Protein 5ZT8 (pdb70)

B-factor: mean 38.0, std 11.56, range [17.27, 94.25]

Nearest PDB structures (foldseek):
  5zta-assembly2_B  TM=1.003E+00  e=5.999E-51  Bacillus subtilis subsp. subtilis str. 168
  6jv6-assembly1_A  TM=9.669E-01  e=2.886E-38  Bacillus spizizenii
  6m2e-assembly1_B  TM=9.090E-01  e=2.185E-06  Methanocaldococcus jannaschii DSM 2661
  6m27-assembly1_B  TM=8.954E-01  e=5.167E-06  Methanocaldococcus jannaschii DSM 2661
  2x7x-assembly1_B  TM=4.462E-01  e=4.914E-02  Bacteroides thetaiotaomicron VPI-5482

Foldseek 3Di:
DAEEEEEEEQDDQPPVVNVQVVVLLVVLPVVDPHDHYFYAYLDNDDPHSLNNVVSCVVVPAQEYQYAYAAQFDDCVLFPSVLVVVCVNCVVPVRRFYFYFDYLFQDLLLLVLQVVLVVVQVDDAAQAEEEEEEADALPVRRVVRQVNSQVSNVVPGRYNGYHYAHCDNDDDHVVVVLVVQLAAPVGAYEYEYADQDDDDSNVVVVVSQVVSCVRYVRYYYGDYSHCDPSSSVSSSVRRVCSRPCVPVPRGSDDDGD/DDAAEEEEEEEQDDQDPVVQVQVVVLLVVLPVVDPHDHYFYAYLDNHPPHSLVRVVSCVVVPHQEYQYAYAAQFDDCVQPPSVLVVVCVNCVVPVRHWYFYFDYLFQDLLLLVLQVVLQCVLPDDQAQAEEEEEEADDLPVRRVVRQVNSQVSNVVVDRGNGYHYAHCDNDDDHVVVVLVVQLAAPPHAYEYEYADQDDDDVNVVVVVSQVVSCVRYVRYYYGDYSHCPVSSSVSSSVRRVCSRPCVVVPRGRDD

Radius of gyration: 28.83 Å; Cα contacts (8 Å, |Δi|>4): 989; chains: 2; bounding box: 93×50×59 Å

Secondary structure (DSSP, 8-state):
--EEEEEEE---SSHHHHHHHHHHHHHHGGGS--SEEEEEESSSSSSBHHHHHHHHHHTT-SEEEEEEE-SS-SHIIIIIHHHHHHHHHTT-TTSEEEE---S-S-HHHHHHHHHHHHTT-S--TT-EEEEEE---SSHHHHHHHHHHHHHHHHHS--SEEEEEESSSSSSBHHHHHHHT-S--S--EEEEE--SS-SHHHHHHHHHHHHHHHH-SSEEEPPP--S-HHHHHHHHHHHHHHHH-TTSTTB---S--/----EEEEEEE---SSHHHHHHHHHHHHHHGGGS--SEEEEEESSSSSSBHHHHHHHHHHTT-SEEEEEEE-SS-SHIIIIIHHHHHHHHHTT-TTSEEEE---S-S-HHHHHHHHHHHHTT-S--TT-EEEEEE---SSHHHHHHHHHHHHHHHHHS--SEEEEEESSSSSSBHHHHHHHT-S--S--EEEEE--SS-SHHHHHHHHHHHHHHHH-S-EEEPPP-TT-HHHHHHHHHHHHHHHH-TTSTTEE--

Solvent-accessible surface area: 22605 Å² total; per-residue (Å²): 173,80,26,0,0,0,0,0,3,53,9,14,190,95,121,42,11,47,42,48,6,26,55,20,0,85,33,0,56,102,91,16,123,23,100,4,19,40,15,0,2,32,100,98,23,138,46,53,2,52,71,1,0,32,23,0,28,162,77,40,6,56,48,0,0,0,0,0,4,15,16,29,25,24,51,68,6,53,74,60,0,9,106,55,0,68,117,0,12,84,102,56,128,105,19,175,26,11,19,4,105,10,1,7,77,21,98,31,0,0,73,0,0,44,63,2,0,109,26,13,56,37,110,54,139,87,2,16,0,0,0,0,0,125,4,20,104,24,104,32,7,82,129,5,0,45,14,0,1,80,37,0,71,141,77,10,92,15,91,51,12,45,24,0,1,16,48,67,29,34,52,41,1,93,95,15,9,64,136,8,76,90,64,77,60,36,27,0,0,0,0,0,3,24,17,38,77,32,149,43,6,64,39,0,70,142,27,3,124,123,6,67,91,105,0,69,39,0,65,48,5,28,17,0,1,43,11,64,36,0,48,64,0,0,7,58,24,0,113,51,0,27,70,31,83,141,28,103,14,71,33,93,64,69,112,92,168,105,133,84,36,0,0,0,0,0,3,50,10,19,174,92,143,140,12,20,121,57,7,26,66,22,0,83,35,0,50,104,92,15,122,20,96,2,22,41,13,0,1,37,82,84,21,150,42,64,2,67,72,1,0,45,24,0,35,172,77,41,7,49,46,1,0,0,0,0,5,10,17,35,26,27,51,58,8,77,99,48,0,20,95,40,0,61,136,0,5,72,123,54,124,104,16,173,12,11,32,3,101,12,0,7,80,19,106,31,0,0,81,0,0,32,24,48,1,58,88,44,35,35,26,19,30,86,3,26,0,0,0,0,1,114,4,18,107,30,102,34,7,84,130,5,0,44,16,0,1,84,38,0,64,138,85,7,91,9,96,64,22,40,27,0,0,13,54,65,24,37,50,46,0,97,94,10,10,61,112,13,79,130,43,73,5,32,14,0,0,0,0,0,3,16,17,39,66,32,159,50,9,61,42,0,72,144,30,5,123,128,7,74,88,107,2,67,9,0,78,49,4,67,51,0,2,47,18,93,34,0,47,60,0,0,6,59,24,0,114,52,0,25,76,28,105,147,26,113,19,104,35,137,47

Sequence (511 aa):
MKQAILYVGHGSRVKKAQQEAAAFLEGCKAHISVPVQEISFLELQEPTIETGFEACVKQGATHIAVVPLLLLTAAHAKHDIPEEIVRVASRYPSVRISYGKPIGIDEEVVKAVYHRMKDIGVPYENARVVLIGRGSSDPDVKRDVTGIANLLQEMVPVKEVIPCFLTACGPNYKEVFSELEKDDGITTFIVPYLLFTGMLMNEIEREVQKLKAHNPNVYLSSYIGFHPHVKNAFLNRVRETAANSEGQFDFDGGSYSSMKQAILYVGHGSRVKKAQQEAAAFLEGCKAHISVPVQEISFLELQEPTIETGFEACVKQGATHIAVVPLLLLTAAHAKHDIPEEIVRVASRYPSVRISYGKPIGIDEEVVKAVYHRMKDIGVPYENARVVLIGRGSSDPDVKRDVTGIANLLQEMVPVKEVIPCFLTACGPNYKEVFSELEKDDGITTFIVPYLLFTGMLMNEIEREVQKLKAHNPNVYLSSYIGFHPHVKNAFLNRVRETAANSEGQFDFDG

Organism: Bacillus subtilis (strain 168) (NCBI:txid224308)

Structure (mmCIF, N/CA/C/O backbone):
data_5ZT8
#
_entry.id   5ZT8
#
_cell.length_a   69.690
_cell.length_b   53.370
_cell.length_c   80.430
_cell.angle_alpha   90.000
_cell.angle_beta   105.420
_cell.angle_gamma   90.000
#
_symmetry.space_group_name_H-M   'P 1 21 1'
#
loop_
_entity.id
_entity.type
_entity.pdbx_description
1 polymer 'Sirohydrochlorin ferrochelatase'
2 water water
#
loop_
_atom_site.group_PDB
_atom_site.id
_atom_site.type_symbol
_atom_site.label_atom_id
_atom_site.label_alt_id
_atom_site.label_comp_id
_atom_site.label_asym_id
_atom_site.label_entity_id
_atom_site.label_seq_id
_atom_site.pdbx_PDB_ins_code
_atom_site.Cartn_x
_atom_site.Cartn_y
_atom_site.Cartn_z
_atom_site.occupancy
_atom_site.B_iso_or_equiv
_atom_site.auth_seq_id
_atom_site.auth_comp_id
_atom_site.auth_asym_id
_atom_site.auth_atom_id
_atom_site.pdbx_PDB_model_num
ATOM 1 N N . MET A 1 13 ? -28.366 -13.103 21.036 1.00 60.23 1 MET A N 1
ATOM 2 C CA . MET A 1 13 ? -27.277 -12.533 21.823 1.00 59.45 1 MET A CA 1
ATOM 3 C C . MET A 1 13 ? -26.537 -11.457 21.033 1.00 51.88 1 MET A C 1
ATOM 4 O O . MET A 1 13 ? -26.318 -11.600 19.830 1.00 53.42 1 MET A O 1
ATOM 9 N N . LYS A 1 14 ? -26.157 -10.379 21.713 1.00 39.77 2 LYS A N 1
ATOM 10 C CA . LYS A 1 14 ? -25.303 -9.350 21.130 1.00 35.58 2 LYS A CA 1
ATOM 11 C C . LYS A 1 14 ? -24.311 -8.876 22.179 1.00 35.08 2 LYS A C 1
ATOM 12 O O . LYS A 1 14 ? -24.708 -8.302 23.198 1.00 32.57 2 LYS A O 1
ATOM 18 N N . GLN A 1 15 ? -23.027 -9.117 21.929 1.00 28.18 3 GLN A N 1
ATOM 19 C CA . GLN A 1 15 ? -21.976 -8.828 22.895 1.00 33.40 3 GLN A CA 1
ATOM 20 C C . GLN A 1 15 ? -21.451 -7.409 22.709 1.00 34.23 3 GLN A C 1
ATOM 21 O O . GLN A 1 15 ? -21.338 -6.922 21.580 1.00 33.88 3 GLN A O 1
ATOM 27 N N . ALA A 1 16 ? -21.144 -6.744 23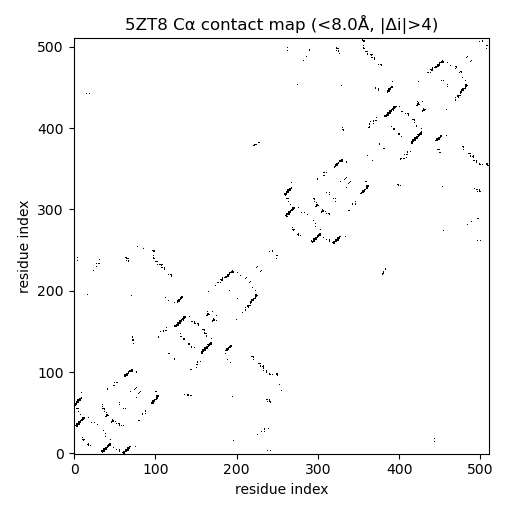.824 1.00 27.16 4 ALA A N 1
ATOM 28 C CA . ALA A 1 16 ? -20.485 -5.447 23.804 1.00 22.94 4 ALA A CA 1
ATOM 29 C C . ALA A 1 16 ? -19.252 -5.454 24.697 1.00 23.03 4 ALA A C 1
ATOM 30 O O . ALA A 1 16 ? -19.179 -6.184 25.690 1.00 23.81 4 ALA A O 1
ATOM 32 N N . ILE A 1 17 ? -18.285 -4.619 24.328 1.00 20.10 5 ILE A N 1
ATOM 33 C CA . ILE A 1 17 ? -17.159 -4.250 25.178 1.00 26.98 5 ILE A CA 1
ATOM 34 C C . ILE A 1 17 ? -17.361 -2.813 25.636 1.00 24.81 5 ILE A C 1
ATOM 35 O O . ILE A 1 17 ? -17.621 -1.925 24.815 1.00 26.20 5 ILE A O 1
ATOM 40 N N . LEU A 1 18 ? -17.268 -2.590 26.940 1.00 23.57 6 LEU A N 1
ATOM 41 C CA . LEU A 1 18 ? -17.179 -1.248 27.508 1.00 23.63 6 LEU A CA 1
ATOM 42 C C . LEU A 1 18 ? -15.800 -1.101 28.145 1.00 22.94 6 LEU A C 1
ATOM 43 O O . LEU A 1 18 ? -15.547 -1.640 29.226 1.00 21.78 6 LEU A O 1
ATOM 48 N N . TYR A 1 19 ? -14.910 -0.383 27.465 1.00 19.09 7 TYR A N 1
ATOM 49 C CA . TYR A 1 19 ? -13.616 -0.041 28.035 1.00 27.72 7 TYR A CA 1
ATOM 50 C C . TYR A 1 19 ? -13.787 1.098 29.028 1.00 23.82 7 TYR A C 1
ATOM 51 O O . TYR A 1 19 ? -14.526 2.050 28.772 1.00 23.42 7 TYR A O 1
ATOM 60 N N . VAL A 1 20 ? -13.115 0.996 30.170 1.00 25.08 8 VAL A N 1
ATOM 61 C CA . VAL A 1 20 ? -13.159 2.035 31.191 1.00 21.41 8 VAL A CA 1
ATOM 62 C C . VAL A 1 20 ? -11.730 2.384 31.584 1.00 20.99 8 VAL A C 1
ATOM 63 O O . VAL A 1 20 ? -11.035 1.573 32.209 1.00 26.29 8 VAL A O 1
ATOM 67 N N . GLY A 1 21 ? -11.293 3.584 31.225 1.00 26.11 9 GLY A N 1
ATOM 68 C CA . GLY A 1 21 ? -10.075 4.128 31.780 1.00 29.09 9 GLY A CA 1
ATOM 69 C C . GLY A 1 21 ? -10.376 4.945 33.020 1.00 26.48 9 GLY A C 1
ATOM 70 O O . GLY A 1 21 ? -11.524 5.297 33.275 1.00 23.81 9 GLY A O 1
ATOM 71 N N . HIS A 1 22 ? -9.344 5.245 33.813 1.00 27.75 10 HIS A N 1
ATOM 72 C CA . HIS A 1 22 ? -9.599 6.081 34.982 1.00 27.09 10 HIS A CA 1
ATOM 73 C C . HIS A 1 22 ? -9.821 7.536 34.583 1.00 25.38 10 HIS A C 1
ATOM 74 O O . HIS A 1 22 ? -10.496 8.280 35.305 1.00 28.86 10 HIS A O 1
ATOM 81 N N . GLY A 1 23 ? -9.284 7.952 33.443 1.00 24.65 11 GLY A N 1
ATOM 82 C CA . GLY A 1 23 ? -9.461 9.305 32.965 1.00 20.86 11 GLY A CA 1
ATOM 83 C C . GLY A 1 23 ? -8.369 10.246 33.441 1.00 29.70 11 GLY A C 1
ATOM 84 O O . GLY A 1 23 ? -7.716 10.034 34.459 1.00 29.80 11 GLY A O 1
ATOM 85 N N . SER A 1 24 ? -8.185 11.318 32.675 1.00 27.46 12 SER A N 1
ATOM 86 C CA . SER A 1 24 ? -7.222 12.353 33.011 1.00 30.99 12 SER A CA 1
ATOM 87 C C . SER A 1 24 ? -7.814 13.708 32.667 1.00 30.79 12 SER A C 1
ATOM 88 O O . SER A 1 24 ? -8.755 13.812 31.876 1.00 31.47 12 SER A O 1
ATOM 91 N N . ARG A 1 25 ? -7.266 14.751 33.286 1.00 28.33 13 ARG A N 1
ATOM 92 C CA . ARG A 1 25 ? -7.578 16.115 32.893 1.00 29.28 13 ARG A CA 1
ATOM 93 C C . ARG A 1 25 ? -6.498 16.735 32.019 1.00 33.73 13 ARG A C 1
ATOM 94 O O . ARG A 1 25 ? -6.739 17.787 31.419 1.00 33.95 13 ARG A O 1
ATOM 102 N N . VAL A 1 26 ? -5.325 16.116 31.931 1.00 31.15 14 VAL A N 1
ATOM 103 C CA . VAL A 1 26 ? -4.272 16.586 31.038 1.00 28.70 14 VAL A CA 1
ATOM 104 C C . VAL A 1 26 ? -4.660 16.195 29.618 1.00 25.86 14 VAL A C 1
ATOM 105 O O . VAL A 1 26 ? -4.924 15.020 29.342 1.00 24.51 14 VAL A O 1
ATOM 109 N N . LYS A 1 27 ? -4.712 17.184 28.720 1.00 28.18 15 LYS A N 1
ATOM 110 C CA . LYS A 1 27 ? -5.228 16.951 27.373 1.00 29.91 15 LYS A CA 1
ATOM 111 C C . LYS A 1 27 ? -4.461 15.839 26.664 1.00 29.28 15 LYS A C 1
ATOM 112 O O . LYS A 1 27 ? -5.062 14.951 26.046 1.00 29.06 15 LYS A O 1
ATOM 118 N N . LYS A 1 28 ? -3.128 15.886 26.727 1.00 27.78 16 LYS A N 1
ATOM 119 C CA . LYS A 1 28 ? -2.312 14.868 26.073 1.00 30.08 16 LYS A CA 1
ATOM 120 C C . LYS A 1 28 ? -2.619 13.477 26.612 1.00 31.85 16 LYS A C 1
ATOM 121 O O . LYS A 1 28 ? -2.672 12.507 25.847 1.00 32.69 16 LYS A O 1
ATOM 127 N N . ALA A 1 29 ? -2.817 13.358 27.926 1.00 31.99 17 ALA A N 1
ATOM 128 C CA . ALA A 1 29 ? -3.130 12.056 28.507 1.00 27.16 17 ALA A CA 1
ATOM 129 C C . ALA A 1 29 ? -4.504 11.568 28.064 1.00 27.94 17 ALA A C 1
ATOM 130 O O . ALA A 1 29 ? -4.679 10.376 27.769 1.00 27.87 17 ALA A O 1
ATOM 132 N N . GLN A 1 30 ? -5.490 12.470 28.024 1.00 27.12 18 GLN A N 1
ATOM 133 C CA . GLN A 1 30 ? -6.797 12.122 27.477 1.00 20.50 18 GLN A CA 1
ATOM 134 C C . GLN A 1 30 ? -6.655 11.569 26.067 1.00 25.80 18 GLN A C 1
ATOM 135 O O . GLN A 1 30 ? -7.223 10.522 25.734 1.00 25.80 18 GLN A O 1
ATOM 141 N N . GLN A 1 31 ? -5.892 12.270 25.225 1.00 28.28 19 GLN A N 1
ATOM 142 C CA . GLN A 1 31 ? -5.744 11.860 23.833 1.00 29.10 19 GLN A CA 1
ATOM 143 C C . GLN A 1 31 ? -5.060 10.503 23.729 1.00 28.59 19 GLN A C 1
ATOM 144 O O . GLN A 1 31 ? -5.480 9.642 22.951 1.00 28.09 19 GLN A O 1
ATOM 150 N N . GLU A 1 32 ? -3.995 10.296 24.505 1.00 25.28 20 GLU A N 1
ATOM 151 C CA . GLU A 1 32 ? -3.277 9.026 24.451 1.00 26.03 20 GLU A CA 1
ATOM 152 C C . GLU A 1 32 ? -4.159 7.865 24.897 1.00 29.17 20 GLU A C 1
ATOM 153 O O . GLU A 1 32 ? -4.195 6.815 24.240 1.00 24.34 20 GLU A O 1
ATOM 159 N N . ALA A 1 33 ? -4.892 8.037 25.999 1.00 26.62 21 ALA A N 1
ATOM 160 C CA . ALA A 1 33 ? -5.760 6.964 26.475 1.00 25.07 21 ALA A CA 1
ATOM 161 C C . ALA A 1 33 ? -6.866 6.668 25.471 1.00 23.83 21 ALA A C 1
ATOM 162 O O . ALA A 1 33 ? -7.157 5.497 25.174 1.00 22.56 21 ALA A O 1
ATOM 164 N N . ALA A 1 34 ? -7.500 7.719 24.944 1.00 23.91 22 ALA A N 1
ATOM 165 C CA . ALA A 1 34 ? -8.564 7.530 23.966 1.00 28.15 22 ALA A CA 1
ATOM 166 C C . ALA A 1 34 ? -8.047 6.821 22.722 1.00 29.77 22 ALA A C 1
ATOM 167 O O . ALA A 1 34 ? -8.694 5.901 22.216 1.00 28.18 22 ALA A O 1
ATOM 169 N N . ALA A 1 35 ? -6.882 7.235 22.217 1.00 31.56 23 ALA A N 1
ATOM 170 C CA . ALA A 1 35 ? -6.330 6.615 21.018 1.00 32.63 23 ALA A CA 1
ATOM 171 C C . ALA A 1 35 ? -5.980 5.154 21.262 1.00 30.92 23 ALA A C 1
ATOM 172 O O . ALA A 1 35 ? -6.210 4.301 20.395 1.00 30.44 23 ALA A O 1
ATOM 174 N N . PHE A 1 36 ? -5.409 4.847 22.430 1.00 28.67 24 PHE A N 1
ATOM 175 C CA . PHE A 1 36 ? -5.110 3.459 22.774 1.00 30.70 24 PHE A CA 1
ATOM 176 C C . PHE A 1 36 ? -6.375 2.606 22.761 1.00 27.67 24 PHE A C 1
ATOM 177 O O . PHE A 1 36 ? -6.424 1.536 22.126 1.00 31.35 24 PHE A O 1
ATOM 185 N N . LEU A 1 37 ? -7.421 3.076 23.452 1.00 27.52 25 LEU A N 1
ATOM 186 C CA . LEU A 1 37 ? -8.659 2.307 23.512 1.00 21.92 25 LEU A CA 1
ATOM 187 C C . LEU A 1 37 ? -9.292 2.165 22.130 1.00 25.78 25 LEU A C 1
ATOM 188 O O . LEU A 1 37 ? -9.812 1.096 21.789 1.00 31.05 25 LEU A O 1
ATOM 193 N N . GLU A 1 38 ? -9.261 3.228 21.320 1.00 27.96 26 GLU A N 1
ATOM 194 C CA . GLU A 1 38 ? -9.769 3.132 19.954 1.00 33.98 26 GLU A CA 1
ATOM 195 C C . GLU A 1 38 ? -9.002 2.088 19.153 1.00 35.81 26 GLU A C 1
ATOM 196 O O . GLU A 1 38 ? -9.605 1.267 18.448 1.00 34.12 26 GLU A O 1
ATOM 202 N N . GLY A 1 39 ? -7.672 2.097 19.253 1.00 32.01 27 GLY A N 1
ATOM 203 C CA . GLY A 1 39 ? -6.874 1.130 18.531 1.00 33.95 27 GLY A CA 1
ATOM 204 C C . GLY A 1 39 ? -7.041 -0.291 19.019 1.00 27.19 27 GLY A C 1
ATOM 205 O O . GLY A 1 39 ? -6.627 -1.222 18.319 1.00 28.67 27 GLY A O 1
ATOM 206 N N . CYS A 1 40 ? -7.619 -0.475 20.208 1.00 24.76 28 CYS A N 1
ATOM 207 C CA . CYS A 1 40 ? -7.914 -1.833 20.659 1.00 24.32 28 CYS A CA 1
ATOM 208 C C . CYS A 1 40 ? -9.067 -2.469 19.883 1.00 30.67 28 CYS A C 1
ATOM 209 O O . CYS A 1 40 ? -9.124 -3.699 19.770 1.00 27.21 28 CYS A O 1
ATOM 212 N N . LYS A 1 41 ? -9.983 -1.663 19.336 1.00 29.47 29 LYS A N 1
ATOM 213 C CA . LYS A 1 41 ? -11.263 -2.197 18.864 1.00 27.87 29 LYS A CA 1
ATOM 214 C C . LYS A 1 41 ? -11.085 -3.178 17.708 1.00 31.04 29 LYS A C 1
ATOM 215 O O . LYS A 1 41 ? -11.773 -4.205 17.647 1.00 28.26 29 LYS A O 1
ATOM 221 N N . ALA A 1 42 ? -10.178 -2.877 16.774 1.00 30.14 30 ALA A N 1
ATOM 222 C CA . ALA A 1 42 ? -9.980 -3.735 15.609 1.00 34.24 30 ALA A CA 1
ATOM 223 C C . ALA A 1 42 ? -9.446 -5.115 15.967 1.00 36.54 30 ALA A C 1
ATOM 224 O O . ALA A 1 42 ? -9.462 -6.008 15.112 1.00 39.29 30 ALA A O 1
ATOM 226 N N . HIS A 1 43 ? -8.969 -5.311 17.192 1.00 33.68 31 HIS A N 1
ATOM 227 C CA . HIS A 1 43 ? -8.439 -6.594 17.633 1.00 35.10 31 HIS A CA 1
ATOM 228 C C . HIS A 1 43 ? -9.483 -7.472 18.312 1.00 33.52 31 HIS A C 1
ATOM 229 O O . HIS A 1 43 ? -9.174 -8.617 18.660 1.00 30.52 31 HIS A O 1
ATOM 236 N N . ILE A 1 44 ? -10.701 -6.971 18.506 1.00 34.74 32 ILE A N 1
ATOM 237 C CA . ILE A 1 44 ? -11.738 -7.672 19.256 1.00 34.69 32 ILE A CA 1
ATOM 238 C C . ILE A 1 44 ? -12.917 -7.904 18.323 1.00 36.81 32 ILE A C 1
ATOM 239 O O . ILE A 1 44 ? -13.468 -6.951 17.756 1.00 31.55 32 ILE A O 1
ATOM 244 N N . SER A 1 45 ? -13.305 -9.168 18.164 1.00 36.23 33 SER A N 1
ATOM 245 C CA . SER A 1 45 ? -14.397 -9.547 17.263 1.00 36.18 33 SER A CA 1
ATOM 246 C C . SER A 1 45 ? -15.740 -9.399 17.983 1.00 38.31 33 SER A C 1
ATOM 247 O O . SER A 1 45 ? -16.462 -10.361 18.241 1.00 40.04 33 SER A O 1
ATOM 250 N N . VAL A 1 46 ? -16.066 -8.151 18.307 1.00 35.13 34 VAL A N 1
ATOM 251 C CA . VAL A 1 46 ? -17.293 -7.820 19.032 1.00 35.50 34 VAL A CA 1
ATOM 252 C C . VAL A 1 46 ? -17.946 -6.619 18.354 1.00 36.74 34 VAL A C 1
ATOM 253 O O . VAL A 1 46 ? -17.273 -5.607 18.115 1.00 33.76 34 VAL A O 1
ATOM 257 N N . PRO A 1 47 ? -19.242 -6.680 18.027 1.00 37.73 35 PRO A N 1
ATOM 258 C CA . PRO A 1 47 ? -19.821 -5.635 17.166 1.00 38.43 35 PRO A CA 1
ATOM 259 C C . PRO A 1 47 ? -20.060 -4.308 17.869 1.00 32.90 35 PRO A C 1
ATOM 260 O O . PRO A 1 47 ? -20.069 -3.267 17.201 1.00 35.08 35 PRO A O 1
ATOM 264 N N . VAL A 1 48 ? -20.245 -4.302 19.186 1.00 26.85 36 VAL A N 1
ATOM 265 C CA . VAL A 1 48 ? -20.519 -3.082 19.939 1.00 30.30 36 VAL A CA 1
ATOM 266 C C . VAL A 1 48 ? -19.353 -2.850 20.886 1.00 29.96 36 VAL A C 1
ATOM 267 O O . VAL A 1 48 ? -19.065 -3.696 21.740 1.00 30.73 36 VAL A O 1
ATOM 271 N N . GLN A 1 49 ? -18.670 -1.719 20.724 1.00 30.41 37 GLN A N 1
ATOM 272 C CA . GLN A 1 49 ? -17.519 -1.398 21.555 1.00 27.38 37 GLN A CA 1
ATOM 273 C C . GLN A 1 49 ? -17.512 0.093 21.841 1.00 28.38 37 GLN A C 1
ATOM 274 O O . GLN A 1 49 ? -17.558 0.906 20.914 1.00 25.16 37 GLN A O 1
ATOM 280 N N . GLU A 1 50 ? -17.456 0.446 23.122 1.00 25.13 38 GLU A N 1
ATOM 281 C CA . GLU A 1 50 ? -17.509 1.832 23.559 1.00 24.83 38 GLU A CA 1
ATOM 282 C C . GLU A 1 50 ? -16.420 2.081 24.590 1.00 25.37 38 GLU A C 1
ATOM 283 O O . GLU A 1 50 ? -16.140 1.218 25.425 1.00 21.85 38 GLU A O 1
ATOM 289 N N . ILE A 1 51 ? -15.829 3.272 24.543 1.00 27.48 39 ILE A N 1
ATOM 290 C CA . ILE A 1 51 ? -14.840 3.695 25.526 1.00 27.39 39 ILE A CA 1
ATOM 291 C C . ILE A 1 51 ? -15.512 4.638 26.512 1.00 24.60 39 ILE A C 1
ATOM 292 O O . ILE A 1 51 ? -16.490 5.323 26.192 1.00 30.69 39 ILE A O 1
ATOM 297 N N . SER A 1 52 ? -14.981 4.669 27.728 1.00 23.19 40 SER A N 1
ATOM 298 C CA . SER A 1 52 ? -15.532 5.504 28.783 1.00 25.70 40 SER A CA 1
ATOM 299 C C . SER A 1 52 ? -14.452 5.712 29.831 1.00 26.89 40 SER A C 1
ATOM 300 O O . SER A 1 52 ? -13.417 5.040 29.831 1.00 23.39 40 SER A O 1
ATOM 303 N N . PHE A 1 53 ? -14.700 6.666 30.722 1.00 25.69 41 PHE A N 1
ATOM 304 C CA . PHE A 1 53 ? -13.724 7.011 31.738 1.00 23.23 41 PHE A CA 1
ATOM 305 C C . PHE A 1 53 ? -14.437 7.295 33.049 1.00 28.73 41 PHE A C 1
ATOM 306 O O . PHE A 1 53 ? -15.534 7.862 33.065 1.00 23.27 41 PHE A O 1
ATOM 314 N N . LEU A 1 54 ? -13.805 6.880 34.147 1.00 26.12 42 LEU A N 1
ATOM 315 C CA . LEU A 1 54 ? -14.389 7.079 35.469 1.00 26.67 42 LEU A CA 1
ATOM 316 C C . LEU A 1 54 ? -14.573 8.558 35.779 1.00 25.41 42 LEU A C 1
ATOM 317 O O . LEU A 1 54 ? -15.621 8.969 36.290 1.00 31.48 42 LEU A O 1
ATOM 322 N N . GLU A 1 55 ? -13.573 9.376 35.450 1.00 29.57 43 GLU A N 1
ATOM 323 C CA . GLU A 1 55 ? -13.481 10.729 35.970 1.00 36.16 43 GLU A CA 1
ATOM 324 C C . GLU A 1 55 ? -12.766 11.620 34.970 1.00 33.29 43 GLU A C 1
ATOM 325 O O . GLU A 1 55 ? -12.017 11.149 34.110 1.00 32.38 43 GLU A O 1
ATOM 331 N N . LEU A 1 56 ? -13.035 12.922 35.072 1.00 30.83 44 LEU A N 1
ATOM 332 C CA . LEU A 1 56 ? -12.265 14.004 34.452 1.00 32.35 44 LEU A CA 1
ATOM 333 C C . LEU A 1 56 ? -12.360 14.027 32.935 1.00 31.68 44 LEU A C 1
ATOM 334 O O . LEU A 1 56 ? -11.812 14.948 32.306 1.00 35.10 44 LEU A O 1
ATOM 339 N N . GLN A 1 57 ? -12.989 13.038 32.316 1.00 37.81 45 GLN A N 1
ATOM 340 C CA . GLN A 1 57 ? -12.904 12.865 30.876 1.00 36.34 45 GLN A CA 1
ATOM 341 C C . GLN A 1 57 ? -14.110 12.038 30.486 1.00 31.37 45 GLN A C 1
ATOM 342 O O . GLN A 1 57 ? -14.361 10.960 31.019 1.00 31.41 45 GLN A O 1
ATOM 348 N N . GLU A 1 58 ? -14.846 12.531 29.541 1.00 39.50 46 GLU A N 1
ATOM 349 C CA . GLU A 1 58 ? -15.956 11.782 29.012 1.00 51.26 46 GLU A CA 1
ATOM 350 C C . GLU A 1 58 ? -15.642 11.289 27.612 1.00 51.23 46 GLU A C 1
ATOM 351 O O . GLU A 1 58 ? -14.672 11.751 27.011 1.00 53.67 46 GLU A O 1
ATOM 357 N N . PRO A 1 59 ? -16.328 10.213 27.116 1.00 38.27 47 PRO A N 1
ATOM 358 C CA . PRO A 1 59 ? -17.582 9.651 27.666 1.00 33.17 47 PRO A CA 1
ATOM 359 C C . PRO A 1 59 ? -17.438 9.117 29.074 1.00 33.27 47 PRO A C 1
ATOM 360 O O . PRO A 1 59 ? -16.480 8.448 29.410 1.00 29.69 47 PRO A O 1
ATOM 364 N N . THR A 1 60 ? -18.467 9.439 29.872 1.00 32.33 48 THR A N 1
ATOM 365 C CA . THR A 1 60 ? -18.570 8.860 31.196 1.00 28.92 48 THR A CA 1
ATOM 366 C C . THR A 1 60 ? -18.903 7.373 31.090 1.00 27.17 48 THR A C 1
ATOM 367 O O . THR A 1 60 ? -19.273 6.863 30.032 1.00 22.46 48 THR A O 1
ATOM 371 N N . ILE A 1 61 ? -18.757 6.670 32.213 1.00 27.17 49 ILE A N 1
ATOM 372 C CA . ILE A 1 61 ? -19.171 5.272 32.257 1.00 29.70 49 ILE A CA 1
ATOM 3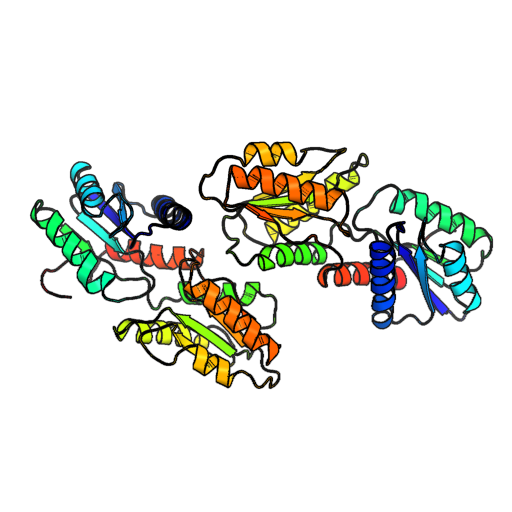73 C C . ILE A 1 61 ? -20.648 5.151 31.909 1.00 30.05 49 ILE A C 1
ATOM 374 O O . ILE A 1 61 ? -21.056 4.255 31.158 1.00 28.41 49 ILE A O 1
ATOM 379 N N . GLU A 1 62 ? -21.473 6.040 32.465 1.00 27.81 50 GLU A N 1
ATOM 380 C CA . GLU A 1 62 ? -22.902 6.029 32.171 1.00 27.89 50 GLU A CA 1
ATOM 381 C C . GLU A 1 62 ? -23.154 6.163 30.674 1.00 31.39 50 GLU A C 1
ATOM 382 O O . GLU A 1 62 ? -23.940 5.403 30.095 1.00 30.61 50 GLU A O 1
ATOM 388 N N . THR A 1 63 ? -22.493 7.130 30.033 1.00 24.42 51 THR A N 1
ATOM 389 C CA . THR A 1 63 ? -22.678 7.351 28.601 1.00 30.90 51 THR A CA 1
ATOM 390 C C . THR A 1 63 ? -22.307 6.112 27.790 1.00 27.66 51 THR A C 1
ATOM 391 O O . THR A 1 63 ? -23.064 5.684 26.912 1.00 29.83 51 THR A O 1
ATOM 395 N N . GLY A 1 64 ? -21.140 5.525 28.065 1.00 25.77 52 GLY A N 1
ATOM 396 C CA . GLY A 1 64 ? -20.707 4.368 27.295 1.00 23.72 52 GLY A CA 1
ATOM 397 C C . GLY A 1 64 ? -21.589 3.152 27.509 1.00 26.14 52 GLY A C 1
ATOM 398 O O . GLY A 1 64 ? -21.930 2.443 26.557 1.00 27.15 52 GLY A O 1
ATOM 399 N N . PHE A 1 65 ? -21.960 2.889 28.761 1.00 28.00 53 PHE A N 1
ATOM 400 C CA . PHE A 1 65 ? -22.868 1.786 29.061 1.00 23.66 53 PHE A CA 1
ATOM 401 C C . PHE A 1 65 ? -24.194 1.956 28.331 1.00 26.56 53 PHE A C 1
ATOM 402 O O . PHE A 1 65 ? -24.709 1.013 27.709 1.00 28.98 53 PHE A O 1
ATOM 410 N N . GLU A 1 66 ? -24.777 3.154 28.417 1.00 23.51 54 GLU A N 1
ATOM 411 C CA . GLU A 1 66 ? -26.046 3.397 27.745 1.00 26.21 54 GLU A CA 1
ATOM 412 C C . GLU A 1 66 ? -25.901 3.281 26.233 1.00 27.31 54 GLU A C 1
ATOM 413 O O . GLU A 1 66 ? -26.827 2.832 25.553 1.00 24.89 54 GLU A O 1
ATOM 419 N N . ALA A 1 67 ? -24.762 3.712 25.683 1.00 26.07 55 ALA A N 1
ATOM 420 C CA . ALA A 1 67 ? -24.518 3.521 24.259 1.00 28.36 55 ALA A CA 1
ATOM 421 C C . ALA A 1 67 ? -24.513 2.042 23.897 1.00 31.34 55 ALA A C 1
ATOM 422 O O . ALA A 1 67 ? -25.091 1.641 22.877 1.00 23.49 55 ALA A O 1
ATOM 424 N N . CYS A 1 68 ? -23.853 1.219 24.717 1.00 21.82 56 CYS A N 1
ATOM 425 C CA . CYS A 1 68 ? -23.871 -0.225 24.495 1.00 28.55 56 CYS A CA 1
ATOM 426 C C . CYS A 1 68 ? -25.300 -0.755 24.481 1.00 28.23 56 CYS A C 1
ATOM 427 O O . CYS A 1 68 ? -25.680 -1.533 23.596 1.00 25.16 56 CYS A O 1
ATOM 430 N N . VAL A 1 69 ? -26.111 -0.335 25.457 1.00 26.81 57 VAL A N 1
ATOM 431 C CA . VAL A 1 69 ? -27.486 -0.828 25.532 1.00 25.91 57 VAL A CA 1
ATOM 432 C C . VAL A 1 69 ? -28.300 -0.359 24.326 1.00 25.80 57 VAL A C 1
ATOM 433 O O . VAL A 1 69 ? -29.057 -1.137 23.729 1.00 28.59 57 VAL A O 1
ATOM 437 N N . LYS A 1 70 ? -28.155 0.915 23.948 1.00 25.95 58 LYS A N 1
ATOM 438 C CA . LYS A 1 70 ? -28.935 1.482 22.852 1.00 33.68 58 LYS A CA 1
ATOM 439 C C . LYS A 1 70 ? -28.616 0.814 21.522 1.00 31.88 58 LYS A C 1
ATOM 440 O O . LYS A 1 70 ? -29.465 0.788 20.621 1.00 31.34 58 LYS A O 1
ATOM 446 N N . GLN A 1 71 ? -27.404 0.289 21.368 1.00 28.21 59 GLN A N 1
ATOM 447 C CA . GLN A 1 71 ? -27.024 -0.455 20.177 1.00 30.86 59 GLN A CA 1
ATOM 448 C C . GLN A 1 71 ? -27.429 -1.925 20.256 1.00 33.52 59 GLN A C 1
ATOM 449 O O . GLN A 1 71 ? -27.021 -2.718 19.398 1.00 29.74 59 GLN A O 1
ATOM 455 N N . GLY A 1 72 ? -28.222 -2.301 21.259 1.00 30.44 60 GLY A N 1
ATOM 456 C CA . GLY A 1 72 ? -28.783 -3.636 21.333 1.00 35.17 60 GLY A CA 1
ATOM 457 C C . GLY A 1 72 ? -27.960 -4.676 22.059 1.00 33.61 60 GLY A C 1
ATOM 458 O O . GLY A 1 72 ? -28.202 -5.872 21.865 1.00 37.63 60 GLY A O 1
ATOM 459 N N . ALA A 1 73 ? -26.998 -4.271 22.883 1.00 28.76 61 ALA A N 1
ATOM 460 C CA . ALA A 1 73 ? -26.184 -5.246 23.594 1.00 33.36 61 ALA A CA 1
ATOM 461 C C . ALA A 1 73 ? -27.018 -5.982 24.634 1.00 32.27 61 ALA A C 1
ATOM 462 O O . ALA A 1 73 ? -27.736 -5.360 25.426 1.00 31.11 61 ALA A O 1
ATOM 464 N N . THR A 1 74 ? -26.915 -7.311 24.632 1.00 31.73 62 THR A N 1
ATOM 465 C CA . THR A 1 74 ? -27.495 -8.138 25.680 1.00 36.07 62 THR A CA 1
ATOM 466 C C . THR A 1 74 ? -26.485 -8.473 26.765 1.00 36.13 62 THR A C 1
ATOM 467 O O . THR A 1 74 ? -26.870 -8.718 27.913 1.00 30.44 62 THR A O 1
ATOM 471 N N . HIS A 1 75 ? -25.203 -8.481 26.410 1.00 25.62 63 HIS A N 1
ATOM 472 C CA . HIS A 1 75 ? -24.102 -8.770 27.316 1.00 28.92 63 HIS A CA 1
ATOM 473 C C . HIS A 1 75 ? -23.089 -7.646 27.172 1.00 25.81 63 HIS A C 1
ATOM 474 O O . HIS A 1 75 ? -22.766 -7.248 26.049 1.00 32.11 63 HIS A O 1
ATOM 481 N N . ILE A 1 76 ? -22.600 -7.127 28.295 1.00 24.50 64 ILE A N 1
ATOM 482 C CA . ILE A 1 76 ? -21.588 -6.076 28.295 1.00 26.22 64 ILE A CA 1
ATOM 483 C C . ILE A 1 76 ? -20.395 -6.564 29.101 1.00 29.33 64 ILE A C 1
ATOM 484 O O . ILE A 1 76 ? -20.529 -6.880 30.290 1.00 23.85 64 ILE A O 1
ATOM 489 N N . ALA A 1 77 ? -19.232 -6.621 28.457 1.00 24.54 65 ALA A N 1
ATOM 490 C CA . ALA A 1 77 ? -17.976 -6.938 29.125 1.00 24.02 65 ALA A CA 1
ATOM 491 C C . ALA A 1 77 ? -17.273 -5.628 29.462 1.00 26.35 65 ALA A C 1
ATOM 492 O O . ALA A 1 77 ? -16.754 -4.947 28.574 1.00 23.20 65 ALA A O 1
ATOM 494 N N . VAL A 1 78 ? -17.260 -5.281 30.743 1.00 25.42 66 VAL A N 1
ATOM 495 C CA . VAL A 1 78 ? -16.636 -4.052 31.217 1.00 24.60 66 VAL A CA 1
ATOM 496 C C . VAL A 1 78 ? -15.190 -4.370 31.573 1.00 24.01 66 VAL A C 1
ATOM 497 O O . VAL A 1 78 ? -14.926 -5.204 32.445 1.00 26.01 66 VAL A O 1
ATOM 501 N N . VAL A 1 79 ? -14.252 -3.715 30.898 1.00 21.28 67 VAL A N 1
ATOM 502 C CA . VAL A 1 79 ? -12.834 -4.010 31.049 1.00 23.11 67 VAL A CA 1
ATOM 503 C C . VAL A 1 79 ? -12.121 -2.741 31.499 1.00 27.15 67 VAL A C 1
ATOM 504 O O . VAL A 1 79 ? -12.071 -1.761 30.750 1.00 26.00 67 VAL A O 1
ATOM 508 N N . PRO A 1 80 ? -11.554 -2.709 32.705 1.00 32.10 68 PRO A N 1
ATOM 509 C CA . PRO A 1 80 ? -10.879 -1.493 33.176 1.00 28.09 68 PRO A CA 1
ATOM 510 C C . PRO A 1 80 ? -9.457 -1.432 32.636 1.00 28.92 68 PRO A C 1
ATOM 511 O O . PRO A 1 80 ? -8.722 -2.421 32.672 1.00 29.94 68 PRO A O 1
ATOM 515 N N . LEU A 1 81 ? -9.068 -0.262 32.134 1.00 25.08 69 LEU A N 1
ATOM 516 C CA . LEU A 1 81 ? -7.698 -0.043 31.672 1.00 30.85 69 LEU A CA 1
ATOM 517 C C . LEU A 1 81 ? -6.886 0.419 32.875 1.00 27.89 69 LEU A C 1
ATOM 518 O O . LEU A 1 81 ? -6.713 1.615 33.120 1.00 28.86 69 LEU A O 1
ATOM 523 N N . LEU A 1 82 ? -6.393 -0.548 33.642 1.00 31.07 70 LEU A N 1
ATOM 524 C CA . LEU A 1 82 ? -5.655 -0.275 34.866 1.00 32.49 70 LEU A CA 1
ATOM 525 C C . LEU A 1 82 ? -4.470 -1.222 34.953 1.00 34.31 70 LEU A C 1
ATOM 526 O O . LEU A 1 82 ? -4.614 -2.422 34.703 1.00 34.17 70 LEU A O 1
ATOM 531 N N . LEU A 1 83 ? -3.304 -0.678 35.304 1.00 33.05 71 LEU A N 1
ATOM 532 C CA . LEU A 1 83 ? -2.127 -1.518 35.490 1.00 37.31 71 LEU A CA 1
ATOM 533 C C . LEU A 1 83 ? -2.272 -2.409 36.716 1.00 38.69 71 LEU A C 1
ATOM 534 O O . LEU A 1 83 ? -1.932 -3.597 36.669 1.00 38.76 71 LEU A O 1
ATOM 539 N N . LEU A 1 84 ? -2.779 -1.859 37.818 1.00 37.29 72 LEU A N 1
ATOM 540 C CA . LEU A 1 84 ? -2.755 -2.526 39.111 1.00 40.09 72 LEU A CA 1
ATOM 541 C C . LEU A 1 84 ? -4.130 -2.453 39.763 1.00 39.02 72 LEU A C 1
ATOM 542 O O . LEU A 1 84 ? -5.017 -1.718 39.322 1.00 42.06 72 LEU A O 1
ATOM 547 N N . THR A 1 85 ? -4.292 -3.232 40.831 1.00 41.04 73 THR A N 1
ATOM 548 C CA . THR A 1 85 ? -5.581 -3.446 41.482 1.00 40.72 73 THR A CA 1
ATOM 549 C C . THR A 1 85 ? -5.629 -2.636 42.774 1.00 35.21 73 THR A C 1
ATOM 550 O O . THR A 1 85 ? -4.907 -2.937 43.732 1.00 39.02 73 THR A O 1
ATOM 554 N N . ALA A 1 86 ? -6.493 -1.622 42.804 1.00 40.14 74 ALA A N 1
ATOM 555 C CA . ALA A 1 86 ? -6.695 -0.820 44.003 1.00 45.17 74 ALA A CA 1
ATOM 556 C C . ALA A 1 86 ? -8.136 -0.329 44.077 1.00 45.91 74 ALA A C 1
ATOM 557 O O . ALA A 1 86 ? -9.048 -1.007 43.593 1.00 42.50 74 ALA A O 1
ATOM 559 N N . ALA A 1 87 ? -8.349 0.847 44.676 1.00 42.90 75 ALA A N 1
ATOM 560 C CA . ALA A 1 87 ? -9.707 1.306 44.958 1.00 40.92 75 ALA A CA 1
ATOM 561 C C . ALA A 1 87 ? -10.523 1.489 43.683 1.00 38.70 75 ALA A C 1
ATOM 562 O O . ALA A 1 87 ? -11.726 1.200 43.665 1.00 37.73 75 ALA A O 1
ATOM 564 N N . HIS A 1 88 ? -9.894 1.983 42.611 1.00 27.94 76 HIS A N 1
ATOM 565 C CA . HIS A 1 88 ? -10.617 2.207 41.362 1.00 29.73 76 HIS A CA 1
ATOM 566 C C . HIS A 1 88 ? -11.232 0.909 40.850 1.00 29.29 76 HIS A C 1
ATOM 567 O O . HIS A 1 88 ? -12.414 0.863 40.493 1.00 29.16 76 HIS A O 1
ATOM 574 N N . ALA A 1 89 ? -10.438 -0.164 40.812 1.00 29.01 77 ALA A N 1
ATOM 575 C CA . ALA A 1 89 ? -10.934 -1.438 40.302 1.00 30.39 77 ALA A CA 1
ATOM 576 C C . ALA A 1 89 ? -11.952 -2.055 41.251 1.00 32.11 77 ALA A C 1
ATOM 577 O O . ALA A 1 89 ? -12.916 -2.689 40.808 1.00 30.10 77 ALA A O 1
ATOM 579 N N . LYS A 1 90 ? -11.750 -1.889 42.557 1.00 29.60 78 LYS A N 1
ATOM 580 C CA . LYS A 1 90 ? -12.603 -2.524 43.550 1.00 29.15 78 LYS A CA 1
ATOM 581 C C . LYS A 1 90 ? -13.851 -1.719 43.890 1.00 32.07 78 LYS A C 1
ATOM 582 O O . LYS A 1 90 ? -14.866 -2.310 44.276 1.00 34.24 78 LYS A O 1
ATOM 588 N N . HIS A 1 91 ? -13.817 -0.392 43.769 1.00 30.02 79 HIS A N 1
ATOM 589 C CA . HIS A 1 91 ? -14.895 0.402 44.350 1.00 33.69 79 HIS A CA 1
ATOM 590 C C . HIS A 1 91 ? -15.502 1.434 43.405 1.00 30.40 79 HIS A C 1
ATOM 591 O O . HIS A 1 91 ? -16.691 1.339 43.080 1.00 28.13 79 HIS A O 1
ATOM 598 N N . ASP A 1 92 ? -14.715 2.417 42.961 1.00 33.51 80 ASP A N 1
ATOM 599 C CA . ASP A 1 92 ? -15.277 3.527 42.193 1.00 39.45 80 ASP A CA 1
ATOM 600 C C . ASP A 1 92 ? -15.931 3.036 40.902 1.00 28.64 80 ASP A C 1
ATOM 601 O O . ASP A 1 92 ? -17.110 3.323 40.633 1.00 34.90 80 ASP A O 1
ATOM 606 N N . ILE A 1 93 ? -15.185 2.274 40.101 1.00 26.52 81 ILE A N 1
ATOM 607 C CA . ILE A 1 93 ? -15.715 1.778 38.830 1.00 26.28 81 ILE A CA 1
ATOM 608 C C . ILE A 1 93 ? -16.915 0.848 39.046 1.00 30.58 81 ILE A C 1
ATOM 609 O O . ILE A 1 93 ? -17.943 1.044 38.385 1.00 34.10 81 ILE A O 1
ATOM 614 N N . PRO A 1 94 ? -16.832 -0.186 39.900 1.00 34.79 82 PRO A N 1
ATOM 615 C CA . PRO A 1 94 ? -18.038 -0.998 40.150 1.00 32.16 82 PRO A CA 1
ATOM 616 C C . PRO A 1 94 ? -19.226 -0.195 40.651 1.00 33.57 82 PRO A C 1
ATOM 617 O O . PRO A 1 94 ? -20.368 -0.533 40.324 1.00 31.51 82 PRO A O 1
ATOM 621 N N . GLU A 1 95 ? -19.001 0.831 41.478 1.00 33.50 83 GLU A N 1
ATOM 622 C CA . GLU A 1 95 ? -20.118 1.645 41.951 1.00 40.83 83 GLU A CA 1
ATOM 623 C C . GLU A 1 95 ? -20.804 2.368 40.797 1.00 39.70 83 GLU A C 1
ATOM 624 O O . GLU A 1 95 ? -22.041 2.392 40.712 1.00 39.37 83 GLU A O 1
ATOM 630 N N . GLU A 1 96 ? -20.024 2.961 39.890 1.00 32.27 84 GLU A N 1
ATOM 631 C CA . GLU A 1 96 ? -20.659 3.606 38.743 1.00 37.90 84 GLU A CA 1
ATOM 632 C C . GLU A 1 96 ? -21.376 2.578 37.872 1.00 33.78 84 GLU A C 1
ATOM 633 O O . GLU A 1 96 ? -22.476 2.840 37.352 1.00 36.31 84 GLU A O 1
ATOM 639 N N . ILE A 1 97 ? -20.785 1.385 37.737 1.00 29.43 85 ILE A N 1
ATOM 640 C CA . ILE A 1 97 ? -21.409 0.323 36.949 1.00 30.44 85 ILE A CA 1
ATOM 641 C C . ILE A 1 97 ? -22.758 -0.069 37.539 1.00 32.92 85 ILE A C 1
ATOM 642 O O . ILE A 1 97 ? -23.743 -0.206 36.811 1.00 34.85 85 ILE A O 1
ATOM 647 N N . VAL A 1 98 ? -22.818 -0.299 38.855 1.00 30.05 86 VAL A N 1
ATOM 648 C CA . VAL A 1 98 ? -24.093 -0.692 39.456 1.00 39.27 86 VAL A CA 1
ATOM 649 C C . VAL A 1 98 ? -25.114 0.426 39.300 1.00 36.76 86 VAL A C 1
ATOM 650 O O . VAL A 1 98 ? -26.284 0.173 38.978 1.00 37.31 86 VAL A O 1
ATOM 654 N N . ARG A 1 99 ? -24.689 1.681 39.501 1.00 35.38 87 ARG A N 1
ATOM 655 C CA . ARG A 1 99 ? -25.624 2.795 39.373 1.00 40.33 87 ARG A CA 1
ATOM 656 C C . ARG A 1 99 ? -26.274 2.814 37.996 1.00 40.37 87 ARG A C 1
ATOM 657 O O . ARG A 1 99 ? -27.498 2.947 37.881 1.00 41.49 87 ARG A O 1
ATOM 665 N N . VAL A 1 100 ? -25.478 2.669 36.936 1.00 36.86 88 VAL A N 1
ATOM 666 C CA . VAL A 1 100 ? -26.080 2.757 35.607 1.00 39.04 88 VAL A CA 1
ATOM 667 C C . VAL A 1 100 ? -26.816 1.465 35.249 1.00 39.39 88 VAL A C 1
ATOM 668 O O . VAL A 1 100 ? -27.893 1.502 34.643 1.00 40.93 88 VAL A O 1
ATOM 672 N N . ALA A 1 101 ? -26.267 0.308 35.627 1.00 37.82 89 ALA A N 1
ATOM 673 C CA . ALA A 1 101 ? -26.842 -0.979 35.263 1.00 37.49 89 ALA A CA 1
ATOM 674 C C . ALA A 1 101 ? -28.157 -1.277 35.965 1.00 39.46 89 ALA A C 1
ATOM 675 O O . ALA A 1 101 ? -28.932 -2.100 35.464 1.00 39.21 89 ALA A O 1
ATOM 677 N N . SER A 1 102 ? -28.418 -0.649 37.114 1.00 39.11 90 SER A N 1
ATOM 678 C CA . SER A 1 102 ? -29.692 -0.861 37.793 1.00 44.30 90 SER A CA 1
ATOM 679 C C . SER A 1 102 ? -30.874 -0.557 36.881 1.00 45.50 90 SER A C 1
ATOM 680 O O . SER A 1 102 ? -31.957 -1.128 37.054 1.00 44.23 90 SER A O 1
ATOM 683 N N . ARG A 1 103 ? -30.689 0.336 35.908 1.00 46.11 91 ARG A N 1
ATOM 684 C CA . ARG A 1 103 ? -31.761 0.755 35.016 1.00 49.67 91 ARG A CA 1
ATOM 685 C C . ARG A 1 103 ? -32.020 -0.231 33.882 1.00 47.16 91 ARG A C 1
ATOM 686 O O . ARG A 1 103 ? -32.995 -0.056 33.146 1.00 47.03 91 ARG A O 1
ATOM 694 N N . TYR A 1 104 ? -31.178 -1.250 33.721 1.00 41.21 92 TYR A N 1
ATOM 695 C CA . TYR A 1 104 ? -31.313 -2.244 32.655 1.00 38.44 92 TYR A CA 1
ATOM 696 C C . TYR A 1 104 ? -31.111 -3.632 33.253 1.00 41.53 92 TYR A C 1
ATOM 697 O O . TYR A 1 104 ? -30.078 -4.275 33.033 1.00 44.20 92 TYR A O 1
ATOM 706 N N . PRO A 1 105 ? -32.091 -4.127 34.017 1.00 42.07 93 PRO A N 1
ATOM 707 C CA . PRO A 1 105 ? -31.888 -5.390 34.746 1.00 48.23 93 PRO A CA 1
ATOM 708 C C . PRO A 1 105 ? -31.767 -6.615 33.855 1.00 51.35 93 PRO A C 1
ATOM 709 O O . PRO A 1 105 ? -31.324 -7.662 34.342 1.00 52.02 93 PRO A O 1
ATOM 713 N N . SER A 1 106 ? -32.158 -6.534 32.585 1.00 50.25 94 SER A N 1
ATOM 714 C CA . SER A 1 106 ? -32.070 -7.669 31.676 1.00 51.73 94 SER A CA 1
ATOM 715 C C . SER A 1 106 ? -30.714 -7.805 30.992 1.00 48.06 94 SER A C 1
ATOM 716 O O . SER A 1 106 ? -30.510 -8.771 30.248 1.00 51.31 94 SER A O 1
ATOM 719 N N . VAL A 1 107 ? -29.781 -6.885 31.222 1.00 36.27 95 VAL A N 1
ATOM 720 C CA . VAL A 1 107 ? -28.494 -6.893 30.535 1.00 34.74 95 VAL A CA 1
ATOM 721 C C . VAL A 1 107 ? -27.479 -7.584 31.434 1.00 32.35 95 VAL A C 1
ATOM 722 O O . VAL A 1 107 ? -27.274 -7.176 32.584 1.00 35.01 95 VAL A O 1
ATOM 726 N N . ARG A 1 108 ? -26.837 -8.625 30.910 1.00 29.91 96 ARG A N 1
ATOM 727 C CA . ARG A 1 108 ? -25.827 -9.343 31.669 1.00 28.71 96 ARG A CA 1
ATOM 728 C C . ARG A 1 108 ? -24.485 -8.637 31.546 1.00 27.04 96 ARG A C 1
ATOM 729 O O . ARG A 1 108 ? -24.104 -8.173 30.468 1.00 27.43 96 ARG A O 1
ATOM 737 N N . ILE A 1 109 ? -23.771 -8.554 32.663 1.00 24.47 97 ILE A N 1
ATOM 738 C CA . ILE A 1 109 ? -22.531 -7.795 32.751 1.00 26.65 97 ILE A CA 1
ATOM 739 C C . ILE A 1 109 ? -21.419 -8.713 33.229 1.00 26.91 97 ILE A C 1
ATOM 740 O O . ILE A 1 109 ? -21.597 -9.468 34.191 1.00 27.17 97 ILE A O 1
ATOM 745 N N . SER A 1 110 ? -20.272 -8.639 32.564 1.00 22.91 98 SER A N 1
ATOM 746 C CA . SER A 1 110 ? -19.035 -9.170 33.100 1.00 26.52 98 SER A CA 1
ATOM 747 C C . SER A 1 110 ? -18.068 -8.015 33.317 1.00 26.51 98 SER A C 1
ATOM 748 O O . SER A 1 110 ? -18.155 -6.977 32.655 1.00 25.17 98 SER A O 1
ATOM 751 N N . TYR A 1 111 ? -17.144 -8.205 34.255 1.00 25.86 99 TYR A N 1
ATOM 752 C CA . TYR A 1 111 ? -16.254 -7.139 34.693 1.00 24.16 99 TYR A CA 1
ATOM 753 C C . TYR A 1 111 ? -14.870 -7.734 34.878 1.00 23.52 99 TYR A C 1
ATOM 754 O O . TYR A 1 111 ? -14.698 -8.678 35.654 1.00 24.93 99 TYR A O 1
ATOM 763 N N . GLY A 1 112 ? -13.888 -7.185 34.167 1.00 22.32 100 GLY A N 1
ATOM 764 C CA . GLY A 1 112 ? -12.560 -7.752 34.137 1.00 25.19 100 GLY A CA 1
ATOM 765 C C . GLY A 1 112 ? -11.658 -7.243 35.244 1.00 24.70 100 GLY A C 1
ATOM 766 O O . GLY A 1 112 ? -12.029 -6.408 36.070 1.00 27.95 100 GLY A O 1
ATOM 767 N N . LYS A 1 113 ? -10.450 -7.767 35.243 1.00 27.55 101 LYS A N 1
ATOM 768 C CA . LYS A 1 113 ? -9.408 -7.450 36.203 1.00 30.58 101 LYS A CA 1
ATOM 769 C C . LYS A 1 113 ? -8.429 -6.459 35.598 1.00 30.61 101 LYS A C 1
ATOM 770 O O . LYS A 1 113 ? -8.304 -6.360 34.375 1.00 31.11 101 LYS A O 1
ATOM 776 N N . PRO A 1 114 ? -7.715 -5.699 36.424 1.00 29.28 102 PRO A N 1
ATOM 777 C CA . PRO A 1 114 ? -6.573 -4.937 35.908 1.00 30.95 102 PRO A CA 1
ATOM 778 C C . PRO A 1 114 ? -5.532 -5.879 35.324 1.00 24.36 102 PRO A C 1
ATOM 779 O O . PRO A 1 114 ? -5.546 -7.093 35.549 1.00 26.84 102 PRO A O 1
ATOM 783 N N . ILE A 1 115 ? -4.618 -5.299 34.543 1.00 27.74 103 ILE A N 1
ATOM 784 C CA . ILE A 1 115 ? -3.589 -6.096 33.876 1.00 33.26 103 ILE A CA 1
ATOM 785 C C . ILE A 1 115 ? -2.815 -6.938 34.884 1.00 30.25 103 ILE A C 1
ATOM 786 O O . ILE A 1 115 ? -2.679 -8.158 34.727 1.00 32.29 103 ILE A O 1
ATOM 791 N N . GLY A 1 116 ? -2.315 -6.303 35.942 1.00 33.62 104 GLY A N 1
ATOM 792 C CA . GLY A 1 116 ? -1.681 -7.047 37.016 1.00 36.82 104 GLY A CA 1
ATOM 793 C C . GLY A 1 116 ? -0.443 -7.802 36.570 1.00 36.55 104 GLY A C 1
ATOM 794 O O . GLY A 1 116 ? 0.343 -7.334 35.741 1.00 35.45 104 GLY A O 1
ATOM 795 N N . ILE A 1 117 ? -0.263 -8.992 37.139 1.00 35.59 105 ILE A N 1
ATOM 796 C CA . ILE A 1 117 ? 0.919 -9.820 36.898 1.00 35.82 105 ILE A CA 1
ATOM 797 C C . ILE A 1 117 ? 0.695 -10.602 35.605 1.00 37.66 105 ILE A C 1
ATOM 798 O O . ILE A 1 117 ? -0.029 -11.598 35.584 1.00 41.22 105 ILE A O 1
ATOM 803 N N . ASP A 1 118 ? 1.321 -10.148 34.519 1.00 39.30 106 ASP A N 1
ATOM 804 C CA . ASP A 1 118 ? 1.203 -10.768 33.205 1.00 34.72 106 ASP A CA 1
ATOM 805 C C . ASP A 1 118 ? 2.566 -10.781 32.520 1.00 37.20 106 ASP A C 1
ATOM 806 O O . ASP A 1 118 ? 3.330 -9.821 32.634 1.00 36.88 106 ASP A O 1
ATOM 811 N N . GLU A 1 119 ? 2.874 -11.884 31.826 1.00 32.63 107 GLU A N 1
ATOM 812 C CA . GLU A 1 119 ? 4.188 -12.029 31.201 1.00 35.34 107 GLU A CA 1
ATOM 813 C C . GLU A 1 119 ? 4.426 -10.950 30.142 1.00 36.14 107 GLU A C 1
ATOM 814 O O . GLU A 1 119 ? 5.558 -10.478 29.961 1.00 34.30 107 GLU A O 1
ATOM 820 N N . GLU A 1 120 ? 3.367 -10.536 29.441 1.00 35.52 108 GLU A N 1
ATOM 821 C CA . GLU A 1 120 ? 3.488 -9.492 28.428 1.00 37.09 108 GLU A CA 1
ATOM 822 C C . GLU A 1 120 ? 3.996 -8.189 29.031 1.00 36.02 108 GLU A C 1
ATOM 823 O O . GLU A 1 120 ? 4.844 -7.509 28.444 1.00 29.95 108 GLU A O 1
ATOM 829 N N . VAL A 1 121 ? 3.483 -7.818 30.202 1.00 36.28 109 VAL A N 1
ATOM 830 C CA . VAL A 1 121 ? 3.916 -6.570 30.820 1.00 34.42 109 VAL A CA 1
ATOM 831 C C . VAL A 1 121 ? 5.367 -6.669 31.280 1.00 33.07 109 VAL A C 1
ATOM 832 O O . VAL A 1 121 ? 6.126 -5.689 31.211 1.00 38.67 109 VAL A O 1
ATOM 836 N N . VAL A 1 122 ? 5.785 -7.851 31.732 1.00 30.94 110 VAL A N 1
ATOM 837 C CA . VAL A 1 122 ? 7.196 -8.076 32.020 1.00 32.85 110 VAL A CA 1
ATOM 838 C C . VAL A 1 122 ? 8.026 -7.851 30.765 1.00 33.69 110 VAL A C 1
ATOM 839 O O . VAL A 1 122 ? 9.128 -7.294 30.820 1.00 31.16 110 VAL A O 1
ATOM 843 N N . LYS A 1 123 ? 7.509 -8.284 29.613 1.00 28.97 111 LYS A N 1
ATOM 844 C CA . LYS A 1 123 ? 8.199 -8.023 28.353 1.00 35.27 111 LYS A CA 1
ATOM 845 C C . LYS A 1 123 ? 8.282 -6.528 28.068 1.00 29.03 111 LYS A C 1
ATOM 846 O O . LYS A 1 123 ? 9.279 -6.046 27.520 1.00 30.29 111 LYS A O 1
ATOM 852 N N . ALA A 1 124 ? 7.234 -5.782 28.415 1.00 30.79 112 ALA A N 1
ATOM 853 C CA . ALA A 1 124 ? 7.285 -4.332 28.236 1.00 27.08 112 ALA A CA 1
ATOM 854 C C . ALA A 1 124 ? 8.403 -3.724 29.078 1.00 26.39 112 ALA A C 1
ATOM 855 O O . ALA A 1 124 ? 9.167 -2.874 28.601 1.00 28.10 112 ALA A O 1
ATOM 857 N N . VAL A 1 125 ? 8.536 -4.183 30.325 1.00 26.27 113 VAL A N 1
ATOM 858 C CA . VAL A 1 125 ? 9.623 -3.714 31.185 1.00 26.14 113 VAL A CA 1
ATOM 859 C C . VAL A 1 125 ? 10.974 -4.086 30.580 1.00 27.66 113 VAL A C 1
ATOM 860 O O . VAL A 1 125 ? 11.911 -3.277 30.557 1.00 28.78 113 VAL A O 1
ATOM 864 N N . TYR A 1 126 ? 11.091 -5.316 30.079 1.00 26.54 114 TYR A N 1
ATOM 865 C CA . TYR A 1 126 ? 12.343 -5.779 29.485 1.00 30.05 114 TYR A CA 1
ATOM 866 C C . TYR A 1 126 ? 12.748 -4.916 28.299 1.00 30.98 114 TYR A C 1
ATOM 867 O O . TYR A 1 126 ? 13.928 -4.590 28.129 1.00 27.67 114 TYR A O 1
ATOM 876 N N . HIS A 1 127 ? 11.789 -4.570 27.443 1.00 28.58 115 HIS A N 1
ATOM 877 C CA . HIS A 1 127 ? 12.117 -3.779 26.265 1.00 31.08 115 HIS A CA 1
ATOM 878 C C . HIS A 1 127 ? 12.442 -2.339 26.640 1.00 30.46 115 HIS A C 1
ATOM 879 O O . HIS A 1 127 ? 13.277 -1.707 25.982 1.00 32.59 115 HIS A O 1
ATOM 886 N N . ARG A 1 128 ? 11.796 -1.800 27.679 1.00 29.18 116 ARG A N 1
ATOM 887 C CA . ARG A 1 128 ? 12.227 -0.505 28.201 1.00 32.02 116 ARG A CA 1
ATOM 888 C C . ARG A 1 128 ? 13.672 -0.568 28.684 1.00 35.42 116 ARG A C 1
ATOM 889 O O . ARG A 1 128 ? 14.443 0.378 28.484 1.00 32.84 116 ARG A O 1
ATOM 897 N N . MET A 1 129 ? 14.056 -1.680 29.319 1.00 33.38 117 MET A N 1
ATOM 898 C CA . MET A 1 129 ? 15.451 -1.866 29.718 1.00 36.66 117 MET A CA 1
ATOM 899 C C . MET A 1 129 ? 16.365 -1.885 28.500 1.00 33.88 117 MET A C 1
ATOM 900 O O . MET A 1 129 ? 17.403 -1.213 28.466 1.00 33.87 117 MET A O 1
ATOM 905 N N . LYS A 1 130 ? 15.991 -2.676 27.494 1.00 33.01 118 LYS A N 1
ATOM 906 C CA . LYS A 1 130 ? 16.810 -2.845 26.299 1.00 37.22 118 LYS A CA 1
ATOM 907 C C . LYS A 1 130 ? 16.980 -1.535 25.541 1.00 37.23 118 LYS A C 1
ATOM 908 O O . LYS A 1 130 ? 18.029 -1.306 24.926 1.00 39.57 118 LYS A O 1
ATOM 914 N N . ASP A 1 131 ? 15.964 -0.668 25.574 1.00 38.78 119 ASP A N 1
ATOM 915 C CA . ASP A 1 131 ? 16.016 0.598 24.851 1.00 41.64 119 ASP A CA 1
ATOM 916 C C . ASP A 1 131 ? 17.196 1.466 25.262 1.00 38.94 119 ASP A C 1
ATOM 917 O O . ASP A 1 131 ? 17.630 2.316 24.477 1.00 41.58 119 ASP A O 1
ATOM 922 N N . ILE A 1 132 ? 17.725 1.270 26.470 1.00 34.46 120 ILE A N 1
ATOM 923 C CA . ILE A 1 132 ? 18.844 2.079 26.940 1.00 35.23 120 ILE A CA 1
ATOM 924 C C . ILE A 1 132 ? 20.131 1.755 26.188 1.00 40.61 120 ILE A C 1
ATOM 925 O O . ILE A 1 132 ? 20.980 2.634 25.994 1.00 42.16 120 ILE A O 1
ATOM 930 N N . GLY A 1 133 ? 20.289 0.521 25.718 1.00 40.88 121 GLY A N 1
ATOM 931 C CA . GLY A 1 133 ? 21.475 0.183 24.961 1.00 37.78 121 GLY A CA 1
ATOM 932 C C . GLY A 1 133 ? 22.675 -0.145 25.814 1.00 40.29 121 GLY A C 1
ATOM 933 O O . GLY A 1 133 ? 23.809 -0.067 25.331 1.00 43.54 121 GLY A O 1
ATOM 934 N N . VAL A 1 134 ? 22.461 -0.501 27.075 1.00 36.14 122 VAL A N 1
ATOM 935 C CA . VAL A 1 134 ? 23.535 -0.865 27.995 1.00 43.12 122 VAL A CA 1
ATOM 936 C C . VAL A 1 134 ? 23.349 -2.330 28.374 1.00 42.45 122 VAL A C 1
ATOM 937 O O . VAL A 1 134 ? 22.205 -2.772 28.561 1.00 38.61 122 VAL A O 1
ATOM 941 N N . PRO A 1 135 ? 24.420 -3.118 28.466 1.00 42.79 123 PRO A N 1
ATOM 942 C CA . PRO A 1 135 ? 24.269 -4.531 28.835 1.00 41.97 123 PRO A CA 1
ATOM 943 C C . PRO A 1 135 ? 23.501 -4.700 30.138 1.00 41.70 123 PRO A C 1
ATOM 944 O O . PRO A 1 135 ? 23.781 -4.035 31.137 1.00 44.20 123 PRO A O 1
ATOM 948 N N . TYR A 1 136 ? 22.519 -5.601 30.121 1.00 42.02 124 TYR A N 1
ATOM 949 C CA . TYR A 1 136 ? 21.663 -5.831 31.276 1.00 38.52 124 TYR A CA 1
ATOM 950 C C . TYR A 1 136 ? 21.978 -7.119 32.022 1.00 40.23 124 TYR A C 1
ATOM 951 O O . TYR A 1 136 ? 21.408 -7.342 33.096 1.00 43.50 124 TYR A O 1
ATOM 960 N N . GLU A 1 137 ? 22.836 -7.978 31.478 1.00 44.32 125 GLU A N 1
ATOM 961 C CA . GLU A 1 137 ? 23.144 -9.238 32.139 1.00 40.79 125 GLU A CA 1
ATOM 962 C C . GLU A 1 137 ? 23.767 -8.977 33.507 1.00 38.87 125 GLU A C 1
ATOM 963 O O . GLU A 1 137 ? 24.727 -8.211 33.630 1.00 37.65 125 GLU A O 1
ATOM 969 N N . ASN A 1 138 ? 23.215 -9.631 34.532 1.00 39.36 126 ASN A N 1
ATOM 970 C CA . ASN A 1 138 ? 23.640 -9.447 35.923 1.00 41.80 126 ASN A CA 1
ATOM 971 C C . ASN A 1 138 ? 23.573 -7.977 36.342 1.00 42.68 126 ASN A C 1
ATOM 972 O O . ASN A 1 138 ? 24.409 -7.488 37.104 1.00 43.94 126 ASN A O 1
ATOM 977 N N . ALA A 1 139 ? 22.577 -7.261 35.842 1.00 42.07 127 ALA A N 1
ATOM 978 C CA . ALA A 1 139 ? 22.341 -5.896 36.282 1.00 39.35 127 ALA A CA 1
ATOM 979 C C . ALA A 1 139 ? 21.170 -5.842 37.254 1.00 34.91 127 ALA A C 1
ATOM 980 O O . ALA A 1 139 ? 20.287 -6.702 37.256 1.00 34.57 127 ALA A O 1
ATOM 982 N N . ARG A 1 140 ? 21.188 -4.821 38.104 1.00 35.39 128 ARG A N 1
ATOM 983 C CA . ARG A 1 140 ? 20.083 -4.575 39.015 1.00 35.84 128 ARG A CA 1
ATOM 984 C C . ARG A 1 140 ? 18.998 -3.801 38.284 1.00 36.23 128 ARG A C 1
ATOM 985 O O . ARG A 1 140 ? 19.287 -2.943 37.450 1.00 33.42 128 ARG A O 1
ATOM 993 N N . VAL A 1 141 ? 17.744 -4.131 38.570 1.00 31.98 129 VAL A N 1
ATOM 994 C CA . VAL A 1 141 ? 16.598 -3.384 38.066 1.00 30.91 129 VAL A CA 1
ATOM 995 C C . VAL A 1 141 ? 15.822 -2.859 39.262 1.00 30.83 129 VAL A C 1
ATOM 996 O O . VAL A 1 141 ? 15.606 -3.590 40.232 1.00 35.34 129 VAL A O 1
ATOM 1000 N N . VAL A 1 142 ? 15.460 -1.584 39.216 1.00 30.95 130 VAL A N 1
ATOM 1001 C CA . VAL A 1 142 ? 14.658 -0.933 40.238 1.00 32.05 130 VAL A CA 1
ATOM 1002 C C . VAL A 1 142 ? 13.334 -0.577 39.584 1.00 29.05 130 VAL A C 1
ATOM 1003 O O . VAL A 1 142 ? 13.277 0.296 38.710 1.00 32.06 130 VAL A O 1
ATOM 1007 N N . LEU A 1 143 ? 12.268 -1.245 40.009 1.00 26.24 131 LEU A N 1
ATOM 1008 C CA . LEU A 1 143 ? 10.949 -1.102 39.407 1.00 26.13 131 LEU A CA 1
ATOM 1009 C C . LEU A 1 143 ? 10.113 -0.191 40.295 1.00 30.41 131 LEU A C 1
ATOM 1010 O O . LEU A 1 143 ? 9.740 -0.574 41.409 1.00 24.24 131 LEU A O 1
ATOM 1015 N N . ILE A 1 144 ? 9.830 1.016 39.815 1.00 26.59 132 ILE A N 1
ATOM 1016 C CA . ILE A 1 144 ? 9.146 2.023 40.618 1.00 27.71 132 ILE A CA 1
ATOM 1017 C C . ILE A 1 144 ? 7.678 2.061 40.216 1.00 28.57 132 ILE A C 1
ATOM 1018 O O . ILE A 1 144 ? 7.344 2.398 39.073 1.00 28.78 132 ILE A O 1
ATOM 1023 N N . GLY A 1 145 ? 6.805 1.721 41.162 1.00 27.46 133 GLY A N 1
ATOM 1024 C CA . GLY A 1 145 ? 5.387 1.947 41.021 1.00 30.56 133 GLY A CA 1
ATOM 1025 C C . GLY A 1 145 ? 4.960 3.158 41.830 1.00 29.57 133 GLY A C 1
ATOM 1026 O O . GLY A 1 145 ? 5.697 3.645 42.683 1.00 32.57 133 GLY A O 1
ATOM 1027 N N . ARG A 1 146 ? 3.757 3.655 41.542 1.00 24.70 134 ARG A N 1
ATOM 1028 C CA . ARG A 1 146 ? 3.216 4.760 42.329 1.00 32.85 134 ARG A CA 1
ATOM 1029 C C . ARG A 1 146 ? 3.105 4.385 43.803 1.00 33.06 134 ARG A C 1
ATOM 1030 O O . ARG A 1 146 ? 3.501 5.153 44.687 1.00 32.30 134 ARG A O 1
ATOM 1038 N N . GLY A 1 147 ? 2.572 3.204 44.086 1.00 30.31 135 GLY A N 1
ATOM 1039 C CA . GLY A 1 147 ? 2.271 2.787 45.437 1.00 33.89 135 GLY A CA 1
ATOM 1040 C C . GLY A 1 147 ? 0.829 3.072 45.822 1.00 36.56 135 GLY A C 1
ATOM 1041 O O . GLY A 1 147 ? 0.111 3.830 45.168 1.00 34.85 135 GLY A O 1
ATOM 1042 N N . SER A 1 148 ? 0.408 2.446 46.916 1.00 34.02 136 SER A N 1
ATOM 1043 C CA . SER A 1 148 ? -0.960 2.540 47.403 1.00 35.17 136 SER A CA 1
ATOM 1044 C C . SER A 1 148 ? -1.015 1.968 48.809 1.00 33.36 136 SER A C 1
ATOM 1045 O O . SER A 1 148 ? -0.197 1.119 49.173 1.00 33.61 136 SER A O 1
ATOM 1048 N N . SER A 1 149 ? -1.977 2.450 49.598 1.00 34.01 137 SER A N 1
ATOM 1049 C CA . SER A 1 149 ? -2.263 1.815 50.877 1.00 47.96 137 SER A CA 1
ATOM 1050 C C . SER A 1 149 ? -2.937 0.460 50.702 1.00 48.71 137 SER A C 1
ATOM 1051 O O . SER A 1 149 ? -2.983 -0.321 51.659 1.00 56.29 137 SER A O 1
ATOM 1054 N N . ASP A 1 150 ? -3.437 0.162 49.504 1.00 43.38 138 ASP A N 1
ATOM 1055 C CA . ASP A 1 150 ? -4.046 -1.133 49.218 1.00 47.68 138 ASP A CA 1
ATOM 1056 C C . ASP A 1 150 ? -2.944 -2.158 48.977 1.00 46.14 138 ASP A C 1
ATOM 1057 O O . ASP A 1 150 ? -2.165 -2.003 48.029 1.00 48.36 138 ASP A O 1
ATOM 1062 N N . PRO A 1 151 ? -2.845 -3.207 49.797 1.00 52.63 139 PRO A N 1
ATOM 1063 C CA . PRO A 1 151 ? -1.702 -4.130 49.683 1.00 53.50 139 PRO A CA 1
ATOM 1064 C C . PRO A 1 151 ? -1.621 -4.857 48.349 1.00 52.52 139 PRO A C 1
ATOM 1065 O O . PRO A 1 151 ? -0.533 -5.327 47.982 1.00 54.25 139 PRO A O 1
ATOM 1069 N N . ASP A 1 152 ? -2.732 -4.963 47.613 1.00 48.62 140 ASP A N 1
ATOM 1070 C CA . ASP A 1 152 ? -2.695 -5.633 46.318 1.00 46.38 140 ASP A CA 1
ATOM 1071 C C . ASP A 1 152 ? -1.738 -4.944 45.355 1.00 42.25 140 ASP A C 1
ATOM 1072 O O . ASP A 1 152 ? -1.127 -5.607 44.511 1.00 45.48 140 ASP A O 1
ATOM 1077 N N . VAL A 1 153 ? -1.557 -3.630 45.498 1.00 39.19 141 VAL A N 1
ATOM 1078 C CA . VAL A 1 153 ? -0.700 -2.892 44.575 1.00 36.64 141 VAL A CA 1
ATOM 1079 C C . VAL A 1 153 ? 0.760 -3.291 44.765 1.00 39.07 141 VAL A C 1
ATOM 1080 O O . VAL A 1 153 ? 1.463 -3.627 43.800 1.00 39.98 141 VAL A O 1
ATOM 1084 N N . LYS A 1 154 ? 1.235 -3.261 46.013 1.00 40.18 142 LYS A N 1
ATOM 1085 C CA . LYS A 1 154 ? 2.591 -3.716 46.296 1.00 38.82 142 LYS A CA 1
ATOM 1086 C C . LYS A 1 154 ? 2.761 -5.183 45.935 1.00 44.08 142 LYS A C 1
ATOM 1087 O O . LYS A 1 154 ? 3.799 -5.578 45.389 1.00 43.52 142 LYS A O 1
ATOM 1093 N N . ARG A 1 155 ? 1.753 -6.006 46.234 1.00 42.60 143 ARG A N 1
ATOM 1094 C CA . ARG A 1 155 ? 1.850 -7.426 45.911 1.00 45.83 143 ARG A CA 1
ATOM 1095 C C . ARG A 1 155 ? 2.030 -7.641 44.414 1.00 44.32 143 ARG A C 1
ATOM 1096 O O . ARG A 1 155 ? 2.859 -8.453 43.989 1.00 47.32 143 ARG A O 1
ATOM 1104 N N . ASP A 1 156 ? 1.279 -6.903 43.594 1.00 39.38 144 ASP A N 1
ATOM 1105 C CA . ASP A 1 156 ? 1.350 -7.099 42.151 1.00 41.48 144 ASP A CA 1
ATOM 1106 C C . ASP A 1 156 ? 2.645 -6.541 41.574 1.00 40.08 144 ASP A C 1
ATOM 1107 O O . ASP A 1 156 ? 3.223 -7.131 40.651 1.00 39.42 144 ASP A O 1
ATOM 1112 N N . VAL A 1 157 ? 3.113 -5.399 42.084 1.00 37.63 145 VAL A N 1
ATOM 1113 C CA . VAL A 1 157 ? 4.396 -4.882 41.610 1.00 35.65 145 VAL A CA 1
ATOM 1114 C C . VAL A 1 157 ? 5.518 -5.850 41.972 1.00 34.77 145 VAL A C 1
ATOM 1115 O O . VAL A 1 157 ? 6.433 -6.094 41.173 1.00 32.85 145 VAL A O 1
ATOM 1119 N N . THR A 1 158 ? 5.453 -6.437 43.171 1.00 36.43 146 THR A N 1
ATOM 1120 C CA . THR A 1 158 ? 6.418 -7.466 43.552 1.00 38.98 146 THR A CA 1
ATOM 1121 C C . THR A 1 158 ? 6.317 -8.687 42.645 1.00 39.22 146 THR A C 1
ATOM 1122 O O . THR A 1 158 ? 7.337 -9.287 42.287 1.00 37.93 146 THR A O 1
ATOM 1126 N N . GLY A 1 159 ? 5.095 -9.083 42.283 1.00 36.93 147 GLY A N 1
ATOM 1127 C CA . GLY A 1 159 ? 4.932 -10.206 41.373 1.00 36.59 147 GLY A CA 1
ATOM 1128 C C . GLY A 1 159 ? 5.546 -9.942 40.013 1.00 35.37 147 GLY A C 1
ATOM 1129 O O . GLY A 1 15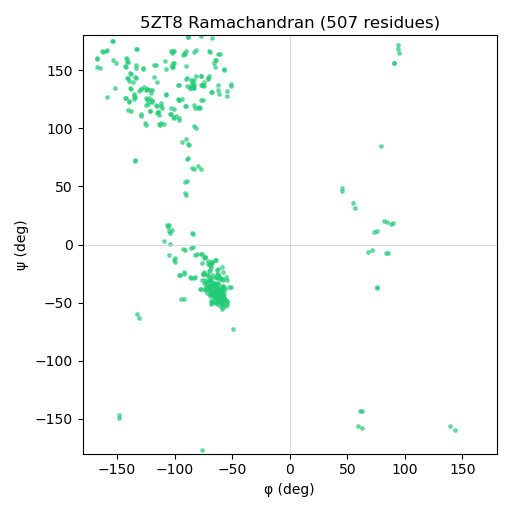9 ? 6.166 -10.826 39.416 1.00 36.79 147 GLY A O 1
ATOM 1130 N N . ILE A 1 160 ? 5.378 -8.721 39.503 1.00 33.80 148 ILE A N 1
ATOM 1131 C CA . ILE A 1 160 ? 5.989 -8.355 38.227 1.00 35.90 148 ILE A CA 1
ATOM 1132 C C . ILE A 1 160 ? 7.508 -8.376 38.346 1.00 37.19 148 ILE A C 1
ATOM 1133 O O . ILE A 1 160 ? 8.213 -8.829 37.435 1.00 33.37 148 ILE A O 1
ATOM 1138 N N . ALA A 1 161 ? 8.037 -7.872 39.464 1.00 34.34 149 ALA A N 1
ATOM 1139 C CA . ALA A 1 161 ? 9.478 -7.922 39.691 1.00 31.98 149 ALA A CA 1
ATOM 1140 C C . ALA A 1 161 ? 9.989 -9.359 39.712 1.00 35.34 149 ALA A C 1
ATOM 1141 O O . ALA A 1 161 ? 11.034 -9.663 39.127 1.00 34.21 149 ALA A O 1
ATOM 1143 N N . ASN A 1 162 ? 9.256 -10.260 40.369 1.00 34.05 150 ASN A N 1
ATOM 1144 C CA . ASN A 1 162 ? 9.659 -11.665 40.424 1.00 39.67 150 ASN A CA 1
ATOM 1145 C C . ASN A 1 162 ? 9.601 -12.314 39.045 1.00 42.80 150 ASN A C 1
ATOM 1146 O O . ASN A 1 162 ? 10.483 -13.103 38.684 1.00 44.01 150 ASN A O 1
ATOM 1151 N N . LEU A 1 163 ? 8.561 -12.002 38.268 1.00 40.12 151 LEU A N 1
ATOM 1152 C CA . LEU A 1 163 ? 8.457 -12.538 36.915 1.00 40.31 151 LEU A CA 1
ATOM 1153 C C . LEU A 1 163 ? 9.606 -12.052 36.038 1.00 42.28 151 LEU A C 1
ATOM 1154 O O . LEU A 1 163 ? 10.179 -12.826 35.262 1.00 44.49 151 LEU A O 1
ATOM 1159 N N . LEU A 1 164 ? 9.956 -10.769 36.147 1.00 36.46 152 LEU A N 1
ATOM 1160 C CA . LEU A 1 164 ? 11.118 -10.245 35.433 1.00 35.29 152 LEU A CA 1
ATOM 1161 C C . LEU A 1 164 ? 12.385 -10.964 35.869 1.00 38.26 152 LEU A C 1
ATOM 1162 O O . LEU A 1 164 ? 13.236 -11.303 35.039 1.00 38.18 152 LEU A O 1
ATOM 1167 N N . GLN A 1 165 ? 12.524 -11.191 37.175 1.00 39.53 153 GLN A N 1
ATOM 1168 C CA . GLN A 1 165 ? 13.665 -11.928 37.704 1.00 44.37 153 GLN A CA 1
ATOM 1169 C C . GLN A 1 165 ? 13.768 -13.311 37.073 1.00 47.87 153 GLN A C 1
ATOM 1170 O O . GLN A 1 165 ? 14.866 -13.774 36.741 1.00 49.97 153 GLN A O 1
ATOM 1176 N N . GLU A 1 166 ? 12.628 -13.982 36.902 1.00 43.93 154 GLU A N 1
ATOM 1177 C CA . GLU A 1 166 ? 12.632 -15.316 36.308 1.00 49.33 154 GLU A CA 1
ATOM 1178 C C . GLU A 1 166 ? 12.906 -15.289 34.808 1.00 46.65 154 GLU A C 1
ATOM 1179 O O . GLU A 1 166 ? 13.515 -16.223 34.277 1.00 49.90 154 GLU A O 1
ATOM 1185 N N . MET A 1 167 ? 12.466 -14.241 34.113 1.00 41.32 155 MET A N 1
ATOM 1186 C CA . MET A 1 167 ? 12.504 -14.226 32.655 1.00 44.09 155 MET A CA 1
ATOM 1187 C C . MET A 1 167 ? 13.774 -13.615 32.073 1.00 42.13 155 MET A C 1
ATOM 1188 O O . MET A 1 167 ? 14.127 -13.930 30.929 1.00 40.65 155 MET A O 1
ATOM 1193 N N . VAL A 1 168 ? 14.470 -12.762 32.818 1.00 40.26 156 VAL A N 1
ATOM 1194 C CA . VAL A 1 168 ? 15.635 -12.043 32.305 1.00 40.16 156 VAL A CA 1
ATOM 1195 C C . VAL A 1 168 ? 16.820 -12.263 33.239 1.00 42.96 156 VAL A C 1
ATOM 1196 O O . VAL A 1 168 ? 16.656 -12.186 34.465 1.00 40.17 156 VAL A O 1
ATOM 1200 N N . PRO A 1 169 ? 18.026 -12.548 32.721 1.00 41.22 157 PRO A N 1
ATOM 1201 C CA . PRO A 1 169 ? 19.164 -12.852 33.609 1.00 41.75 157 PRO A CA 1
ATOM 1202 C C . PRO A 1 169 ? 19.756 -11.599 34.243 1.00 43.55 157 PRO A C 1
ATOM 1203 O O . PRO A 1 169 ? 20.902 -11.222 34.002 1.00 46.64 157 PRO A O 1
ATOM 1207 N N . VAL A 1 170 ? 18.952 -10.940 35.074 1.00 37.68 158 VAL A N 1
ATOM 1208 C CA . VAL A 1 170 ? 19.405 -9.781 35.824 1.00 36.48 158 VAL A CA 1
ATOM 1209 C C . VAL A 1 170 ? 19.909 -10.241 37.186 1.00 40.60 158 VAL A C 1
ATOM 1210 O O . VAL A 1 170 ? 19.633 -11.357 37.636 1.00 40.64 158 VAL A O 1
ATOM 1214 N N . LYS A 1 171 ? 20.676 -9.373 37.849 1.00 37.89 159 LYS A N 1
ATOM 1215 C CA . LYS A 1 171 ? 21.141 -9.686 39.198 1.00 44.02 159 LYS A CA 1
ATOM 1216 C C . LYS A 1 171 ? 19.968 -9.792 40.165 1.00 38.24 159 LYS A C 1
ATOM 1217 O O . LYS A 1 171 ? 19.849 -10.768 40.914 1.00 39.75 159 LYS A O 1
ATOM 1223 N N . GLU A 1 172 ? 19.085 -8.796 40.148 1.00 35.18 160 GLU A N 1
ATOM 1224 C CA . GLU A 1 172 ? 17.940 -8.722 41.046 1.00 39.24 160 GLU A CA 1
ATOM 1225 C C . GLU A 1 172 ? 16.995 -7.643 40.538 1.00 38.03 160 GLU A C 1
ATOM 1226 O O . GLU A 1 172 ? 17.385 -6.772 39.753 1.00 35.76 160 GLU A O 1
ATOM 1232 N N . VAL A 1 173 ? 15.744 -7.721 40.987 1.00 29.71 161 VAL A N 1
ATOM 1233 C CA . VAL A 1 173 ? 14.749 -6.691 40.724 1.00 36.53 161 VAL A CA 1
ATOM 1234 C C . VAL A 1 173 ? 14.190 -6.223 42.060 1.00 33.39 161 VAL A C 1
ATOM 1235 O O . VAL A 1 173 ? 13.727 -7.037 42.866 1.00 33.64 161 VAL A O 1
ATOM 1239 N N . ILE A 1 174 ? 14.237 -4.914 42.286 1.00 31.03 162 ILE A N 1
ATOM 1240 C CA . ILE A 1 174 ? 13.816 -4.267 43.522 1.00 33.23 162 ILE A CA 1
ATOM 1241 C C . ILE A 1 174 ? 12.534 -3.494 43.250 1.00 32.43 162 ILE A C 1
ATOM 1242 O O . ILE A 1 174 ? 12.578 -2.427 42.621 1.00 30.07 162 ILE A O 1
ATOM 1247 N N . PRO A 1 175 ? 11.378 -3.994 43.668 1.00 29.59 163 PRO A N 1
ATOM 1248 C CA . PRO A 1 175 ? 10.167 -3.172 43.598 1.00 29.22 163 PRO A CA 1
ATOM 1249 C C . PRO A 1 175 ? 10.191 -2.109 44.685 1.00 32.14 163 PRO A C 1
ATOM 1250 O O . PRO A 1 175 ? 10.555 -2.376 45.832 1.00 27.43 163 PRO A O 1
ATOM 1254 N N . CYS A 1 176 ? 9.806 -0.893 44.313 1.00 29.22 164 CYS A N 1
ATOM 1255 C CA . CYS A 1 176 ? 9.716 0.206 45.267 1.00 30.20 164 CYS A CA 1
ATOM 1256 C C . CYS A 1 176 ? 8.685 1.195 44.742 1.00 31.32 164 CYS A C 1
ATOM 1257 O O . CYS A 1 176 ? 8.148 1.032 43.644 1.00 30.17 164 CYS A O 1
ATOM 1260 N N . PHE A 1 177 ? 8.405 2.224 45.538 1.00 29.23 165 PHE A N 1
ATOM 1261 C CA . PHE A 1 177 ? 7.196 3.003 45.329 1.00 25.82 165 PHE A CA 1
ATOM 1262 C C . PHE A 1 177 ? 7.433 4.482 45.583 1.00 29.57 165 PHE A C 1
ATOM 1263 O O . PHE A 1 177 ? 8.313 4.872 46.356 1.00 29.00 165 PHE A O 1
ATOM 1271 N N . LEU A 1 178 ? 6.621 5.298 44.907 1.00 28.43 166 LEU A N 1
ATOM 1272 C CA . LEU A 1 178 ? 6.656 6.745 45.065 1.00 29.86 166 LEU A CA 1
ATOM 1273 C C . LEU A 1 178 ? 5.996 7.196 46.362 1.00 30.86 166 LEU A C 1
ATOM 1274 O O . LEU A 1 178 ? 6.395 8.219 46.930 1.00 34.49 166 LEU A O 1
ATOM 1279 N N . THR A 1 179 ? 4.991 6.462 46.842 1.00 30.47 167 THR A N 1
ATOM 1280 C CA . THR A 1 179 ? 4.196 6.927 47.971 1.00 35.91 167 THR A CA 1
ATOM 1281 C C . THR A 1 179 ? 3.437 5.757 48.582 1.00 34.79 167 THR A C 1
ATOM 1282 O O . THR A 1 179 ? 3.358 4.668 48.007 1.00 34.43 167 THR A O 1
ATOM 1286 N N . ALA A 1 180 ? 2.914 6.002 49.787 1.00 33.55 168 ALA A N 1
ATOM 1287 C CA . ALA A 1 180 ? 1.858 5.221 50.427 1.00 38.57 168 ALA A CA 1
ATOM 1288 C C . ALA A 1 180 ? 2.303 3.878 50.998 1.00 39.67 168 ALA A C 1
ATOM 1289 O O . ALA A 1 180 ? 1.819 3.476 52.060 1.00 44.86 168 ALA A O 1
ATOM 1291 N N . CYS A 1 181 ? 3.213 3.176 50.329 1.00 33.43 169 CYS A N 1
ATOM 1292 C CA . CYS A 1 181 ? 3.723 1.919 50.857 1.00 38.40 169 CYS A CA 1
ATOM 1293 C C . CYS A 1 181 ? 5.216 1.812 50.581 1.00 39.51 169 CYS A C 1
ATOM 1294 O O . CYS A 1 181 ? 5.751 2.446 49.669 1.00 35.89 169 CYS A O 1
ATOM 1297 N N . GLY A 1 182 ? 5.884 0.988 51.384 1.00 39.59 170 GLY A N 1
ATOM 1298 C CA . GLY A 1 182 ? 7.318 0.858 51.311 1.00 35.37 170 GLY A CA 1
ATOM 1299 C C . GLY A 1 182 ? 7.759 -0.372 50.547 1.00 38.66 170 GLY A C 1
ATOM 1300 O O . GLY A 1 182 ? 6.969 -1.278 50.269 1.00 41.21 170 GLY A O 1
ATOM 1301 N N . PRO A 1 183 ? 9.052 -0.431 50.192 1.00 38.24 171 PRO A N 1
ATOM 1302 C CA . PRO A 1 183 ? 10.024 0.638 50.443 1.00 37.80 171 PRO A CA 1
ATOM 1303 C C . PRO A 1 183 ? 9.891 1.809 49.472 1.00 37.96 171 PRO A C 1
ATOM 1304 O O . PRO A 1 183 ? 9.552 1.606 48.305 1.00 35.85 171 PRO A O 1
ATOM 1308 N N . ASN A 1 184 ? 10.144 3.021 49.958 1.00 35.04 172 ASN A N 1
ATOM 1309 C CA . ASN A 1 184 ? 10.136 4.186 49.087 1.00 36.10 172 ASN A CA 1
ATOM 1310 C C . ASN A 1 184 ? 11.351 4.150 48.172 1.00 34.00 172 ASN A C 1
ATOM 1311 O O . ASN A 1 184 ? 12.435 3.713 48.572 1.00 34.54 172 ASN A O 1
ATOM 1316 N N . TYR A 1 185 ? 11.163 4.598 46.928 1.00 27.70 173 TYR A N 1
ATOM 1317 C CA . TYR A 1 185 ? 12.252 4.539 45.961 1.00 28.37 173 TYR A CA 1
ATOM 1318 C C . TYR A 1 185 ? 13.444 5.383 46.391 1.00 29.26 173 TYR A C 1
ATOM 1319 O O . TYR A 1 185 ? 14.574 5.100 45.978 1.00 29.36 173 TYR A O 1
ATOM 1328 N N . LYS A 1 186 ? 13.220 6.411 47.212 1.00 29.59 174 LYS A N 1
ATOM 1329 C CA . LYS A 1 186 ? 14.333 7.226 47.685 1.00 34.14 174 LYS A CA 1
ATOM 1330 C C . LYS A 1 186 ? 15.232 6.454 48.647 1.00 34.97 174 LYS A C 1
ATOM 1331 O O . LYS A 1 186 ? 16.443 6.694 48.683 1.00 30.15 174 LYS A O 1
ATOM 1337 N N . GLU A 1 187 ? 14.676 5.503 49.403 1.00 35.43 175 GLU A N 1
ATOM 1338 C CA . GLU A 1 187 ? 15.510 4.657 50.255 1.00 40.74 175 GLU A CA 1
ATOM 1339 C C . GLU A 1 187 ? 16.416 3.759 49.417 1.00 39.74 175 GLU A C 1
ATOM 1340 O O . GLU A 1 187 ? 17.618 3.633 49.696 1.00 45.35 175 GLU A O 1
ATOM 1346 N N . VAL A 1 188 ? 15.856 3.149 48.371 1.00 33.25 176 VAL A N 1
ATOM 1347 C CA . VAL A 1 188 ? 16.651 2.339 47.451 1.00 34.44 176 VAL A CA 1
ATOM 1348 C C . VAL A 1 188 ? 17.743 3.191 46.816 1.00 33.07 176 VAL A C 1
ATOM 1349 O O . VAL A 1 188 ? 18.920 2.800 46.762 1.00 35.32 176 VAL A O 1
ATOM 1353 N N . PHE A 1 189 ? 17.368 4.382 46.342 1.00 32.64 177 PHE A N 1
ATOM 1354 C CA . PHE A 1 189 ? 18.337 5.285 45.731 1.00 35.78 177 PHE A CA 1
ATOM 1355 C C . PHE A 1 189 ? 19.472 5.603 46.695 1.00 36.86 177 PHE A C 1
ATOM 1356 O O . PHE A 1 189 ? 20.651 5.543 46.328 1.00 39.12 177 PHE A O 1
ATOM 1364 N N . SER A 1 190 ? 19.129 5.943 47.943 1.00 37.14 178 SER A N 1
ATOM 1365 C CA . SER A 1 190 ? 20.147 6.213 48.951 1.00 46.18 178 SER A CA 1
ATOM 1366 C C . SER A 1 190 ? 21.060 5.015 49.149 1.00 47.50 178 SER A C 1
ATOM 1367 O O . SER A 1 190 ? 22.260 5.181 49.396 1.00 51.03 178 SER A O 1
ATOM 1370 N N . GLU A 1 191 ? 20.516 3.805 49.057 1.00 42.08 179 GLU A N 1
ATOM 1371 C CA . GLU A 1 191 ? 21.371 2.629 49.157 1.00 46.29 179 GLU A CA 1
ATOM 1372 C C . GLU A 1 191 ? 22.164 2.353 47.885 1.00 43.31 179 GLU A C 1
ATOM 1373 O O . GLU A 1 191 ? 23.041 1.482 47.903 1.00 47.68 179 GLU A O 1
ATOM 1379 N N . LEU A 1 192 ? 21.902 3.073 46.791 1.00 38.25 180 LEU A N 1
ATOM 1380 C CA . LEU A 1 192 ? 22.624 2.841 45.543 1.00 37.99 180 LEU A CA 1
ATOM 1381 C C . LEU A 1 192 ? 23.674 3.910 45.228 1.00 41.93 180 LEU A C 1
ATOM 1382 O O . LEU A 1 192 ? 24.129 3.998 44.083 1.00 36.38 180 LEU A O 1
ATOM 1387 N N . GLU A 1 193 ? 24.080 4.715 46.211 1.00 49.57 181 GLU A N 1
ATOM 1388 C CA . GLU A 1 193 ? 25.067 5.763 45.956 1.00 50.48 181 GLU A CA 1
ATOM 1389 C C . GLU A 1 193 ? 26.478 5.212 45.790 1.00 54.33 181 GLU A C 1
ATOM 1390 O O . GLU A 1 193 ? 27.374 5.953 45.365 1.00 50.33 181 GLU A O 1
ATOM 1396 N N . LYS A 1 194 ? 26.687 3.939 46.121 1.00 57.11 182 LYS A N 1
ATOM 1397 C CA . LYS A 1 194 ? 27.975 3.251 46.117 1.00 67.76 182 LYS A CA 1
ATOM 1398 C C . LYS A 1 194 ? 28.830 3.399 44.865 1.00 66.23 182 LYS A C 1
ATOM 1399 O O . LYS A 1 194 ? 29.854 4.091 44.885 1.00 70.21 182 LYS A O 1
ATOM 1405 N N . ASP A 1 195 ? 28.405 2.735 43.788 1.00 64.41 183 ASP A N 1
ATOM 1406 C CA . ASP A 1 195 ? 29.137 2.474 42.550 1.00 64.99 183 ASP A CA 1
ATOM 1407 C C . ASP A 1 195 ? 30.081 1.314 42.841 1.00 63.02 183 ASP A C 1
ATOM 1408 O O . ASP A 1 195 ? 31.260 1.513 43.163 1.00 61.64 183 ASP A O 1
ATOM 1413 N N . ASP A 1 196 ? 29.556 0.093 42.725 1.00 60.49 184 ASP A N 1
ATOM 1414 C CA . ASP A 1 196 ? 30.313 -1.138 42.899 1.00 63.98 184 ASP A CA 1
ATOM 1415 C C . ASP A 1 196 ? 30.600 -1.821 41.571 1.00 60.19 184 ASP A C 1
ATOM 1416 O O . ASP A 1 196 ? 30.972 -3.000 41.552 1.00 65.71 184 ASP A O 1
ATOM 1421 N N . GLY A 1 197 ? 30.425 -1.104 40.464 1.00 57.87 185 GLY A N 1
ATOM 1422 C CA . GLY A 1 197 ? 30.586 -1.660 39.143 1.00 55.75 185 GLY A CA 1
ATOM 1423 C C . GLY A 1 197 ? 29.355 -2.348 38.595 1.00 55.44 185 GLY A C 1
ATOM 1424 O O . GLY A 1 197 ? 29.348 -2.723 37.416 1.00 59.08 185 GLY A O 1
ATOM 1425 N N . ILE A 1 198 ? 28.311 -2.512 39.403 1.00 49.57 186 ILE A N 1
ATOM 1426 C CA . ILE A 1 198 ? 27.075 -3.149 38.963 1.00 49.33 186 ILE A CA 1
ATOM 1427 C C . ILE A 1 198 ? 26.182 -2.091 38.334 1.00 48.51 186 ILE A C 1
ATOM 1428 O O . ILE A 1 198 ? 26.020 -0.990 38.874 1.00 51.11 186 ILE A O 1
ATOM 1433 N N . THR A 1 199 ? 25.597 -2.426 37.188 1.00 43.19 187 THR A N 1
ATOM 1434 C CA . THR A 1 199 ? 24.709 -1.514 36.488 1.00 42.13 187 THR A CA 1
ATOM 1435 C C . THR A 1 199 ? 23.308 -1.606 37.074 1.00 38.75 187 THR A C 1
ATOM 1436 O O . THR A 1 199 ? 22.808 -2.698 37.360 1.00 37.33 187 THR A O 1
ATOM 1440 N N . THR A 1 200 ? 22.677 -0.450 37.264 1.00 35.65 188 THR A N 1
ATOM 1441 C CA . THR A 1 200 ? 21.311 -0.377 37.769 1.00 35.98 188 THR A CA 1
ATOM 1442 C C . THR A 1 200 ? 20.441 0.342 36.752 1.00 33.12 188 THR A C 1
ATOM 1443 O O . THR A 1 200 ? 20.726 1.487 36.387 1.00 29.93 188 THR A O 1
ATOM 1447 N N . PHE A 1 201 ? 19.384 -0.327 36.315 1.00 33.31 189 PHE A N 1
ATOM 1448 C CA . PHE A 1 201 ? 18.343 0.251 35.483 1.00 36.00 189 PHE A CA 1
ATOM 1449 C C . PHE A 1 201 ? 17.185 0.667 36.374 1.00 38.30 189 PHE A C 1
ATOM 1450 O O . PHE A 1 201 ? 16.830 -0.048 37.309 1.00 31.35 189 PHE A O 1
ATOM 1458 N N . ILE A 1 202 ? 16.628 1.839 36.111 1.00 32.58 190 ILE A N 1
ATOM 1459 C CA . ILE A 1 202 ? 15.450 2.330 36.813 1.00 29.31 190 ILE A CA 1
ATOM 1460 C C . ILE A 1 202 ? 14.300 2.321 35.816 1.00 31.98 190 ILE A C 1
ATOM 1461 O O . ILE A 1 202 ? 14.351 3.013 34.791 1.00 28.56 190 ILE A O 1
ATOM 1466 N N . VAL A 1 203 ? 13.274 1.528 36.102 1.00 31.12 191 VAL A N 1
ATOM 1467 C CA . VAL A 1 203 ? 12.119 1.437 35.215 1.00 27.07 191 VAL A CA 1
ATOM 1468 C C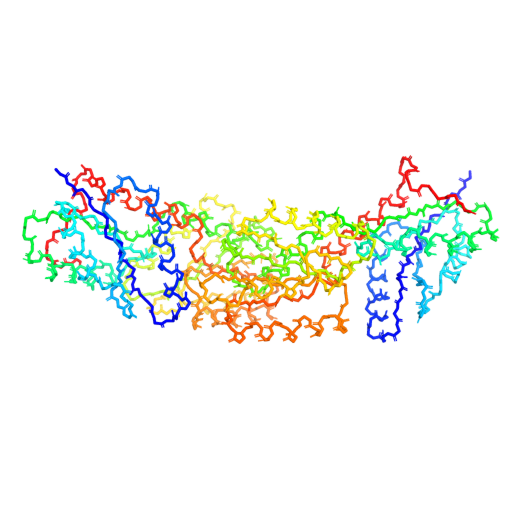 . VAL A 1 203 ? 10.910 1.994 35.952 1.00 28.32 191 VAL A C 1
ATOM 1469 O O . VAL A 1 203 ? 10.477 1.420 36.963 1.00 26.94 191 VAL A O 1
ATOM 1473 N N . PRO A 1 204 ? 10.354 3.116 35.489 1.00 24.91 192 PRO A N 1
ATOM 1474 C CA . PRO A 1 204 ? 9.119 3.649 36.075 1.00 25.24 192 PRO A CA 1
ATOM 1475 C C . PRO A 1 204 ? 7.916 2.891 35.538 1.00 29.20 192 PRO A C 1
ATOM 1476 O O . PRO A 1 204 ? 7.623 2.926 34.342 1.00 28.07 192 PRO A O 1
ATOM 1480 N N . TYR A 1 205 ? 7.207 2.219 36.435 1.00 27.58 193 TYR A N 1
ATOM 1481 C CA . TYR A 1 205 ? 6.060 1.399 36.064 1.00 29.50 193 TYR A CA 1
ATOM 1482 C C . TYR A 1 205 ? 4.788 2.250 36.084 1.00 30.04 193 TYR A C 1
ATOM 1483 O O . TYR A 1 205 ? 3.938 2.153 36.969 1.00 29.51 193 TYR A O 1
ATOM 1492 N N . LEU A 1 206 ? 4.678 3.107 35.069 1.00 28.88 194 LEU A N 1
ATOM 1493 C CA . LEU A 1 206 ? 3.632 4.117 34.994 1.00 28.12 194 LEU A CA 1
ATOM 1494 C C . LEU A 1 206 ? 3.105 4.205 33.570 1.00 32.15 194 LEU A C 1
ATOM 1495 O O . LEU A 1 206 ? 3.845 4.002 32.604 1.00 35.12 194 LEU A O 1
ATOM 1500 N N . LEU A 1 207 ? 1.811 4.518 33.452 1.00 31.68 195 LEU A N 1
ATOM 1501 C CA . LEU A 1 207 ? 1.182 4.640 32.140 1.00 33.55 195 LEU A CA 1
ATOM 1502 C C . LEU A 1 207 ? 1.423 6.007 31.508 1.00 34.37 195 LEU A C 1
ATOM 1503 O O . LEU A 1 207 ? 1.438 6.123 30.276 1.00 31.28 195 LEU A O 1
ATOM 1508 N N . PHE A 1 208 ? 1.621 7.040 32.324 1.00 33.02 196 PHE A N 1
ATOM 1509 C CA . PHE A 1 208 ? 1.737 8.414 31.858 1.00 30.36 196 PHE A CA 1
ATOM 1510 C C . PHE A 1 208 ? 2.927 9.078 32.533 1.00 34.00 196 PHE A C 1
ATOM 1511 O O . PHE A 1 208 ? 3.352 8.673 33.619 1.00 31.03 196 PHE A O 1
ATOM 1519 N N . THR A 1 209 ? 3.474 10.092 31.871 1.00 32.71 197 THR A N 1
ATOM 1520 C CA . THR A 1 209 ? 4.376 11.017 32.539 1.00 32.56 197 THR A CA 1
ATOM 1521 C C . THR A 1 209 ? 3.561 11.981 33.400 1.00 29.60 197 THR A C 1
ATOM 1522 O O . THR A 1 209 ? 2.335 11.883 33.501 1.00 26.98 197 THR A O 1
ATOM 1526 N N . GLY A 1 210 ? 4.240 12.932 34.026 1.00 33.05 198 GLY A N 1
ATOM 1527 C CA . GLY A 1 210 ? 3.605 13.844 34.948 1.00 30.75 198 GLY A CA 1
ATOM 1528 C C . GLY A 1 210 ? 4.518 14.172 36.110 1.00 30.44 198 GLY A C 1
ATOM 1529 O O . GLY A 1 210 ? 5.734 14.013 36.026 1.00 29.54 198 GLY A O 1
ATOM 1530 N N . MET A 1 211 ? 3.902 14.637 37.200 1.00 29.86 199 MET A N 1
ATOM 1531 C CA . MET A 1 211 ? 4.659 15.195 38.319 1.00 29.75 199 MET A CA 1
ATOM 1532 C C . MET A 1 211 ? 5.603 14.166 38.939 1.00 31.58 199 MET A C 1
ATOM 1533 O O . MET A 1 211 ? 6.787 14.450 39.184 1.00 28.21 199 MET A O 1
ATOM 1538 N N . LEU A 1 212 ? 5.106 12.950 39.176 1.00 28.00 200 LEU A N 1
ATOM 1539 C CA . LEU A 1 212 ? 5.925 11.940 39.843 1.00 28.20 200 LEU A CA 1
ATOM 1540 C C . LEU A 1 212 ? 7.045 11.447 38.934 1.00 27.99 200 LEU A C 1
ATOM 1541 O O . LEU A 1 212 ? 8.157 11.170 39.404 1.00 29.75 200 LEU A O 1
ATOM 1546 N N . MET A 1 213 ? 6.766 11.314 37.633 1.00 31.43 201 MET A N 1
ATOM 1547 C CA . MET A 1 213 ? 7.817 10.949 36.692 1.00 30.01 201 MET A CA 1
ATOM 1548 C C . MET A 1 213 ? 8.912 12.005 36.658 1.00 28.39 201 MET A C 1
ATOM 1549 O O . MET A 1 213 ? 10.106 11.678 36.622 1.00 31.70 201 MET A O 1
ATOM 1554 N N . ASN A 1 214 ? 8.523 13.281 36.642 1.00 26.82 202 ASN A N 1
ATOM 1555 C CA . ASN A 1 214 ? 9.508 14.354 36.669 1.00 29.69 202 ASN A CA 1
ATOM 1556 C C . ASN A 1 214 ? 10.351 14.267 37.930 1.00 28.61 202 ASN A C 1
ATOM 1557 O O . ASN A 1 214 ? 11.576 14.476 37.892 1.00 29.45 202 ASN A O 1
ATOM 1562 N N . GLU A 1 215 ? 9.708 13.945 39.059 1.00 26.65 203 GLU A N 1
ATOM 1563 C CA . GLU A 1 215 ? 10.450 13.748 40.301 1.00 31.72 203 GLU A CA 1
ATOM 1564 C C . GLU A 1 215 ? 11.463 12.617 40.171 1.00 27.54 203 GLU A C 1
ATOM 1565 O O . GLU A 1 215 ? 12.603 12.740 40.641 1.00 26.38 203 GLU A O 1
ATOM 1571 N N . ILE A 1 216 ? 11.056 11.495 39.566 1.00 28.16 204 ILE A N 1
ATOM 1572 C CA . ILE A 1 216 ? 11.990 10.388 39.350 1.00 26.70 204 ILE A CA 1
ATOM 1573 C C . ILE A 1 216 ? 13.174 10.847 38.508 1.00 28.51 204 ILE A C 1
ATOM 1574 O O . ILE A 1 216 ? 14.323 10.476 38.771 1.00 27.90 204 ILE A O 1
ATOM 1579 N N . GLU A 1 217 ? 12.908 11.635 37.465 1.00 30.91 205 GLU A N 1
ATOM 1580 C CA . GLU A 1 217 ? 13.986 12.113 36.602 1.00 36.08 205 GLU A CA 1
ATOM 1581 C C . GLU A 1 217 ? 15.003 12.928 37.397 1.00 32.83 205 GLU A C 1
ATOM 1582 O O . GLU A 1 217 ? 16.219 12.688 37.320 1.00 32.28 205 GLU A O 1
ATOM 1588 N N . ARG A 1 218 ? 14.514 13.890 38.185 1.00 26.77 206 ARG A N 1
ATOM 1589 C CA . ARG A 1 218 ? 15.420 14.721 38.975 1.00 28.30 206 ARG A CA 1
ATOM 1590 C C . ARG A 1 218 ? 16.197 13.892 39.998 1.00 28.02 206 ARG A C 1
ATOM 1591 O O . ARG A 1 218 ? 17.414 14.074 40.172 1.00 29.93 206 ARG A O 1
ATOM 1599 N N . GLU A 1 219 ? 15.518 12.955 40.667 1.00 26.36 207 GLU A N 1
ATOM 1600 C CA . GLU A 1 219 ? 16.194 12.140 41.670 1.00 26.01 207 GLU A CA 1
ATOM 1601 C C . GLU A 1 219 ? 17.229 11.217 41.038 1.00 31.19 207 GLU A C 1
ATOM 1602 O O . GLU A 1 219 ? 18.268 10.943 41.648 1.00 30.08 207 GLU A O 1
ATOM 1608 N N . VAL A 1 220 ? 16.973 10.733 39.822 1.00 28.53 208 VAL A N 1
ATOM 1609 C CA . VAL A 1 220 ? 17.950 9.895 39.136 1.00 27.80 208 VAL A CA 1
ATOM 1610 C C . VAL A 1 220 ? 19.161 10.720 38.728 1.00 32.47 208 VAL A C 1
ATOM 1611 O O . VAL A 1 220 ? 20.294 10.230 38.747 1.00 32.97 208 VAL A O 1
ATOM 1615 N N . GLN A 1 221 ? 18.950 11.978 38.337 1.00 27.45 209 GLN A N 1
ATOM 1616 C CA . GLN A 1 221 ? 20.099 12.853 38.099 1.00 34.52 209 GLN A CA 1
ATOM 1617 C C . GLN A 1 221 ? 20.953 12.976 39.360 1.00 33.63 209 GLN A C 1
ATOM 1618 O O . GLN A 1 221 ? 22.189 12.830 39.323 1.00 34.05 209 GLN A O 1
ATOM 1624 N N . LYS A 1 222 ? 20.295 13.211 40.500 1.00 29.94 210 LYS A N 1
ATOM 1625 C CA . LYS A 1 222 ? 21.023 13.301 41.764 1.00 34.27 210 LYS A CA 1
ATOM 1626 C C . LYS A 1 222 ? 21.789 12.013 42.050 1.00 32.96 210 LYS A C 1
ATOM 1627 O O . LYS A 1 222 ? 22.960 12.046 42.448 1.00 34.36 210 LYS A O 1
ATOM 1633 N N . LEU A 1 223 ? 21.139 10.864 41.848 1.00 31.40 211 LEU A N 1
ATOM 1634 C CA . LEU A 1 223 ? 21.788 9.580 42.100 1.00 30.25 211 LEU A CA 1
ATOM 1635 C C . LEU A 1 223 ? 22.982 9.371 41.175 1.00 34.12 211 LEU A C 1
ATOM 1636 O O . LEU A 1 223 ? 24.033 8.881 41.605 1.00 36.06 211 LEU A O 1
ATOM 1641 N N . LYS A 1 224 ? 22.831 9.721 39.895 1.00 34.58 212 LYS A N 1
ATOM 1642 C CA . LYS A 1 224 ? 23.919 9.561 38.940 1.00 36.59 212 LYS A CA 1
ATOM 1643 C C . LYS A 1 224 ? 25.116 10.411 39.332 1.00 38.98 212 LYS A C 1
ATOM 1644 O O . LYS A 1 224 ? 26.257 10.071 38.996 1.00 35.37 212 LYS A O 1
ATOM 1650 N N . ALA A 1 225 ? 24.874 11.528 40.025 1.00 38.74 213 ALA A N 1
ATOM 1651 C CA . ALA A 1 225 ? 25.998 12.287 40.571 1.00 41.49 213 ALA A CA 1
ATOM 1652 C C . ALA A 1 225 ? 26.847 11.447 41.526 1.00 42.09 213 ALA A C 1
ATOM 1653 O O . ALA A 1 225 ? 28.058 11.672 41.635 1.00 44.38 213 ALA A O 1
ATOM 1655 N N . HIS A 1 226 ? 26.246 10.467 42.207 1.00 35.85 214 HIS A N 1
ATOM 1656 C CA . HIS A 1 226 ? 26.982 9.579 43.106 1.00 37.86 214 HIS A CA 1
ATOM 1657 C C . HIS A 1 226 ? 27.459 8.317 42.395 1.00 44.11 214 HIS A C 1
ATOM 1658 O O . HIS A 1 226 ? 28.619 7.915 42.536 1.00 45.57 214 HIS A O 1
ATOM 1665 N N . ASN A 1 227 ? 26.566 7.686 41.637 1.00 43.80 215 ASN A N 1
ATOM 1666 C CA . ASN A 1 227 ? 26.798 6.381 41.020 1.00 45.36 215 ASN A CA 1
ATOM 1667 C C . ASN A 1 227 ? 26.538 6.515 39.526 1.00 38.51 215 ASN A C 1
ATOM 1668 O O . ASN A 1 227 ? 25.371 6.575 39.101 1.00 37.07 215 ASN A O 1
ATOM 1673 N N . PRO A 1 228 ? 27.586 6.566 38.698 1.00 42.21 216 PRO A N 1
ATOM 1674 C CA . PRO A 1 228 ? 27.380 6.785 37.259 1.00 42.96 216 PRO A CA 1
ATOM 1675 C C . PRO A 1 228 ? 26.829 5.577 36.524 1.00 44.78 216 PRO A C 1
ATOM 1676 O O . PRO A 1 228 ? 26.417 5.721 35.365 1.00 46.35 216 PRO A O 1
ATOM 1680 N N . ASN A 1 229 ? 26.789 4.404 37.151 1.00 42.73 217 ASN A N 1
ATOM 1681 C CA . ASN A 1 229 ? 26.282 3.198 36.501 1.00 46.62 217 ASN A CA 1
ATOM 1682 C C . ASN A 1 229 ? 24.788 3.030 36.722 1.00 39.88 217 ASN A C 1
ATOM 1683 O O . ASN A 1 229 ? 24.304 1.926 36.988 1.00 38.77 217 ASN A O 1
ATOM 1688 N N . VAL A 1 230 ? 24.036 4.121 36.604 1.00 37.27 218 VAL A N 1
ATOM 1689 C CA . VAL A 1 230 ? 22.591 4.131 36.796 1.00 34.59 218 VAL A CA 1
ATOM 1690 C C . VAL A 1 230 ? 21.957 4.705 35.538 1.00 37.71 218 VAL A C 1
ATOM 1691 O O . VAL A 1 230 ? 22.406 5.736 35.024 1.00 35.19 218 VAL A O 1
ATOM 1695 N N . TYR A 1 231 ? 20.921 4.035 35.039 1.00 36.85 219 TYR A N 1
ATOM 1696 C CA . TYR A 1 231 ? 20.285 4.430 33.791 1.00 35.95 219 TYR A CA 1
ATOM 1697 C C . TYR A 1 231 ? 18.780 4.385 33.960 1.00 37.21 219 TYR A C 1
ATOM 1698 O O . TYR A 1 231 ? 18.230 3.345 34.322 1.00 32.46 219 TYR A O 1
ATOM 1707 N N . LEU A 1 232 ? 18.117 5.499 33.675 1.00 34.12 220 LEU A N 1
ATOM 1708 C CA . LEU A 1 232 ? 16.668 5.599 33.784 1.00 32.06 220 LEU A CA 1
ATOM 1709 C C . LEU A 1 232 ? 16.041 5.352 32.417 1.00 34.52 220 LEU A C 1
ATOM 1710 O O . LEU A 1 232 ? 16.375 6.037 31.444 1.00 37.98 220 LEU A O 1
ATOM 1715 N N . SER A 1 233 ? 15.140 4.376 32.347 1.00 29.69 221 SER A N 1
ATOM 1716 C CA . SER A 1 233 ? 14.369 4.159 31.136 1.00 33.22 221 SER A CA 1
ATOM 1717 C C . SER A 1 233 ? 13.161 5.093 31.103 1.00 31.30 221 SER A C 1
ATOM 1718 O O . SER A 1 233 ? 12.786 5.711 32.103 1.00 28.76 221 SER A O 1
ATOM 1721 N N . SER A 1 234 ? 12.548 5.195 29.928 1.00 30.87 222 SER A N 1
ATOM 1722 C CA . SER A 1 234 ? 11.255 5.848 29.820 1.00 35.74 222 SER A CA 1
ATOM 1723 C C . SER A 1 234 ? 10.206 5.043 30.578 1.00 29.92 222 SER A C 1
ATOM 1724 O O . SER A 1 234 ? 10.365 3.846 30.825 1.00 31.08 222 SER A O 1
ATOM 1727 N N . TYR A 1 235 ? 9.132 5.718 30.978 1.00 24.18 223 TYR A N 1
ATOM 1728 C CA . TYR A 1 235 ? 8.047 5.004 31.632 1.00 27.09 223 TYR A CA 1
ATOM 1729 C C . TYR A 1 235 ? 7.417 4.004 30.669 1.00 31.84 223 TYR A C 1
ATOM 1730 O O . TYR A 1 235 ? 7.554 4.103 29.448 1.00 34.42 223 TYR A O 1
ATOM 1739 N N . ILE A 1 236 ? 6.739 3.012 31.246 1.00 31.28 224 ILE A N 1
ATOM 1740 C CA . ILE A 1 236 ? 6.187 1.916 30.455 1.00 41.27 224 ILE A CA 1
ATOM 1741 C C . ILE A 1 236 ? 5.226 2.446 29.396 1.00 40.45 224 ILE A C 1
ATOM 1742 O O . ILE A 1 236 ? 5.360 2.143 28.203 1.00 41.20 224 ILE A O 1
ATOM 1747 N N . GLY A 1 237 ? 4.254 3.255 29.812 1.00 32.05 225 GLY A N 1
ATOM 1748 C CA . GLY A 1 237 ? 3.291 3.817 28.895 1.00 25.76 225 GLY A CA 1
ATOM 1749 C C . GLY A 1 237 ? 2.453 2.737 28.220 1.00 26.22 225 GLY A C 1
ATOM 1750 O O . GLY A 1 237 ? 2.313 1.610 28.704 1.00 28.51 225 GLY A O 1
ATOM 1751 N N . PHE A 1 238 ? 1.899 3.104 27.065 1.00 23.65 226 PHE A N 1
ATOM 1752 C CA . PHE A 1 238 ? 1.067 2.193 26.279 1.00 28.21 226 PHE A CA 1
ATOM 1753 C C . PHE A 1 238 ? 1.928 1.387 25.303 1.00 30.37 226 PHE A C 1
ATOM 1754 O O . PHE A 1 238 ? 1.710 1.365 24.091 1.00 32.48 226 PHE A O 1
ATOM 1762 N N . HIS A 1 239 ? 2.932 0.726 25.876 1.00 29.35 227 HIS A N 1
ATOM 1763 C CA . HIS A 1 239 ? 3.824 -0.139 25.120 1.00 27.41 227 HIS A CA 1
ATOM 1764 C C . HIS A 1 239 ? 3.033 -1.231 24.395 1.00 28.57 227 HIS A C 1
ATOM 1765 O O . HIS A 1 239 ? 1.966 -1.648 24.858 1.00 28.00 227 HIS A O 1
ATOM 1772 N N . PRO A 1 240 ? 3.526 -1.692 23.241 1.00 31.13 228 PRO A N 1
ATOM 1773 C CA . PRO A 1 240 ? 2.847 -2.795 22.534 1.00 31.72 228 PRO A CA 1
ATOM 1774 C C . PRO A 1 240 ? 2.586 -4.023 23.396 1.00 32.20 228 PRO A C 1
ATOM 1775 O O . PRO A 1 240 ? 1.540 -4.670 23.246 1.00 33.62 228 PRO A O 1
ATOM 1779 N N . HIS A 1 241 ? 3.505 -4.365 24.300 1.00 29.07 229 HIS A N 1
ATOM 1780 C CA . HIS A 1 241 ? 3.286 -5.526 25.153 1.00 33.79 229 HIS A CA 1
ATOM 1781 C C . HIS A 1 241 ? 2.224 -5.247 26.214 1.00 30.26 229 HIS A C 1
ATOM 1782 O O . HIS A 1 241 ? 1.462 -6.153 26.588 1.00 33.07 229 HIS A O 1
ATOM 1789 N N . VAL A 1 242 ? 2.134 -3.999 26.681 1.00 28.23 230 VAL A N 1
ATOM 1790 C CA . VAL A 1 242 ? 1.006 -3.598 27.516 1.00 27.38 230 VAL A CA 1
ATOM 1791 C C . VAL A 1 242 ? -0.300 -3.775 26.756 1.00 29.83 230 VAL A C 1
ATOM 1792 O O . VAL A 1 242 ? -1.309 -4.218 27.319 1.00 30.05 230 VAL A O 1
ATOM 1796 N N . LYS A 1 243 ? -0.307 -3.417 25.468 1.00 29.86 231 LYS A N 1
ATOM 1797 C CA . LYS A 1 243 ? -1.496 -3.630 24.651 1.00 29.38 231 LYS A CA 1
ATOM 1798 C C . LYS A 1 243 ? -1.843 -5.111 24.555 1.00 28.79 231 LYS A C 1
ATOM 1799 O O . LYS A 1 243 ? -3.018 -5.482 24.631 1.00 31.44 231 LYS A O 1
ATOM 1805 N N . ASN A 1 244 ? -0.839 -5.971 24.363 1.00 27.07 232 ASN A N 1
ATOM 1806 C CA . ASN A 1 244 ? -1.093 -7.411 24.339 1.00 30.56 232 ASN A CA 1
ATOM 1807 C C . ASN A 1 244 ? -1.741 -7.875 25.640 1.00 29.29 232 ASN A C 1
ATOM 1808 O O . ASN A 1 244 ? -2.729 -8.621 25.628 1.00 28.18 232 ASN A O 1
ATOM 1813 N N . ALA A 1 245 ? -1.197 -7.436 26.778 1.00 25.05 233 ALA A N 1
ATOM 1814 C CA . ALA A 1 245 ? -1.752 -7.841 28.070 1.00 30.21 233 ALA A CA 1
ATOM 1815 C C . ALA A 1 245 ? -3.187 -7.348 28.240 1.00 29.46 233 ALA A C 1
ATOM 1816 O O . ALA A 1 245 ? -4.066 -8.088 28.710 1.00 29.24 233 ALA A O 1
ATOM 1818 N N . PHE A 1 246 ? -3.450 -6.103 27.843 1.00 25.88 234 PHE A N 1
ATOM 1819 C CA . PHE A 1 246 ? -4.798 -5.562 27.980 1.00 27.54 234 PHE A CA 1
ATOM 1820 C C . PHE A 1 246 ? -5.777 -6.299 27.078 1.00 28.94 234 PHE A C 1
ATOM 1821 O O . PHE A 1 246 ? -6.932 -6.518 27.454 1.00 27.87 234 PHE A O 1
ATOM 1829 N N . LEU A 1 247 ? -5.350 -6.652 25.865 1.00 24.15 235 LEU A N 1
ATOM 1830 C CA . LEU A 1 247 ? -6.215 -7.420 24.975 1.00 28.47 235 LEU A CA 1
ATOM 1831 C C . LEU A 1 247 ? -6.499 -8.801 25.549 1.00 28.01 235 LEU A C 1
ATOM 1832 O O . LEU A 1 247 ? -7.598 -9.339 25.372 1.00 32.18 235 LEU A O 1
ATOM 1837 N N . ASN A 1 248 ? -5.513 -9.396 26.229 1.00 26.66 236 ASN A N 1
ATOM 1838 C CA . ASN A 1 248 ? -5.775 -10.625 26.976 1.00 33.61 236 ASN A CA 1
ATOM 1839 C C . ASN A 1 248 ? -6.905 -10.415 27.974 1.00 29.35 236 ASN A C 1
ATOM 1840 O O . ASN A 1 248 ? -7.836 -11.228 28.066 1.00 29.80 236 ASN A O 1
ATOM 1845 N N . ARG A 1 249 ? -6.826 -9.324 28.743 1.00 27.71 237 ARG A N 1
ATOM 1846 C CA . ARG A 1 249 ? -7.883 -9.020 29.707 1.00 23.69 237 ARG A CA 1
ATOM 1847 C C . ARG A 1 249 ? -9.240 -8.877 29.023 1.00 27.55 237 ARG A C 1
ATOM 1848 O O . ARG A 1 249 ? -10.246 -9.424 29.496 1.00 29.26 237 ARG A O 1
ATOM 1856 N N . VAL A 1 250 ? -9.279 -8.148 27.905 1.00 27.62 238 VAL A N 1
ATOM 1857 C CA . VAL A 1 250 ? -10.534 -7.917 27.190 1.00 24.25 238 VAL A CA 1
ATOM 1858 C C . VAL A 1 250 ? -11.138 -9.239 26.739 1.00 26.30 238 VAL A C 1
ATOM 1859 O O . VAL A 1 250 ? -12.336 -9.501 26.928 1.00 23.67 238 VAL A O 1
ATOM 1863 N N . ARG A 1 251 ? -10.318 -10.083 26.109 1.00 24.87 239 ARG A N 1
ATOM 1864 C CA . ARG A 1 251 ? -10.818 -11.347 25.578 1.00 31.59 239 ARG A CA 1
ATOM 1865 C C . ARG A 1 251 ? -11.309 -12.257 26.693 1.00 30.51 239 ARG A C 1
ATOM 1866 O O . ARG A 1 251 ? -12.350 -12.908 26.557 1.00 32.45 239 ARG A O 1
ATOM 1874 N N . GLU A 1 252 ? -10.570 -12.330 27.803 1.00 29.82 240 GLU A N 1
ATOM 1875 C CA . GLU A 1 252 ? -11.016 -13.202 28.884 1.00 29.11 240 GLU A CA 1
ATOM 1876 C C . GLU A 1 252 ? -12.294 -12.680 29.533 1.00 28.26 240 GLU A C 1
ATOM 1877 O O . GLU A 1 252 ? -13.140 -13.478 29.952 1.00 26.04 240 GLU A O 1
ATOM 1883 N N . THR A 1 253 ? -12.457 -11.355 29.628 1.00 24.27 241 THR A N 1
ATOM 1884 C CA . THR A 1 253 ? -13.690 -10.815 30.196 1.00 27.44 241 THR A CA 1
ATOM 1885 C C . THR A 1 253 ? -14.879 -11.083 29.281 1.00 29.32 241 THR A C 1
ATOM 1886 O O . THR A 1 253 ? -15.974 -11.413 29.754 1.00 28.29 241 THR A O 1
ATOM 1890 N N . ALA A 1 254 ? -14.680 -10.960 27.965 1.00 25.53 242 ALA A N 1
ATOM 1891 C CA . ALA A 1 254 ? -15.774 -11.209 27.032 1.00 28.52 242 ALA A CA 1
ATOM 1892 C C . ALA A 1 254 ? -16.132 -12.687 26.991 1.00 28.28 242 ALA A C 1
ATOM 1893 O O . ALA A 1 254 ? -17.311 -13.046 26.902 1.00 26.27 242 ALA A O 1
ATOM 1895 N N . ALA A 1 255 ? -15.125 -13.557 27.041 1.00 28.50 243 ALA A N 1
ATOM 1896 C CA . ALA A 1 255 ? -15.381 -14.992 27.043 1.00 30.26 243 ALA A CA 1
ATOM 1897 C C . ALA A 1 255 ? -16.070 -15.422 28.331 1.00 33.68 243 ALA A C 1
ATOM 1898 O O . ALA A 1 255 ? -17.091 -16.118 28.291 1.00 32.83 243 ALA A O 1
ATOM 1900 N N . ASN A 1 256 ? -15.541 -14.992 29.481 1.00 29.96 244 ASN A N 1
ATOM 1901 C CA . ASN A 1 256 ? -16.140 -15.252 30.791 1.00 28.53 244 ASN A CA 1
ATOM 1902 C C . ASN A 1 256 ? -16.556 -16.716 30.896 1.00 32.34 244 ASN A C 1
ATOM 1903 O O . ASN A 1 256 ? -17.672 -17.053 31.298 1.00 32.51 244 ASN A O 1
ATOM 1908 N N . SER A 1 257 ? -15.622 -17.596 30.524 1.00 34.51 245 SER A N 1
ATOM 1909 C CA . SER A 1 257 ? -15.980 -18.971 30.193 1.00 36.36 245 SER A CA 1
ATOM 1910 C C . SER A 1 257 ? -16.476 -19.751 31.401 1.00 37.70 245 SER A C 1
ATOM 1911 O O . SER A 1 257 ? -17.254 -20.699 31.243 1.00 35.32 245 SER A O 1
ATOM 1914 N N . GLU A 1 258 ? -16.056 -19.369 32.601 1.00 38.22 246 GLU A N 1
ATOM 1915 C CA . GLU A 1 258 ? -16.493 -20.030 33.819 1.00 44.73 246 GLU A CA 1
ATOM 1916 C C . GLU A 1 258 ? -17.431 -19.166 34.653 1.00 43.05 246 GLU A C 1
ATOM 1917 O O . GLU A 1 258 ? -17.829 -19.580 35.748 1.00 42.00 246 GLU A O 1
ATOM 1923 N N . GLY A 1 259 ? -17.793 -17.977 34.176 1.00 36.02 247 GLY A N 1
ATOM 1924 C CA . GLY A 1 259 ? -18.543 -17.034 34.980 1.00 34.03 247 GLY A CA 1
ATOM 1925 C C . GLY A 1 259 ? -17.721 -16.331 36.030 1.00 33.83 247 GLY A C 1
ATOM 1926 O O . GLY A 1 259 ? -18.293 -15.657 36.893 1.00 36.11 247 GLY A O 1
ATOM 1927 N N . GLN A 1 260 ? -16.393 -16.454 35.970 1.00 31.69 248 GLN A N 1
ATOM 1928 C CA . GLN A 1 260 ? -15.533 -15.886 36.998 1.00 35.15 248 GLN A CA 1
ATOM 1929 C C . GLN A 1 260 ? -15.514 -14.365 36.966 1.00 34.78 248 GLN A C 1
ATOM 1930 O O . GLN A 1 260 ? -15.103 -13.744 37.953 1.00 37.51 248 GLN A O 1
ATOM 1936 N N . PHE A 1 261 ? -15.934 -13.753 35.860 1.00 30.25 249 PHE A N 1
ATOM 1937 C CA . PHE A 1 261 ? -16.011 -12.303 35.750 1.00 28.76 249 PHE A CA 1
ATOM 1938 C C . PHE A 1 261 ? -17.438 -11.774 35.835 1.00 25.54 249 PHE A C 1
ATOM 1939 O O . PHE A 1 261 ? -17.669 -10.599 35.527 1.00 26.99 249 PHE A O 1
ATOM 1947 N N . ASP A 1 262 ? -18.398 -12.613 36.231 1.00 25.46 250 ASP A N 1
ATOM 1948 C CA . ASP A 1 262 ? -19.757 -12.152 36.487 1.00 24.88 250 ASP A CA 1
ATOM 1949 C C . ASP A 1 262 ? -19.728 -10.947 37.416 1.00 29.58 250 ASP A C 1
ATOM 1950 O O . ASP A 1 262 ? -18.979 -10.918 38.395 1.00 31.42 250 ASP A O 1
ATOM 1955 N N . PHE A 1 263 ? -20.553 -9.948 37.115 1.00 28.49 251 PHE A N 1
ATOM 1956 C CA . PHE A 1 263 ? -20.554 -8.719 37.904 1.00 31.51 251 PHE A CA 1
ATOM 1957 C C . PHE A 1 263 ? -21.626 -8.886 38.971 1.00 32.74 251 PHE A C 1
ATOM 1958 O O . PHE A 1 263 ? -22.783 -8.507 38.801 1.00 34.78 251 PHE A O 1
ATOM 1966 N N . ASP A 1 264 ? -21.195 -9.458 40.092 1.00 33.50 252 ASP A N 1
ATOM 1967 C CA . ASP A 1 264 ? -22.017 -9.735 41.259 1.00 39.51 252 ASP A CA 1
ATOM 1968 C C . ASP A 1 264 ? -22.021 -8.556 42.222 1.00 42.71 252 ASP A C 1
ATOM 1969 O O . ASP A 1 264 ? -20.980 -7.942 42.474 1.00 47.83 252 ASP A O 1
ATOM 1974 N N . GLY A 1 265 ? -23.201 -8.225 42.735 1.00 49.70 253 GLY A N 1
ATOM 1975 C CA . GLY A 1 265 ? -23.334 -7.104 43.636 1.00 54.17 253 GLY A CA 1
ATOM 1976 C C . GLY A 1 265 ? -22.647 -7.351 44.970 1.00 62.62 253 GLY A C 1
ATOM 1977 O O . GLY A 1 265 ? -22.072 -8.407 45.241 1.00 63.31 253 GLY A O 1
ATOM 1978 N N . GLY A 1 266 ? -22.704 -6.331 45.819 1.00 62.30 254 GLY A N 1
ATOM 1979 C CA . GLY A 1 266 ? -21.983 -6.334 47.073 1.00 61.00 254 GLY A CA 1
ATOM 1980 C C . GLY A 1 266 ? -20.626 -5.664 46.958 1.00 61.95 254 GLY A C 1
ATOM 1981 O O . GLY A 1 266 ? -20.149 -5.314 45.875 1.00 59.84 254 GLY A O 1
ATOM 1982 N N . SER A 1 267 ? -19.991 -5.486 48.113 1.00 62.89 255 SER A N 1
ATOM 1983 C CA . SER A 1 267 ? -18.704 -4.808 48.174 1.00 61.25 255 SER A CA 1
ATOM 1984 C C . SER A 1 267 ? -17.590 -5.709 47.659 1.00 56.67 255 SER A C 1
ATOM 1985 O O . SER A 1 267 ? -17.563 -6.912 47.937 1.00 58.89 255 SER A O 1
ATOM 1988 N N . TYR A 1 268 ? -16.667 -5.117 46.908 1.00 48.95 256 TYR A N 1
ATOM 1989 C CA . TYR A 1 268 ? -15.539 -5.862 46.358 1.00 46.43 256 TYR A CA 1
ATOM 1990 C C . TYR A 1 268 ? -14.322 -5.746 47.265 1.00 50.39 256 TYR A C 1
ATOM 1991 O O . TYR A 1 268 ? -14.309 -4.955 48.209 1.00 55.50 256 TYR A O 1
ATOM 2000 N N . SER B 1 11 ? 60.661 -4.152 1.326 1.00 84.93 -1 SER B N 1
ATOM 2001 C CA . SER B 1 11 ? 60.563 -2.773 1.785 1.00 81.39 -1 SER B CA 1
ATOM 2002 C C . SER B 1 11 ? 59.882 -2.711 3.149 1.00 79.09 -1 SER B C 1
ATOM 2003 O O . SER B 1 11 ? 58.962 -3.479 3.426 1.00 75.53 -1 SER B O 1
ATOM 2006 N N . SER B 1 12 ? 60.335 -1.789 3.998 1.00 79.94 0 SER B N 1
ATOM 2007 C CA . SER B 1 12 ? 59.882 -1.689 5.380 1.00 80.73 0 SER B CA 1
ATOM 2008 C C . SER B 1 12 ? 58.825 -0.589 5.483 1.00 76.32 0 SER B C 1
ATOM 2009 O O . SER B 1 12 ? 59.136 0.598 5.359 1.00 80.24 0 SER B O 1
ATOM 2012 N N . MET B 1 13 ? 57.582 -0.993 5.729 1.00 64.10 1 MET B N 1
ATOM 2013 C CA . MET B 1 13 ? 56.430 -0.103 5.701 1.00 54.85 1 MET B CA 1
ATOM 2014 C C . MET B 1 13 ? 56.276 0.677 7.000 1.00 46.83 1 MET B C 1
ATOM 2015 O O . MET B 1 13 ? 56.607 0.188 8.082 1.00 43.57 1 MET B O 1
ATOM 2020 N N . LYS B 1 14 ? 55.805 1.920 6.885 1.00 41.32 2 LYS B N 1
ATOM 2021 C CA . LYS B 1 14 ? 55.387 2.713 8.040 1.00 37.26 2 LYS B CA 1
ATOM 2022 C C . LYS B 1 14 ? 54.098 3.435 7.670 1.00 34.82 2 LYS B C 1
ATOM 2023 O O . LYS B 1 14 ? 54.101 4.296 6.785 1.00 31.47 2 LYS B O 1
ATOM 2029 N N . GLN B 1 15 ? 53.009 3.090 8.356 1.00 30.50 3 GLN B N 1
ATOM 2030 C CA . GLN B 1 15 ? 51.677 3.571 8.021 1.00 27.12 3 GLN B CA 1
ATOM 2031 C C . GLN B 1 15 ? 51.357 4.873 8.742 1.00 29.11 3 GLN B C 1
ATOM 2032 O O . GLN B 1 15 ? 51.749 5.076 9.895 1.00 28.15 3 GLN B O 1
ATOM 2038 N N . ALA B 1 16 ? 50.645 5.761 8.046 1.00 26.42 4 ALA B N 1
ATOM 2039 C CA . ALA B 1 16 ? 50.123 6.987 8.633 1.00 22.98 4 ALA B CA 1
ATOM 2040 C C . ALA B 1 16 ? 48.628 7.124 8.363 1.00 22.99 4 ALA B C 1
ATOM 2041 O O . ALA B 1 16 ? 48.102 6.604 7.374 1.00 26.70 4 ALA B O 1
ATOM 2043 N N . ILE B 1 17 ? 47.955 7.823 9.274 1.00 22.67 5 ILE B N 1
ATOM 2044 C CA . ILE B 1 17 ? 46.610 8.344 9.068 1.00 21.83 5 ILE B CA 1
ATOM 2045 C C . ILE B 1 17 ? 46.717 9.850 8.889 1.00 20.93 5 ILE B C 1
ATOM 2046 O O . ILE B 1 17 ? 47.361 10.533 9.698 1.00 24.78 5 ILE B O 1
ATOM 2051 N N . LEU B 1 18 ? 46.108 10.363 7.827 1.00 24.48 6 LEU B N 1
ATOM 2052 C CA . LEU B 1 18 ? 45.899 11.797 7.665 1.00 24.68 6 LEU B CA 1
ATOM 2053 C C . LEU B 1 18 ? 44.397 12.039 7.755 1.00 23.94 6 LEU B C 1
ATOM 2054 O O . LEU B 1 18 ? 43.659 11.770 6.803 1.00 23.82 6 LEU B O 1
ATOM 2059 N N . TYR B 1 19 ? 43.951 12.543 8.902 1.00 26.76 7 TYR B N 1
ATOM 2060 C CA . TYR B 1 19 ? 42.568 12.959 9.065 1.00 27.50 7 TYR B CA 1
ATOM 2061 C C . TYR B 1 19 ? 42.364 14.294 8.369 1.00 25.24 7 TYR B C 1
ATOM 2062 O O . TYR B 1 19 ? 43.208 15.186 8.46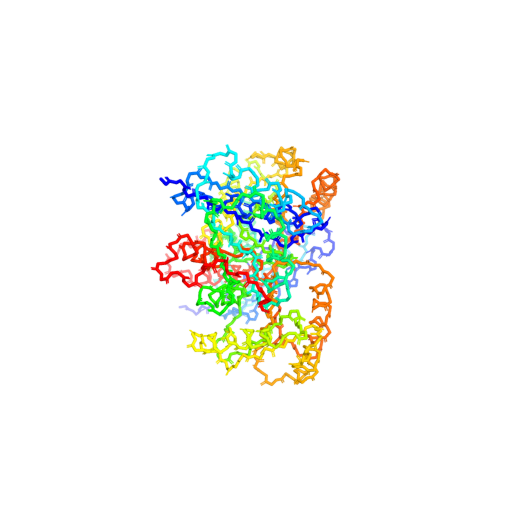6 1.00 24.30 7 TYR B O 1
ATOM 2071 N N . VAL B 1 20 ? 41.251 14.426 7.653 1.00 25.38 8 VAL B N 1
ATOM 2072 C CA . VAL B 1 20 ? 40.925 15.659 6.947 1.00 27.36 8 VAL B CA 1
ATOM 2073 C C . VAL B 1 20 ? 39.504 16.062 7.309 1.00 30.45 8 VAL B C 1
ATOM 2074 O O . VAL B 1 20 ? 38.546 15.371 6.943 1.00 28.01 8 VAL B O 1
ATOM 2078 N N . GLY B 1 21 ? 39.364 17.167 8.035 1.00 26.49 9 GLY B N 1
ATOM 2079 C C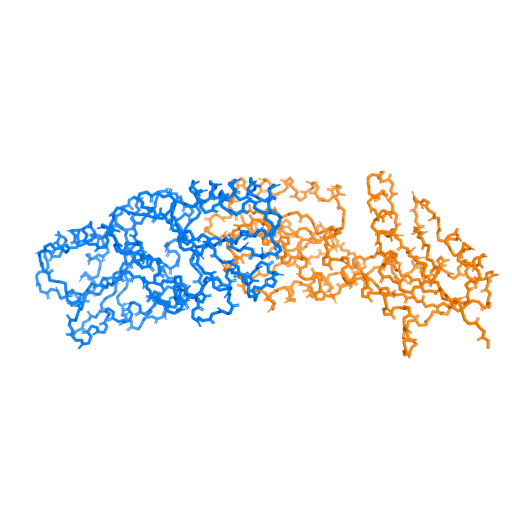A . GLY B 1 21 ? 38.071 17.796 8.183 1.00 24.94 9 GLY B CA 1
ATOM 2080 C C . GLY B 1 21 ? 37.852 18.839 7.105 1.00 27.11 9 GLY B C 1
ATOM 2081 O O . GLY B 1 21 ? 38.789 19.257 6.429 1.00 29.93 9 GLY B O 1
ATOM 2082 N N . HIS B 1 22 ? 36.598 19.261 6.919 1.00 29.83 10 HIS B N 1
ATOM 2083 C CA . HIS B 1 22 ? 36.370 20.315 5.937 1.00 23.95 10 HIS B CA 1
ATOM 2084 C C . HIS B 1 22 ? 36.833 21.672 6.448 1.00 28.29 10 HIS B C 1
ATOM 2085 O O . HIS B 1 22 ? 37.135 22.555 5.639 1.00 31.67 10 HIS B O 1
ATOM 2092 N N . GLY B 1 23 ? 36.902 21.854 7.759 1.00 25.87 11 GLY B N 1
ATOM 2093 C CA . GLY B 1 23 ? 37.339 23.108 8.329 1.00 25.96 11 GLY B CA 1
ATOM 2094 C C . GLY B 1 23 ? 36.185 24.061 8.582 1.00 34.57 11 GLY B C 1
ATOM 2095 O O . GLY B 1 23 ? 35.124 23.983 7.969 1.00 33.70 11 GLY B O 1
ATOM 2096 N N . SER B 1 24 ? 36.408 24.974 9.520 1.00 32.54 12 SER B N 1
ATOM 2097 C CA . SER B 1 24 ? 35.429 25.997 9.844 1.00 34.60 12 SER B CA 1
ATOM 2098 C C . SER B 1 24 ? 36.146 27.303 10.140 1.00 38.13 12 SER B C 1
ATOM 2099 O O . SER B 1 24 ? 37.347 27.327 10.413 1.00 33.26 12 SER B O 1
ATOM 2102 N N . ARG B 1 25 ? 35.396 28.400 10.055 1.00 42.54 13 ARG B N 1
ATOM 2103 C CA . ARG B 1 25 ? 35.871 29.690 10.531 1.00 46.99 13 ARG B CA 1
ATOM 2104 C C . ARG B 1 25 ? 35.332 30.031 11.912 1.00 48.53 13 ARG B C 1
ATOM 2105 O O . ARG B 1 25 ? 35.857 30.943 12.559 1.00 53.34 13 ARG B O 1
ATOM 2113 N N . VAL B 1 26 ? 34.307 29.321 12.375 1.00 49.02 14 VAL B N 1
ATOM 2114 C CA . VAL B 1 26 ? 33.778 29.507 13.721 1.00 48.67 14 VAL B CA 1
ATOM 2115 C C . VAL B 1 26 ? 34.716 28.820 14.705 1.00 46.63 14 VAL B C 1
ATOM 2116 O O . VAL B 1 26 ? 34.999 27.624 14.573 1.00 41.24 14 VAL B O 1
ATOM 2120 N N . LYS B 1 27 ? 35.204 29.581 15.688 1.00 47.70 15 LYS B N 1
ATOM 2121 C CA . LYS B 1 27 ? 36.233 29.078 16.596 1.00 50.41 15 LYS B CA 1
ATOM 2122 C C . LYS B 1 27 ? 35.777 27.816 17.323 1.00 48.25 15 LYS B C 1
ATOM 2123 O O . LYS B 1 27 ? 36.528 26.837 17.420 1.00 48.53 15 LYS B O 1
ATOM 2129 N N . LYS B 1 28 ? 34.554 27.831 17.863 1.00 50.72 16 LYS B N 1
ATOM 2130 C CA . LYS B 1 28 ? 34.060 26.668 18.596 1.00 54.49 16 LYS B CA 1
ATOM 2131 C C . LYS B 1 28 ? 34.007 25.431 17.708 1.00 49.18 16 LYS B C 1
ATOM 2132 O O . LYS B 1 28 ? 34.353 24.329 18.147 1.00 47.00 16 LYS B O 1
ATOM 2138 N N . ALA B 1 29 ? 33.580 25.592 16.453 1.00 44.07 17 ALA B N 1
ATOM 2139 C CA . ALA B 1 29 ? 33.524 24.452 15.542 1.00 39.46 17 ALA B CA 1
ATOM 2140 C C . ALA B 1 29 ? 34.922 23.950 15.199 1.00 40.37 17 ALA B C 1
ATOM 2141 O O . ALA B 1 29 ? 35.152 22.735 15.133 1.00 39.83 17 ALA B O 1
ATOM 2143 N N . GLN B 1 30 ? 35.865 24.872 14.972 1.00 38.62 18 GLN B N 1
ATOM 2144 C CA . GLN B 1 30 ? 37.258 24.488 14.767 1.00 36.85 18 GLN B CA 1
ATOM 2145 C C . GLN B 1 30 ? 37.760 23.640 15.925 1.00 32.81 18 GLN B C 1
ATOM 2146 O O . GLN B 1 30 ? 38.348 22.566 15.727 1.00 29.59 18 GLN B O 1
ATOM 2152 N N . GLN B 1 31 ? 37.535 24.122 17.151 1.00 33.45 19 GLN B N 1
ATOM 2153 C CA . GLN B 1 31 ? 38.025 23.421 18.330 1.00 35.73 19 GLN B CA 1
ATOM 2154 C C . GLN B 1 31 ? 37.356 22.060 18.480 1.00 35.43 19 GLN B C 1
ATOM 2155 O O . GLN B 1 31 ? 38.021 21.068 18.797 1.00 37.75 19 GLN B O 1
ATOM 2161 N N . GLU B 1 32 ? 36.040 21.992 18.256 1.00 36.00 20 GLU B N 1
ATOM 2162 C CA . GLU B 1 32 ? 35.337 20.719 18.377 1.00 35.70 20 GLU B CA 1
ATOM 2163 C C . GLU B 1 32 ? 35.866 19.699 17.376 1.00 31.84 20 GLU B C 1
ATOM 2164 O O . GLU B 1 32 ? 36.136 18.545 17.739 1.00 30.44 20 GLU B O 1
ATOM 2170 N N . ALA B 1 33 ? 36.058 20.114 16.119 1.00 31.18 21 ALA B N 1
ATOM 2171 C CA . ALA B 1 33 ? 36.562 19.188 15.109 1.00 31.10 21 ALA B CA 1
ATOM 2172 C C . ALA B 1 33 ? 37.979 18.727 15.438 1.00 28.97 21 ALA B C 1
ATOM 2173 O O . ALA B 1 33 ? 38.291 17.525 15.363 1.00 28.09 21 ALA B O 1
ATOM 2175 N N . ALA B 1 34 ? 38.852 19.669 15.809 1.00 29.18 22 ALA B N 1
ATOM 2176 C CA . ALA B 1 34 ? 40.230 19.316 16.132 1.00 30.37 22 ALA B CA 1
ATOM 2177 C C . ALA B 1 34 ? 40.292 18.355 17.314 1.00 29.32 22 ALA B C 1
ATOM 2178 O O . ALA B 1 34 ? 41.018 17.354 17.275 1.00 26.04 22 ALA B O 1
ATOM 2180 N N . ALA B 1 35 ? 39.527 18.640 18.374 1.00 32.38 23 ALA B N 1
ATOM 2181 C CA . ALA B 1 35 ? 39.545 17.788 19.558 1.00 33.31 23 ALA B CA 1
ATOM 2182 C C . ALA B 1 35 ? 38.995 16.398 19.259 1.00 29.80 23 ALA B C 1
ATOM 2183 O O . ALA B 1 35 ? 39.530 15.396 19.747 1.00 27.59 23 ALA B O 1
ATOM 2185 N N . PHE B 1 36 ? 37.913 16.316 18.479 1.00 28.71 24 PHE B N 1
ATOM 2186 C CA . PHE B 1 36 ? 37.379 15.012 18.094 1.00 29.69 24 PHE B CA 1
ATOM 2187 C C . PHE B 1 36 ? 38.426 14.193 17.345 1.00 25.07 24 PHE B C 1
ATOM 2188 O O . PHE B 1 36 ? 38.674 13.020 17.666 1.00 24.75 24 PHE B O 1
ATOM 2196 N N . LEU B 1 37 ? 39.057 14.802 16.338 1.00 29.11 25 LEU B N 1
ATOM 2197 C CA . LEU B 1 37 ? 40.051 14.071 15.564 1.00 24.80 25 LEU B CA 1
ATOM 2198 C C . LEU B 1 37 ? 41.232 13.656 16.433 1.00 28.06 25 LEU B C 1
ATOM 2199 O O . LEU B 1 37 ? 41.743 12.538 16.298 1.00 27.16 25 LEU B O 1
ATOM 2204 N N . GLU B 1 38 ? 41.677 14.538 17.334 1.00 26.54 26 GLU B N 1
ATOM 2205 C CA . GLU B 1 38 ? 42.752 14.175 18.255 1.00 29.81 26 GLU B CA 1
ATOM 2206 C C . GLU B 1 38 ? 42.359 12.981 19.119 1.00 31.35 26 GLU B C 1
ATOM 2207 O O . GLU B 1 38 ? 43.155 12.053 19.307 1.00 29.59 26 GLU B O 1
ATOM 2213 N N . GLY B 1 39 ? 41.136 12.984 19.652 1.00 26.56 27 GLY B N 1
ATOM 2214 C CA . GLY B 1 39 ? 40.676 11.874 20.466 1.00 29.62 27 GLY B CA 1
ATOM 2215 C C . GLY B 1 39 ? 40.478 10.588 19.694 1.00 25.99 27 GLY B C 1
ATOM 2216 O O . GLY B 1 39 ? 40.341 9.526 20.312 1.00 25.25 27 GLY B O 1
ATOM 2217 N N . CYS B 1 40 ? 40.439 10.663 18.363 1.00 25.92 28 CYS B N 1
ATOM 2218 C CA . CYS B 1 40 ? 40.380 9.436 17.572 1.00 26.62 28 CYS B CA 1
ATOM 2219 C C . CYS B 1 40 ? 41.697 8.660 17.595 1.00 26.23 28 CYS B C 1
ATOM 2220 O O . CYS B 1 40 ? 41.686 7.434 17.424 1.00 25.77 28 CYS B O 1
ATOM 2223 N N . LYS B 1 41 ? 42.830 9.338 17.813 1.00 22.28 29 LYS B N 1
ATOM 2224 C CA . LYS B 1 41 ? 44.135 8.732 17.532 1.00 25.03 29 LYS B CA 1
ATOM 2225 C C . LYS B 1 41 ? 44.414 7.518 18.415 1.00 29.24 29 LYS B C 1
ATOM 2226 O O . LYS B 1 41 ? 44.956 6.512 17.941 1.00 24.84 29 LYS B O 1
ATOM 2232 N N . ALA B 1 42 ? 44.069 7.595 19.702 1.00 26.51 30 ALA B N 1
ATOM 2233 C CA . ALA B 1 42 ? 44.365 6.498 20.619 1.00 24.32 30 ALA B CA 1
ATOM 2234 C C . ALA B 1 42 ? 43.624 5.213 20.276 1.00 24.75 30 ALA B C 1
ATOM 2235 O O . ALA B 1 42 ? 43.971 4.156 20.816 1.00 25.91 30 ALA B O 1
ATOM 2237 N N . HIS B 1 43 ? 42.625 5.267 19.395 1.00 23.01 31 HIS B N 1
ATOM 2238 C CA . HIS B 1 43 ? 41.859 4.088 19.014 1.00 27.84 31 HIS B CA 1
ATOM 2239 C C . HIS B 1 43 ? 42.428 3.367 17.802 1.00 26.72 31 HIS B C 1
ATOM 2240 O O . HIS B 1 43 ? 41.914 2.302 17.441 1.00 25.39 31 HIS B O 1
ATOM 2247 N N . ILE B 1 44 ? 43.464 3.909 17.167 1.00 25.71 32 ILE B N 1
ATOM 2248 C CA . ILE B 1 44 ? 43.962 3.405 15.892 1.00 24.71 32 ILE B CA 1
ATOM 2249 C C . ILE B 1 44 ? 45.409 2.971 16.069 1.00 25.42 32 ILE B C 1
ATOM 2250 O O . ILE B 1 44 ? 46.254 3.767 16.499 1.00 25.78 32 ILE B O 1
ATOM 2255 N N . SER B 1 45 ? 45.696 1.714 15.724 1.00 27.75 33 SER B N 1
ATOM 2256 C CA . SER B 1 45 ? 47.032 1.141 15.880 1.00 31.15 33 SER B CA 1
ATOM 2257 C C . SER B 1 45 ? 47.922 1.523 14.695 1.00 32.79 33 SER B C 1
ATOM 2258 O O . SER B 1 45 ? 48.365 0.692 13.904 1.00 33.11 33 SER B O 1
ATOM 2261 N N . VAL B 1 46 ? 48.178 2.823 14.589 1.00 27.74 34 VAL B N 1
ATOM 2262 C CA . VAL B 1 46 ? 48.978 3.377 13.501 1.00 30.58 34 VAL B CA 1
ATOM 2263 C C . VAL B 1 46 ? 49.953 4.383 14.101 1.00 28.50 34 VAL B C 1
ATOM 2264 O O . VAL B 1 46 ? 49.532 5.290 14.836 1.00 30.86 34 VAL B O 1
ATOM 2268 N N . PRO B 1 47 ? 51.254 4.273 13.814 1.00 27.28 35 PRO B N 1
ATOM 2269 C CA . PRO B 1 47 ? 52.240 5.077 14.556 1.00 29.64 35 PRO B CA 1
ATOM 2270 C C . PRO B 1 47 ? 52.294 6.543 14.160 1.00 31.45 35 PRO B C 1
ATOM 2271 O O . PRO B 1 47 ? 52.717 7.367 14.981 1.00 32.46 35 PRO B O 1
ATOM 2275 N N . VAL B 1 48 ? 51.905 6.899 12.940 1.00 28.58 36 VAL B N 1
ATOM 2276 C CA . VAL B 1 48 ? 51.945 8.281 12.475 1.00 29.41 36 VAL B CA 1
ATOM 2277 C C . VAL B 1 48 ? 50.512 8.710 12.211 1.00 27.43 36 VAL B C 1
ATOM 2278 O O . VAL B 1 48 ? 49.820 8.092 11.398 1.00 28.89 36 VAL B O 1
ATOM 2282 N N . GLN B 1 49 ? 50.053 9.743 12.915 1.00 29.07 37 GLN B N 1
ATOM 2283 C CA . GLN B 1 49 ? 48.685 10.224 12.755 1.00 28.97 37 GLN B CA 1
ATOM 2284 C C . GLN B 1 49 ? 48.669 11.741 12.854 1.00 30.60 37 GLN B C 1
ATOM 2285 O O . GLN B 1 49 ? 49.158 12.305 13.836 1.00 25.77 37 GLN B O 1
ATOM 2291 N N . GLU B 1 50 ? 48.108 12.392 11.838 1.00 28.94 38 GLU B N 1
ATOM 2292 C CA . GLU B 1 50 ? 48.074 13.844 11.762 1.00 29.08 38 GLU B CA 1
ATOM 2293 C C . GLU B 1 50 ? 46.684 14.304 11.356 1.00 27.77 38 GLU B C 1
ATOM 2294 O O . GLU B 1 50 ? 46.025 13.654 10.541 1.00 26.09 38 GLU B O 1
ATOM 2300 N N . ILE B 1 51 ? 46.249 15.436 11.914 1.00 25.27 39 ILE B N 1
ATOM 2301 C CA . ILE B 1 51 ? 44.978 16.046 11.542 1.00 26.13 39 ILE B CA 1
ATOM 2302 C C . ILE B 1 51 ? 45.249 17.211 10.603 1.00 27.35 39 ILE B C 1
ATOM 2303 O O . ILE B 1 51 ? 46.320 17.830 10.627 1.00 28.21 39 ILE B O 1
ATOM 2308 N N . SER B 1 52 ? 44.267 17.505 9.761 1.00 30.84 40 SER B N 1
ATOM 2309 C CA . SER B 1 52 ? 44.370 18.570 8.777 1.00 29.66 40 SER B CA 1
ATOM 2310 C C . SER B 1 52 ? 42.960 18.966 8.371 1.00 29.86 40 SER B C 1
ATOM 2311 O O . SER B 1 52 ? 41.984 18.276 8.678 1.00 27.20 40 SER B O 1
ATOM 2314 N N . PHE B 1 53 ? 42.861 20.092 7.676 1.00 28.48 41 PHE B N 1
ATOM 2315 C CA . PHE B 1 53 ? 41.563 20.625 7.303 1.00 29.43 41 PHE B CA 1
ATOM 2316 C C . PHE B 1 53 ? 41.629 21.190 5.895 1.00 30.19 41 PHE B C 1
ATOM 2317 O O . PHE B 1 53 ? 42.647 21.762 5.493 1.00 30.46 41 PHE B O 1
ATOM 2325 N N . LEU B 1 54 ? 40.535 21.014 5.150 1.00 29.93 42 LEU B N 1
ATOM 2326 C CA . LEU B 1 54 ? 40.487 21.465 3.764 1.00 32.04 42 LEU B CA 1
ATOM 2327 C C . LEU B 1 54 ? 40.697 22.971 3.664 1.00 33.48 42 LEU B C 1
ATOM 2328 O O . LEU B 1 54 ? 41.463 23.446 2.818 1.00 40.01 42 LEU B O 1
ATOM 2333 N N . GLU B 1 55 ? 40.022 23.740 4.516 1.00 32.85 43 GLU B N 1
ATOM 2334 C CA . GLU B 1 55 ? 39.997 25.189 4.367 1.00 35.85 43 GLU B CA 1
ATOM 2335 C C . GLU B 1 55 ? 39.752 25.841 5.721 1.00 37.61 43 GLU B C 1
ATOM 2336 O O . GLU B 1 55 ? 39.262 25.204 6.659 1.00 36.85 43 GLU B O 1
ATOM 2342 N N . LEU B 1 56 ? 40.129 27.121 5.813 1.00 33.40 44 LEU B N 1
ATOM 2343 C CA . LEU B 1 56 ? 39.734 28.017 6.899 1.00 33.49 44 LEU B CA 1
ATOM 2344 C C . LEU B 1 56 ? 40.391 27.702 8.237 1.00 36.94 44 LEU B C 1
ATOM 2345 O O . LEU B 1 56 ? 40.203 28.448 9.204 1.00 39.60 44 LEU B O 1
ATOM 2350 N N . GLN B 1 57 ? 41.164 26.623 8.315 1.00 32.62 45 GLN B N 1
ATOM 2351 C CA . GLN B 1 57 ? 41.587 26.102 9.604 1.00 36.64 45 GLN B CA 1
ATOM 2352 C C . GLN B 1 57 ? 42.923 25.389 9.458 1.00 35.49 45 GLN B C 1
ATOM 2353 O O . GLN B 1 57 ? 43.123 24.602 8.531 1.00 33.80 45 GLN B O 1
ATOM 2359 N N . GLU B 1 58 ? 43.842 25.672 10.399 1.00 36.91 46 GLU B N 1
ATOM 2360 C CA . GLU B 1 58 ? 45.120 24.978 10.404 1.00 38.40 46 GLU B CA 1
ATOM 2361 C C . GLU B 1 58 ? 45.037 23.717 11.261 1.00 37.79 46 GLU B C 1
ATOM 2362 O O . GLU B 1 58 ? 44.220 23.643 12.186 1.00 39.36 46 GLU B O 1
ATOM 2368 N N . PRO B 1 59 ? 45.859 22.693 10.983 1.00 36.20 47 PRO B N 1
ATOM 2369 C CA . PRO B 1 59 ? 46.808 22.515 9.876 1.00 35.22 47 PRO B CA 1
ATOM 2370 C C . PRO B 1 59 ? 46.136 22.294 8.517 1.00 33.45 47 PRO B C 1
ATOM 2371 O O . PRO B 1 59 ? 45.077 21.668 8.452 1.00 29.25 47 PRO B O 1
ATOM 2375 N N . THR B 1 60 ? 46.739 22.812 7.452 1.00 32.81 48 THR B N 1
ATOM 2376 C CA . THR B 1 60 ? 46.273 22.518 6.107 1.00 33.29 48 THR B CA 1
ATOM 2377 C C . THR B 1 60 ? 46.545 21.058 5.754 1.00 36.48 48 THR B C 1
ATOM 2378 O O . THR B 1 60 ? 47.300 20.355 6.433 1.00 31.68 48 THR B O 1
ATOM 2382 N N . ILE B 1 61 ? 45.899 20.599 4.678 1.00 34.61 49 ILE B N 1
ATOM 2383 C CA . ILE B 1 61 ? 46.170 19.255 4.169 1.00 31.98 49 ILE B CA 1
ATOM 2384 C C . ILE B 1 61 ? 47.643 19.109 3.811 1.00 29.38 49 ILE B C 1
ATOM 2385 O O . ILE B 1 61 ? 48.268 18.077 4.096 1.00 30.41 49 ILE B O 1
ATOM 2390 N N . GLU B 1 62 ? 48.211 20.126 3.157 1.00 31.50 50 GLU B N 1
ATOM 2391 C CA . GLU B 1 62 ? 49.627 20.093 2.810 1.00 35.11 50 GLU B CA 1
ATOM 2392 C C . GLU B 1 62 ? 50.492 19.911 4.052 1.00 36.21 50 GLU B C 1
ATOM 2393 O O . GLU B 1 62 ? 51.399 19.069 4.074 1.00 39.02 50 GLU B O 1
ATOM 2399 N N . THR B 1 63 ? 50.223 20.697 5.097 1.00 37.88 51 THR B N 1
ATOM 2400 C CA . THR B 1 63 ? 50.999 20.606 6.331 1.00 36.36 51 THR B CA 1
ATOM 2401 C C . THR B 1 63 ? 50.906 19.215 6.953 1.00 34.17 51 THR B C 1
ATOM 2402 O O . THR B 1 63 ? 51.923 18.634 7.345 1.00 35.39 51 THR B O 1
ATOM 2406 N N . GLY B 1 64 ? 49.692 18.669 7.068 1.00 31.07 52 GLY B N 1
ATOM 2407 C CA . GLY B 1 64 ? 49.539 17.360 7.691 1.00 32.25 52 GLY B CA 1
ATOM 2408 C C . GLY B 1 64 ? 50.185 16.247 6.885 1.00 25.95 52 GLY B C 1
ATOM 2409 O O . GLY B 1 64 ? 50.841 15.357 7.443 1.00 33.17 52 GLY B O 1
ATOM 2410 N N . PHE B 1 65 ? 50.004 16.276 5.562 1.00 29.96 53 PHE B N 1
ATOM 2411 C CA . PHE B 1 65 ? 50.653 15.307 4.686 1.00 31.76 53 PHE B CA 1
ATOM 2412 C C . PHE B 1 65 ? 52.168 15.367 4.843 1.00 33.19 53 PHE B C 1
ATOM 2413 O O . PHE B 1 65 ? 52.840 14.333 4.972 1.00 35.27 53 PHE B O 1
ATOM 2421 N N . GLU B 1 66 ? 52.728 16.581 4.817 1.00 34.01 54 GLU B N 1
ATOM 2422 C CA . GLU B 1 66 ? 54.170 16.736 4.963 1.00 39.06 54 GLU B CA 1
ATOM 2423 C C . GLU B 1 66 ? 54.647 16.270 6.334 1.00 36.03 54 GLU B C 1
ATOM 2424 O O . GLU B 1 66 ? 55.745 15.719 6.459 1.00 39.44 54 GLU B O 1
ATOM 2430 N N . ALA B 1 67 ? 53.856 16.519 7.382 1.00 34.23 55 ALA B N 1
ATOM 2431 C CA . ALA B 1 67 ? 54.200 16.006 8.703 1.00 36.30 55 ALA B CA 1
ATOM 2432 C C . ALA B 1 67 ? 54.264 14.486 8.692 1.00 38.73 55 ALA B C 1
ATOM 2433 O O . ALA B 1 67 ? 55.173 13.887 9.283 1.00 36.82 55 ALA B O 1
ATOM 2435 N N . CYS B 1 68 ? 53.295 13.846 8.036 1.00 30.42 56 CYS B N 1
ATOM 2436 C CA . CYS B 1 68 ? 53.336 12.395 7.880 1.00 33.06 56 CYS B CA 1
ATOM 2437 C C . CYS B 1 68 ? 54.625 11.957 7.190 1.00 35.75 56 CYS B C 1
ATOM 2438 O O . CYS B 1 68 ? 55.295 11.019 7.636 1.00 35.41 56 CYS B O 1
ATOM 2441 N N . VAL B 1 69 ? 54.997 12.645 6.107 1.00 33.65 57 VAL B N 1
ATOM 2442 C CA . VAL B 1 69 ? 56.199 12.263 5.362 1.00 34.52 57 VAL B CA 1
ATOM 2443 C C . VAL B 1 69 ? 57.450 12.448 6.218 1.00 38.24 57 VAL B C 1
ATOM 2444 O O . VAL B 1 69 ? 58.354 11.603 6.215 1.00 39.25 57 VAL B O 1
ATOM 2448 N N . LYS B 1 70 ? 57.527 13.560 6.955 1.00 37.87 58 LYS B N 1
ATOM 2449 C CA . LYS B 1 70 ? 58.706 13.850 7.766 1.00 44.21 58 LYS B CA 1
ATOM 2450 C C . LYS B 1 70 ? 58.904 12.812 8.860 1.00 43.73 58 LYS B C 1
ATOM 2451 O O . LYS B 1 70 ? 60.039 12.568 9.287 1.00 44.39 58 LYS B O 1
ATOM 2457 N N . GLN B 1 71 ? 57.823 12.196 9.327 1.00 36.76 59 GLN B N 1
ATOM 2458 C CA . GLN B 1 71 ? 57.904 11.136 10.320 1.00 36.53 59 GLN B CA 1
ATOM 2459 C C . GLN B 1 71 ? 58.182 9.774 9.697 1.00 35.26 59 GLN B C 1
ATOM 2460 O O . GLN B 1 71 ? 58.099 8.757 10.399 1.00 34.29 59 GLN B O 1
ATOM 2466 N N . GLY B 1 72 ? 58.503 9.729 8.406 1.00 35.25 60 GLY B N 1
ATOM 2467 C CA . GLY B 1 72 ? 58.918 8.494 7.772 1.00 34.56 60 GLY B CA 1
ATOM 2468 C C . GLY B 1 72 ? 57.802 7.645 7.214 1.00 35.06 60 GLY B C 1
ATOM 2469 O O . GLY B 1 72 ? 58.017 6.451 6.975 1.00 35.01 60 GLY B O 1
ATOM 2470 N N . ALA B 1 73 ? 56.615 8.209 7.010 1.00 32.61 61 ALA B N 1
ATOM 2471 C CA . ALA B 1 73 ? 55.500 7.424 6.503 1.00 31.85 61 ALA B CA 1
ATOM 2472 C C . ALA B 1 73 ? 55.753 6.994 5.064 1.00 32.25 61 ALA B C 1
ATOM 2473 O O . ALA B 1 73 ? 56.122 7.811 4.214 1.00 30.47 61 ALA B O 1
ATOM 2475 N N . THR B 1 74 ? 55.555 5.704 4.798 1.00 34.94 62 THR B N 1
ATOM 2476 C CA . THR B 1 74 ? 55.564 5.173 3.443 1.00 38.58 62 THR B CA 1
ATOM 2477 C C . THR B 1 74 ? 54.167 5.050 2.858 1.00 37.00 62 THR B C 1
ATOM 2478 O O . THR B 1 74 ? 54.008 5.096 1.634 1.00 32.59 62 THR B O 1
ATOM 2482 N N . HIS B 1 75 ? 53.157 4.899 3.712 1.00 31.46 63 HIS B N 1
ATOM 2483 C CA . HIS B 1 75 ? 51.766 4.767 3.307 1.00 29.04 63 HIS B CA 1
ATOM 2484 C C . HIS B 1 75 ? 50.946 5.766 4.107 1.00 27.81 63 HIS B C 1
ATOM 2485 O O . HIS B 1 75 ? 51.117 5.872 5.326 1.00 28.27 63 HIS B O 1
ATOM 2492 N N . ILE B 1 76 ? 50.065 6.499 3.432 1.00 24.98 64 ILE B N 1
ATOM 2493 C CA . ILE B 1 76 ? 49.200 7.465 4.095 1.00 28.86 64 ILE B CA 1
ATOM 2494 C C . ILE B 1 76 ? 47.756 7.138 3.753 1.00 29.26 64 ILE B C 1
ATOM 2495 O O . ILE B 1 76 ? 47.374 7.144 2.576 1.00 27.01 64 ILE B O 1
ATOM 2500 N N . ALA B 1 77 ? 46.957 6.862 4.780 1.00 23.13 65 ALA B N 1
ATOM 2501 C CA . ALA B 1 77 ? 45.522 6.651 4.642 1.00 31.96 65 ALA B CA 1
ATOM 2502 C C . ALA B 1 77 ? 44.822 7.968 4.954 1.00 27.62 65 ALA B C 1
ATOM 2503 O O . ALA B 1 77 ? 44.796 8.407 6.108 1.00 23.53 65 ALA B O 1
ATOM 2505 N N . VAL B 1 78 ? 44.266 8.599 3.928 1.00 27.17 66 VAL B N 1
ATOM 2506 C CA . VAL B 1 78 ? 43.583 9.878 4.078 1.00 22.26 66 VAL B CA 1
ATOM 2507 C C . VAL B 1 78 ? 42.116 9.601 4.372 1.00 27.49 66 VAL B C 1
ATOM 2508 O O . VAL B 1 78 ? 41.413 8.992 3.558 1.00 26.38 66 VAL B O 1
ATOM 2512 N N . VAL B 1 79 ? 41.649 10.048 5.533 1.00 25.25 67 VAL B N 1
ATOM 2513 C CA . VAL B 1 79 ? 40.289 9.745 5.973 1.00 22.45 67 VAL B CA 1
ATOM 2514 C C . VAL B 1 79 ? 39.521 11.041 6.204 1.00 24.34 67 VAL B C 1
ATOM 2515 O O . VAL B 1 79 ? 39.861 11.818 7.107 1.00 24.64 67 VAL B O 1
ATOM 2519 N N . PRO B 1 80 ? 38.482 11.311 5.414 1.00 23.79 68 PRO B N 1
ATOM 2520 C CA . PRO B 1 80 ? 37.742 12.570 5.561 1.00 23.85 68 PRO B CA 1
ATOM 2521 C C . PRO B 1 80 ? 36.684 12.470 6.653 1.00 26.33 68 PRO B C 1
ATOM 2522 O O . PRO B 1 80 ? 35.943 11.488 6.732 1.00 26.77 68 PRO B O 1
ATOM 2526 N N . LEU B 1 81 ? 36.618 13.498 7.497 1.00 20.87 69 LEU B N 1
ATOM 2527 C CA . LEU B 1 81 ? 35.580 13.592 8.523 1.00 21.77 69 LEU B CA 1
ATOM 2528 C C . LEU B 1 81 ? 34.386 14.291 7.884 1.00 25.70 69 LEU B C 1
ATOM 2529 O O . LEU B 1 81 ? 34.241 15.513 7.949 1.00 32.38 69 LEU B O 1
ATOM 2534 N N . LEU B 1 82 ? 33.528 13.503 7.240 1.00 23.81 70 LEU B N 1
ATOM 2535 C CA . LEU B 1 82 ? 32.379 14.028 6.518 1.00 23.78 70 LEU B CA 1
ATOM 2536 C C . LEU B 1 82 ? 31.174 13.147 6.797 1.00 26.01 70 LEU B C 1
ATOM 2537 O O . LEU B 1 82 ? 31.273 11.917 6.737 1.00 28.24 70 LEU B O 1
ATOM 2542 N N . LEU B 1 83 ? 30.039 13.782 7.104 1.00 24.90 71 LEU B N 1
ATOM 2543 C CA . LEU B 1 83 ? 28.799 13.039 7.314 1.00 24.75 71 LEU B CA 1
ATOM 2544 C C . LEU B 1 83 ? 28.284 12.430 6.018 1.00 29.89 71 LEU B C 1
ATOM 2545 O O . LEU B 1 83 ? 27.883 11.260 5.988 1.00 24.59 71 LEU B O 1
ATOM 2550 N N . LEU B 1 84 ? 28.295 13.205 4.939 1.00 26.59 72 LEU B N 1
ATOM 2551 C CA . LEU B 1 84 ? 27.617 12.848 3.703 1.00 26.17 72 LEU B CA 1
ATOM 2552 C C . LEU B 1 84 ? 28.549 13.078 2.522 1.00 23.83 72 LEU B C 1
ATOM 2553 O O . LEU B 1 84 ? 29.610 13.695 2.648 1.00 23.41 72 LEU B O 1
ATOM 2558 N N . THR B 1 85 ? 28.141 12.573 1.363 1.00 24.61 73 THR B N 1
ATOM 2559 C CA . THR B 1 85 ? 28.988 12.545 0.175 1.00 28.72 73 THR B CA 1
ATOM 2560 C C . THR B 1 85 ? 28.553 13.644 -0.785 1.00 29.39 73 THR B C 1
ATOM 2561 O O . THR B 1 85 ? 27.461 13.583 -1.359 1.00 26.65 73 THR B O 1
ATOM 2565 N N . ALA B 1 86 ? 29.416 14.644 -0.955 1.00 27.13 74 ALA B N 1
ATOM 2566 C CA . ALA B 1 86 ? 29.203 15.721 -1.912 1.00 31.64 74 ALA B CA 1
ATOM 2567 C C . ALA B 1 86 ? 30.554 16.198 -2.431 1.00 30.36 74 ALA B C 1
ATOM 2568 O O . ALA B 1 86 ? 31.485 15.396 -2.558 1.00 29.17 74 ALA B O 1
ATOM 2570 N N . ALA B 1 87 ? 30.670 17.496 -2.731 1.00 31.79 75 ALA B N 1
ATOM 2571 C CA . ALA B 1 87 ? 31.856 18.007 -3.417 1.00 33.06 75 ALA B CA 1
ATOM 2572 C C . ALA B 1 87 ? 33.132 17.773 -2.615 1.00 27.37 75 ALA B C 1
ATOM 2573 O O . ALA B 1 87 ? 34.191 17.502 -3.196 1.00 30.50 75 ALA B O 1
ATOM 2575 N N . HIS B 1 88 ? 33.059 17.896 -1.286 1.00 26.28 76 HIS B N 1
ATOM 2576 C CA . HIS B 1 88 ? 34.253 17.723 -0.462 1.00 29.43 76 HIS B CA 1
ATOM 2577 C C . HIS B 1 88 ? 34.863 16.341 -0.660 1.00 29.68 76 HIS B C 1
ATOM 2578 O O . HIS B 1 88 ? 36.065 16.210 -0.923 1.00 28.44 76 HIS B O 1
ATOM 2585 N N . ALA B 1 89 ? 34.043 15.295 -0.544 1.00 24.77 77 ALA B N 1
ATOM 2586 C CA . ALA B 1 89 ? 34.557 13.933 -0.645 1.00 29.07 77 ALA B CA 1
ATOM 2587 C C . ALA B 1 89 ? 34.949 13.578 -2.073 1.00 26.66 77 ALA B C 1
ATOM 2588 O O . ALA B 1 89 ? 35.941 12.873 -2.291 1.00 26.32 77 ALA B O 1
ATOM 2590 N N . LYS B 1 90 ? 34.189 14.056 -3.060 1.00 26.62 78 LYS B N 1
ATOM 2591 C CA . LYS B 1 90 ? 34.412 13.639 -4.440 1.00 31.70 78 LYS B CA 1
ATOM 2592 C C . LYS B 1 90 ? 35.473 14.457 -5.160 1.00 35.06 78 LYS B C 1
ATOM 2593 O O . LYS B 1 90 ? 36.122 13.940 -6.077 1.00 29.78 78 LYS B O 1
ATOM 2599 N N . HIS B 1 91 ? 35.659 15.722 -4.792 1.00 32.35 79 HIS B N 1
ATOM 2600 C CA . HIS B 1 91 ? 36.465 16.605 -5.626 1.00 35.53 79 HIS B CA 1
ATOM 2601 C C . HIS B 1 91 ? 37.494 17.410 -4.841 1.00 33.35 79 HIS B C 1
ATOM 2602 O O . HIS B 1 91 ? 38.694 17.298 -5.106 1.00 30.20 79 HIS B O 1
ATOM 2609 N N . ASP B 1 92 ? 37.039 18.227 -3.888 1.00 31.83 80 ASP B N 1
ATOM 2610 C CA . ASP B 1 92 ? 37.934 19.172 -3.224 1.00 32.16 80 ASP B CA 1
ATOM 2611 C C . ASP B 1 92 ? 39.090 18.455 -2.530 1.00 32.13 80 ASP B C 1
ATOM 2612 O O . ASP B 1 92 ? 40.270 18.736 -2.798 1.00 33.90 80 ASP B O 1
ATOM 2617 N N . ILE B 1 93 ? 38.768 17.502 -1.650 1.00 29.96 81 ILE B N 1
ATOM 2618 C CA . ILE B 1 93 ? 39.807 16.787 -0.913 1.00 28.18 81 ILE B CA 1
ATOM 2619 C C . ILE B 1 93 ? 40.709 15.968 -1.845 1.00 27.79 81 ILE B C 1
ATOM 2620 O O . ILE B 1 93 ? 41.931 16.048 -1.697 1.00 28.68 81 ILE B O 1
ATOM 2625 N N . PRO B 1 94 ? 40.175 15.137 -2.754 1.00 32.85 82 PRO B N 1
ATOM 2626 C CA . PRO B 1 94 ? 41.082 14.440 -3.691 1.00 32.66 82 PRO B CA 1
ATOM 2627 C C . PRO B 1 94 ? 41.968 15.371 -4.502 1.00 36.44 82 PRO B C 1
ATOM 2628 O O . PRO B 1 94 ? 43.134 15.041 -4.757 1.00 35.45 82 PRO B O 1
ATOM 2632 N N . GLU B 1 95 ? 41.445 16.520 -4.935 1.00 38.05 83 GLU B N 1
ATOM 2633 C CA . GLU B 1 95 ? 42.271 17.460 -5.687 1.00 38.72 83 GLU B CA 1
ATOM 2634 C C . GLU B 1 95 ? 43.425 17.975 -4.834 1.00 36.26 83 GLU B C 1
ATOM 2635 O O . GLU B 1 95 ? 44.574 18.032 -5.296 1.00 40.18 83 GLU B O 1
ATOM 2641 N N . GLU B 1 96 ? 43.144 18.332 -3.576 1.00 34.04 84 GLU B N 1
ATOM 2642 C CA . GLU B 1 96 ? 44.223 18.781 -2.699 1.00 33.91 84 GLU B CA 1
ATOM 2643 C C . GLU B 1 96 ? 45.217 17.655 -2.422 1.00 38.12 84 GLU B C 1
ATOM 2644 O O . GLU B 1 96 ? 46.432 17.894 -2.336 1.00 40.78 84 GLU B O 1
ATOM 2650 N N . ILE B 1 97 ? 44.722 16.419 -2.294 1.00 35.35 85 ILE B N 1
ATOM 2651 C CA . ILE B 1 97 ? 45.609 15.274 -2.087 1.00 33.33 85 ILE B CA 1
ATOM 2652 C C . ILE B 1 97 ? 46.563 15.130 -3.262 1.00 33.82 85 ILE B C 1
ATOM 2653 O O . ILE B 1 97 ? 47.762 14.908 -3.082 1.00 31.15 85 ILE B O 1
ATOM 2658 N N . VAL B 1 98 ? 46.035 15.205 -4.484 1.00 31.10 86 VAL B N 1
ATOM 2659 C CA . VAL B 1 98 ? 46.892 15.075 -5.659 1.00 38.35 86 VAL B CA 1
ATOM 2660 C C . VAL B 1 98 ? 47.920 16.197 -5.678 1.00 44.67 86 VAL B C 1
ATOM 2661 O O . VAL B 1 98 ? 49.115 15.968 -5.923 1.00 44.83 86 VAL B O 1
ATOM 2665 N N . ARG B 1 99 ? 47.479 17.420 -5.364 1.00 42.77 87 ARG B N 1
ATOM 2666 C CA . ARG B 1 99 ? 48.378 18.569 -5.351 1.00 44.80 87 ARG B CA 1
ATOM 2667 C C . ARG B 1 99 ? 49.558 18.338 -4.416 1.00 43.15 87 ARG B C 1
ATOM 2668 O O . ARG B 1 99 ? 50.715 18.561 -4.792 1.00 39.79 87 ARG B O 1
ATOM 2676 N N . VAL B 1 100 ? 49.288 17.875 -3.193 1.00 36.29 88 VAL B N 1
ATOM 2677 C CA . VAL B 1 100 ? 50.381 17.722 -2.232 1.00 44.44 88 VAL B CA 1
ATOM 2678 C C . VAL B 1 100 ? 51.196 16.459 -2.514 1.00 45.03 88 VAL B C 1
ATOM 2679 O O . VAL B 1 100 ? 52.426 16.465 -2.394 1.00 48.06 88 VAL B O 1
ATOM 2683 N N . ALA B 1 101 ? 50.536 15.365 -2.903 1.00 40.31 89 ALA B N 1
ATOM 2684 C CA . ALA B 1 101 ? 51.210 14.095 -3.139 1.00 42.99 89 ALA B CA 1
ATOM 2685 C C . ALA B 1 101 ? 52.112 14.136 -4.362 1.00 50.37 89 ALA B C 1
ATOM 2686 O O . ALA B 1 101 ? 52.985 13.269 -4.496 1.00 49.41 89 ALA B O 1
ATOM 2688 N N . SER B 1 102 ? 51.902 15.095 -5.270 1.00 53.97 90 SER B N 1
ATOM 2689 C CA . SER B 1 102 ? 52.794 15.219 -6.419 1.00 57.49 90 SER B CA 1
ATOM 2690 C C . SER B 1 102 ? 54.254 15.341 -5.996 1.00 58.44 90 SER B C 1
ATOM 2691 O O . SER B 1 102 ? 55.150 14.894 -6.721 1.00 59.71 90 SER B O 1
ATOM 2694 N N . ARG B 1 103 ? 54.515 15.924 -4.824 1.00 54.57 91 ARG B N 1
ATOM 2695 C CA . ARG B 1 103 ? 55.881 16.139 -4.363 1.00 56.00 91 ARG B CA 1
ATOM 2696 C C . ARG B 1 103 ? 56.504 14.911 -3.714 1.00 54.94 91 ARG B C 1
ATOM 2697 O O . ARG B 1 103 ? 57.709 14.926 -3.439 1.00 56.80 91 ARG B O 1
ATOM 2705 N N . TYR B 1 104 ? 55.729 13.862 -3.455 1.00 48.76 92 TYR B N 1
ATOM 2706 C CA . TYR B 1 104 ? 56.224 12.657 -2.788 1.00 45.65 92 TYR B CA 1
ATOM 2707 C C . TYR B 1 104 ? 55.712 11.428 -3.528 1.00 45.59 92 TYR B C 1
ATOM 2708 O O . TYR B 1 104 ? 54.838 10.704 -3.036 1.00 43.76 92 TYR B O 1
ATOM 2717 N N . PRO B 1 105 ? 56.250 11.158 -4.723 1.00 45.79 93 PRO B N 1
ATOM 2718 C CA . PRO B 1 105 ? 55.706 10.063 -5.544 1.00 45.70 93 PRO B CA 1
ATOM 2719 C C . PRO B 1 105 ? 55.963 8.678 -4.978 1.00 45.50 93 PRO B C 1
ATOM 2720 O O . PRO B 1 105 ? 55.312 7.724 -5.420 1.00 51.15 93 PRO B O 1
ATOM 2724 N N . SER B 1 106 ? 56.881 8.528 -4.023 1.00 41.95 94 SER B N 1
ATOM 2725 C CA . SER B 1 106 ? 57.177 7.222 -3.447 1.00 45.36 94 SER B CA 1
ATOM 2726 C C . SER B 1 106 ? 56.216 6.832 -2.333 1.00 43.67 94 SER B C 1
ATOM 2727 O O . SER B 1 106 ? 56.326 5.721 -1.802 1.00 44.75 94 SER B O 1
ATOM 2730 N N . VAL B 1 107 ? 55.278 7.707 -1.977 1.00 39.51 95 VAL B N 1
ATOM 2731 C CA . VAL B 1 107 ? 54.353 7.478 -0.874 1.00 35.87 95 VAL B CA 1
ATOM 2732 C C . VAL B 1 107 ? 53.045 6.940 -1.434 1.00 34.64 95 VAL B C 1
ATOM 2733 O O . VAL B 1 107 ? 52.443 7.554 -2.323 1.00 37.01 95 VAL B O 1
ATOM 2737 N N . ARG B 1 108 ? 52.610 5.792 -0.923 1.00 29.20 96 ARG B N 1
ATOM 2738 C CA . ARG B 1 108 ? 51.351 5.202 -1.350 1.00 35.40 96 ARG B CA 1
ATOM 2739 C C . ARG B 1 108 ? 50.190 5.801 -0.570 1.00 36.37 96 ARG B C 1
ATOM 2740 O O . ARG B 1 108 ? 50.294 6.056 0.633 1.00 34.80 96 ARG B O 1
ATOM 2748 N N . ILE B 1 109 ? 49.080 6.028 -1.268 1.00 27.62 97 ILE B N 1
ATOM 2749 C CA . ILE B 1 109 ? 47.933 6.742 -0.722 1.00 31.39 97 ILE B CA 1
ATOM 2750 C C . ILE B 1 109 ? 46.710 5.838 -0.784 1.00 30.92 97 ILE B C 1
ATOM 2751 O O . ILE B 1 109 ? 46.451 5.201 -1.813 1.00 27.93 97 ILE B O 1
ATOM 2756 N N . SER B 1 110 ? 45.972 5.774 0.320 1.00 25.31 98 SER B N 1
ATOM 2757 C CA . SER B 1 110 ? 44.607 5.280 0.336 1.00 25.07 98 SER B CA 1
ATOM 2758 C C . SER B 1 110 ? 43.696 6.415 0.792 1.00 26.49 98 SER B C 1
ATOM 2759 O O . SER B 1 110 ? 44.126 7.341 1.485 1.00 29.30 98 SER B O 1
ATOM 2762 N N . TYR B 1 111 ? 42.428 6.347 0.386 1.00 27.34 99 TYR B N 1
ATOM 2763 C CA . TYR B 1 111 ? 41.494 7.449 0.599 1.00 24.96 99 TYR B CA 1
ATOM 2764 C C . TYR B 1 111 ? 40.133 6.898 0.995 1.00 26.26 99 TYR B C 1
ATOM 2765 O O . TYR B 1 111 ? 39.554 6.095 0.260 1.00 24.33 99 TYR B O 1
ATOM 2774 N N . GLY B 1 112 ? 39.621 7.339 2.149 1.00 22.86 100 GLY B N 1
ATOM 2775 C CA . GLY B 1 112 ? 38.396 6.803 2.705 1.00 27.46 100 GLY B CA 1
ATOM 2776 C C . GLY B 1 112 ? 37.137 7.514 2.228 1.00 26.10 100 GLY B C 1
ATOM 2777 O O . GLY B 1 112 ? 37.169 8.487 1.476 1.00 28.98 100 GLY B O 1
ATOM 2778 N N . LYS B 1 113 ? 35.997 7.003 2.708 1.00 27.27 101 LYS B N 1
ATOM 2779 C CA . LYS B 1 113 ? 34.642 7.438 2.406 1.00 30.41 101 LYS B CA 1
ATOM 2780 C C . LYS B 1 113 ? 34.076 8.292 3.529 1.00 27.95 101 LYS B C 1
ATOM 2781 O O . LYS B 1 113 ? 34.521 8.205 4.677 1.00 24.74 101 LYS B O 1
ATOM 2787 N N . PRO B 1 114 ? 33.092 9.143 3.232 1.00 28.68 102 PRO B N 1
ATOM 2788 C CA . PRO B 1 114 ? 32.310 9.761 4.307 1.00 22.32 102 PRO B CA 1
ATOM 2789 C C . PRO B 1 114 ? 31.573 8.705 5.114 1.00 32.75 102 PRO B C 1
ATOM 2790 O O . PRO B 1 114 ? 31.431 7.554 4.698 1.00 23.14 102 PRO B O 1
ATOM 2794 N N . ILE B 1 115 ? 31.107 9.115 6.295 1.00 22.35 103 ILE B N 1
ATOM 2795 C CA . ILE B 1 115 ? 30.383 8.191 7.165 1.00 25.33 103 ILE B CA 1
ATOM 2796 C C . ILE B 1 115 ? 29.203 7.579 6.422 1.00 27.33 103 ILE B C 1
ATOM 2797 O O . ILE B 1 115 ? 29.045 6.351 6.372 1.00 31.97 103 ILE B O 1
ATOM 2802 N N . GLY B 1 116 ? 28.364 8.432 5.834 1.00 26.92 104 GLY B N 1
ATOM 2803 C CA . GLY B 1 116 ? 27.306 7.962 4.961 1.00 24.75 104 GLY B CA 1
ATOM 2804 C C . GLY B 1 116 ? 26.317 7.058 5.659 1.00 34.40 104 GLY B C 1
ATOM 2805 O O . GLY B 1 116 ? 25.971 7.246 6.829 1.00 28.34 104 GLY B O 1
ATOM 2806 N N . ILE B 1 117 ? 25.849 6.054 4.921 1.00 35.58 105 ILE B N 1
ATOM 2807 C CA . ILE B 1 117 ? 24.851 5.123 5.435 1.00 33.48 105 ILE B CA 1
ATOM 2808 C C . ILE B 1 117 ? 25.607 4.093 6.268 1.00 36.66 105 ILE B C 1
ATOM 2809 O O . ILE B 1 117 ? 26.187 3.148 5.736 1.00 39.37 105 ILE B O 1
ATOM 2814 N N . ASP B 1 118 ? 25.582 4.270 7.584 1.00 33.19 106 ASP B N 1
ATOM 2815 C CA . ASP B 1 118 ? 26.255 3.380 8.514 1.00 33.14 106 ASP B CA 1
ATOM 2816 C C . ASP B 1 118 ? 25.297 3.124 9.657 1.00 34.76 106 ASP B C 1
ATOM 2817 O O . ASP B 1 118 ? 24.562 4.013 10.088 1.00 36.84 106 ASP B O 1
ATOM 2822 N N . GLU B 1 119 ? 25.279 1.885 10.104 1.00 31.59 107 GLU B N 1
ATOM 2823 C CA . GLU B 1 119 ? 24.276 1.449 11.060 1.00 35.59 107 GLU B CA 1
ATOM 2824 C C . GLU B 1 119 ? 24.481 2.185 12.381 1.00 34.09 107 GLU B C 1
ATOM 2825 O O . GLU B 1 119 ? 23.519 2.486 13.103 1.00 39.60 107 GLU B O 1
ATOM 2831 N N . GLU B 1 120 ? 25.754 2.479 12.675 1.00 35.74 108 GLU B N 1
ATOM 2832 C CA . GLU B 1 120 ? 26.156 3.205 13.875 1.00 30.43 108 GLU B CA 1
ATOM 2833 C C . GLU B 1 120 ? 25.577 4.618 13.923 1.00 30.81 108 GLU B C 1
ATOM 2834 O O . GLU B 1 120 ? 25.155 5.083 14.989 1.00 31.88 108 GLU B O 1
ATOM 2840 N N . VAL B 1 121 ? 25.598 5.348 12.803 1.00 33.99 109 VAL B N 1
ATOM 2841 C CA . VAL B 1 121 ? 25.023 6.690 12.864 1.00 34.90 109 VAL B CA 1
ATOM 2842 C C . VAL B 1 121 ? 23.514 6.598 13.023 1.00 28.77 109 VAL B C 1
ATOM 2843 O O . VAL B 1 121 ? 22.891 7.487 13.616 1.00 35.47 109 VAL B O 1
ATOM 2847 N N . VAL B 1 122 ? 22.895 5.545 12.484 1.00 29.21 110 VAL B N 1
ATOM 2848 C CA . VAL B 1 122 ? 21.489 5.296 12.782 1.00 29.34 110 VAL B CA 1
ATOM 2849 C C . VAL B 1 122 ? 21.298 5.117 14.283 1.00 37.27 110 VAL B C 1
ATOM 2850 O O . VAL B 1 122 ? 20.315 5.593 14.862 1.00 37.45 110 VAL B O 1
ATOM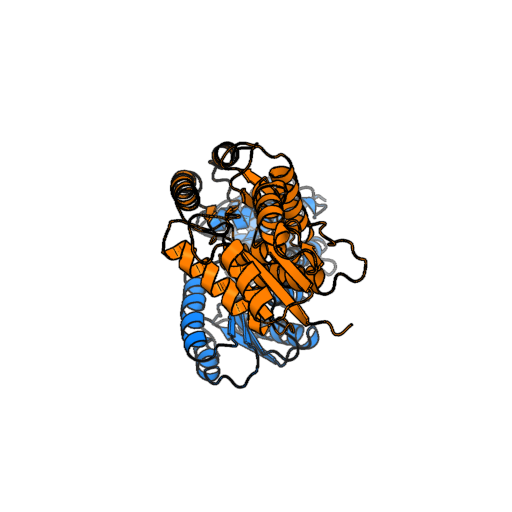 2854 N N . LYS B 1 123 ? 22.236 4.429 14.940 1.00 33.74 111 LYS B N 1
ATOM 2855 C CA . LYS B 1 123 ? 22.174 4.312 16.398 1.00 29.73 111 LYS B CA 1
ATOM 2856 C C . LYS B 1 123 ? 22.317 5.674 17.071 1.00 34.99 111 LYS B C 1
ATOM 2857 O O . LYS B 1 123 ? 21.681 5.943 18.096 1.00 30.13 111 LYS B O 1
ATOM 2863 N N . ALA B 1 124 ? 23.165 6.539 16.514 1.00 30.59 112 ALA B N 1
ATOM 2864 C CA . ALA B 1 124 ? 23.306 7.895 17.044 1.00 29.21 112 ALA B CA 1
ATOM 2865 C C . ALA B 1 124 ? 21.991 8.662 16.935 1.00 33.07 112 ALA B C 1
ATOM 2866 O O . ALA B 1 124 ? 21.590 9.365 17.870 1.00 29.09 112 ALA B O 1
ATOM 2868 N N . VAL B 1 125 ? 21.305 8.526 15.799 1.00 31.97 113 VAL B N 1
ATOM 2869 C CA . VAL B 1 125 ? 19.996 9.154 15.622 1.00 31.83 113 VAL B CA 1
ATOM 2870 C C . VAL B 1 125 ? 19.010 8.602 16.641 1.00 31.39 113 VAL B C 1
ATOM 2871 O O . VAL B 1 125 ? 18.247 9.353 17.269 1.00 29.20 113 VAL B O 1
ATOM 2875 N N . TYR B 1 126 ? 19.015 7.278 16.825 1.00 27.89 114 TYR B N 1
ATOM 2876 C CA . TYR B 1 126 ? 18.108 6.661 17.786 1.00 29.18 114 TYR B CA 1
ATOM 2877 C C . TYR B 1 126 ? 18.354 7.189 19.189 1.00 31.98 114 TYR B C 1
ATOM 2878 O O . TYR B 1 126 ? 17.408 7.429 19.942 1.00 31.27 114 TYR B O 1
ATOM 2887 N N . HIS B 1 127 ? 19.621 7.334 19.574 1.00 27.52 115 HIS B N 1
ATOM 2888 C CA . HIS B 1 127 ? 19.922 7.760 20.935 1.00 34.47 115 HIS B CA 1
ATOM 2889 C C . HIS B 1 127 ? 19.604 9.233 21.143 1.00 36.50 115 HIS B C 1
ATOM 2890 O O . HIS B 1 127 ? 19.138 9.620 22.220 1.00 36.29 115 HIS B O 1
ATOM 2897 N N . ARG B 1 128 ? 19.828 10.070 20.127 1.00 29.77 116 ARG B N 1
ATOM 2898 C CA . ARG B 1 128 ? 19.376 11.455 20.230 1.00 32.29 116 ARG B CA 1
ATOM 2899 C C . ARG B 1 128 ? 17.864 11.518 20.407 1.00 35.74 116 ARG B C 1
ATOM 2900 O O . ARG B 1 128 ? 17.356 12.333 21.185 1.00 34.70 116 ARG B O 1
ATOM 2908 N N . MET B 1 129 ? 17.128 10.661 19.694 1.00 32.08 117 MET B N 1
ATOM 2909 C CA . MET B 1 129 ? 15.679 10.602 19.877 1.00 32.65 117 MET B CA 1
ATOM 2910 C C . MET B 1 129 ? 15.309 10.128 21.281 1.00 37.89 117 MET B C 1
ATOM 2911 O O . MET B 1 129 ? 14.469 10.736 21.953 1.00 37.48 117 MET B O 1
ATOM 2916 N N . LYS B 1 130 ? 15.920 9.030 21.735 1.00 33.56 118 LYS B N 1
ATOM 2917 C CA . LYS B 1 130 ? 15.573 8.446 23.028 1.00 39.00 118 LYS B CA 1
ATOM 2918 C C . LYS B 1 130 ? 15.892 9.394 24.176 1.00 37.14 118 LYS B C 1
ATOM 2919 O O . LYS B 1 130 ? 15.172 9.416 25.181 1.00 39.62 118 LYS B O 1
ATOM 2925 N N . ASP B 1 131 ? 16.958 10.192 24.041 1.00 35.14 119 ASP B N 1
ATOM 2926 C CA . ASP B 1 131 ? 17.344 11.130 25.090 1.00 40.56 119 ASP B CA 1
ATOM 2927 C C . ASP B 1 131 ? 16.239 12.127 25.415 1.00 38.60 119 ASP B C 1
ATOM 2928 O O . ASP B 1 131 ? 16.263 12.729 26.493 1.00 39.88 119 ASP B O 1
ATOM 2933 N N . ILE B 1 132 ? 15.272 12.315 24.512 1.00 35.87 120 ILE B N 1
ATOM 2934 C CA . ILE B 1 132 ? 14.161 13.218 24.796 1.00 37.34 120 ILE B CA 1
ATOM 2935 C C . ILE B 1 132 ? 13.336 12.667 25.953 1.00 44.86 120 ILE B C 1
ATOM 2936 O O . ILE B 1 132 ? 12.741 13.428 26.726 1.00 48.07 120 ILE B O 1
ATOM 2941 N N . GLY B 1 133 ? 13.332 11.346 26.121 1.00 46.14 121 GLY B N 1
ATOM 2942 C CA . GLY B 1 133 ? 12.716 10.710 27.268 1.00 46.78 121 GLY B CA 1
ATOM 2943 C C . GLY B 1 133 ? 11.231 10.437 27.205 1.00 47.00 121 GLY B C 1
ATOM 2944 O O . GLY B 1 133 ? 10.610 10.247 28.256 1.00 52.89 121 GLY B O 1
ATOM 2945 N N . VAL B 1 134 ? 10.634 10.410 26.019 1.00 39.25 122 VAL B N 1
ATOM 2946 C CA . VAL B 1 134 ? 9.221 10.051 25.910 1.00 46.41 122 VAL B CA 1
ATOM 2947 C C . VAL B 1 134 ? 9.123 8.788 25.060 1.00 45.77 122 VAL B C 1
ATOM 2948 O O . VAL B 1 134 ? 9.935 8.599 24.140 1.00 43.67 122 VAL B O 1
ATOM 2952 N N . PRO B 1 135 ? 8.194 7.881 25.367 1.00 43.50 123 PRO B N 1
ATOM 2953 C CA . PRO B 1 135 ? 8.061 6.648 24.580 1.00 43.00 123 PRO B CA 1
ATOM 2954 C C . PRO B 1 135 ? 7.963 6.940 23.090 1.00 40.57 123 PRO B C 1
ATOM 2955 O O . PRO B 1 135 ? 7.258 7.856 22.661 1.00 38.50 123 PRO B O 1
ATOM 2959 N N . TYR B 1 136 ? 8.679 6.147 22.296 1.00 34.55 124 TYR B N 1
ATOM 2960 C CA . TYR B 1 136 ? 8.786 6.391 20.866 1.00 38.14 124 TYR B CA 1
ATOM 2961 C C . TYR B 1 136 ? 7.857 5.525 20.029 1.00 38.76 124 TYR B C 1
ATOM 2962 O O . TYR B 1 136 ? 7.714 5.787 18.829 1.00 40.09 124 TYR B O 1
ATOM 2971 N N . GLU B 1 137 ? 7.242 4.500 20.615 1.00 39.93 125 GLU B N 1
ATOM 2972 C CA . GLU B 1 137 ? 6.337 3.649 19.856 1.00 43.75 125 GLU B CA 1
ATOM 2973 C C . GLU B 1 137 ? 5.157 4.467 19.357 1.00 47.07 125 GLU B C 1
ATOM 2974 O O . GLU B 1 137 ? 4.560 5.240 20.113 1.00 47.68 125 GLU B O 1
ATOM 2980 N N . ASN B 1 138 ? 4.831 4.298 18.075 1.00 55.07 126 ASN B N 1
ATOM 2981 C CA . ASN B 1 138 ? 3.763 5.049 17.417 1.00 66.50 126 ASN B CA 1
ATOM 2982 C C . ASN B 1 138 ? 3.988 6.558 17.513 1.00 60.54 126 ASN B C 1
ATOM 2983 O O . ASN B 1 138 ? 3.037 7.342 17.572 1.00 60.27 126 ASN B O 1
ATOM 2988 N N . ALA B 1 139 ? 5.248 6.978 17.544 1.00 51.20 127 ALA B N 1
ATOM 2989 C CA . ALA B 1 139 ? 5.605 8.380 17.416 1.00 45.38 127 ALA B CA 1
ATOM 2990 C C . ALA B 1 139 ? 6.228 8.624 16.048 1.00 48.19 127 ALA B C 1
ATOM 2991 O O . ALA B 1 139 ? 6.860 7.737 15.467 1.00 50.51 127 ALA B O 1
ATOM 2993 N N . ARG B 1 140 ? 6.060 9.843 15.550 1.00 45.21 128 ARG B N 1
ATOM 2994 C CA . ARG B 1 140 ? 6.657 10.275 14.295 1.00 40.35 128 ARG B CA 1
ATOM 2995 C C . ARG B 1 140 ? 8.075 10.777 14.540 1.00 36.85 128 ARG B C 1
ATOM 2996 O O . ARG B 1 140 ? 8.346 11.406 15.563 1.00 32.49 128 ARG B O 1
ATOM 3004 N N . VAL B 1 141 ? 8.985 10.478 13.614 1.00 32.89 129 VAL B N 1
ATOM 3005 C CA . VAL B 1 141 ? 10.335 11.034 13.638 1.00 36.27 129 VAL B CA 1
ATOM 3006 C C . VAL B 1 141 ? 10.548 11.811 12.349 1.00 35.16 129 VAL B C 1
ATOM 3007 O O . VAL B 1 141 ? 10.248 11.306 11.263 1.00 37.02 129 VAL B O 1
ATOM 3011 N N . VAL B 1 142 ? 11.038 13.041 12.474 1.00 26.25 130 VAL B N 1
ATOM 3012 C CA . VAL B 1 142 ? 11.348 13.902 11.342 1.00 37.67 130 VAL B CA 1
ATOM 3013 C C . VAL B 1 142 ? 12.852 14.134 11.344 1.00 36.54 130 VAL B C 1
ATOM 3014 O O . VAL B 1 142 ? 13.386 14.797 12.243 1.00 38.56 130 VAL B O 1
ATOM 3018 N N . LEU B 1 143 ? 13.531 13.608 10.329 1.00 32.39 131 LEU B N 1
ATOM 3019 C CA . LEU B 1 143 ? 14.985 13.653 10.230 1.00 30.77 131 LEU B CA 1
ATOM 3020 C C . LEU B 1 143 ? 15.358 14.772 9.265 1.00 29.13 131 LEU B C 1
ATOM 3021 O O . LEU B 1 143 ? 15.129 14.662 8.055 1.00 29.74 131 LEU B O 1
ATOM 3026 N N . ILE B 1 144 ? 15.913 15.856 9.799 1.00 28.66 132 ILE B N 1
ATOM 3027 C CA . ILE B 1 144 ? 16.192 17.047 9.009 1.00 27.93 132 ILE B CA 1
ATOM 3028 C C . ILE B 1 144 ? 17.682 17.112 8.699 1.00 28.83 132 ILE B C 1
ATOM 3029 O O . ILE B 1 144 ? 18.513 17.207 9.610 1.00 29.20 132 ILE B O 1
ATOM 3034 N N . GLY B 1 145 ? 18.018 17.061 7.412 1.00 31.29 133 GLY B N 1
ATOM 3035 C CA . GLY B 1 145 ? 19.351 17.382 6.952 1.00 30.98 133 GLY B CA 1
ATOM 3036 C C . GLY B 1 145 ? 19.373 18.770 6.325 1.00 31.54 133 GLY B C 1
ATOM 3037 O O . GLY B 1 145 ? 18.335 19.373 6.067 1.00 29.99 133 GLY B O 1
ATOM 3038 N N . ARG B 1 146 ? 20.583 19.297 6.121 1.00 28.41 134 ARG B N 1
ATOM 3039 C CA . ARG B 1 146 ? 20.699 20.556 5.390 1.00 27.49 134 ARG B CA 1
ATOM 3040 C C . ARG B 1 146 ? 20.077 20.432 4.008 1.00 29.80 134 ARG B C 1
ATOM 3041 O O . ARG B 1 146 ? 19.340 21.319 3.560 1.00 29.03 134 ARG B O 1
ATOM 3049 N N . GLY B 1 147 ? 20.365 19.336 3.319 1.00 27.93 135 GLY B N 1
ATOM 3050 C CA . GLY B 1 147 ? 20.027 19.195 1.922 1.00 30.28 135 GLY B CA 1
ATOM 3051 C C . GLY B 1 147 ? 21.196 19.597 1.048 1.00 30.53 135 GLY B C 1
ATOM 3052 O O . GLY B 1 147 ? 22.184 20.179 1.499 1.00 27.24 135 GLY B O 1
ATOM 3053 N N . SER B 1 148 ? 21.083 19.279 -0.235 1.00 30.00 136 SER B N 1
ATOM 3054 C CA . SER B 1 148 ? 22.190 19.577 -1.130 1.00 30.53 136 SER B CA 1
ATOM 3055 C C . SER B 1 148 ? 21.714 19.495 -2.567 1.00 31.64 136 SER B C 1
ATOM 3056 O O . SER B 1 148 ? 20.775 18.759 -2.883 1.00 33.43 136 SER B O 1
ATOM 3059 N N . SER B 1 149 ? 22.374 20.269 -3.429 1.00 29.98 137 SER B N 1
ATOM 3060 C CA . SER B 1 149 ? 22.149 20.153 -4.862 1.00 31.36 137 SER B CA 1
ATOM 3061 C C . SER B 1 149 ? 22.717 18.857 -5.419 1.00 34.53 137 SER B C 1
ATOM 3062 O O . SER B 1 149 ? 22.356 18.464 -6.534 1.00 34.77 137 SER B O 1
ATOM 3065 N N . ASP B 1 150 ? 23.598 18.200 -4.674 1.00 29.55 138 ASP B N 1
ATOM 3066 C CA . ASP B 1 150 ? 24.122 16.901 -5.068 1.00 34.12 138 ASP B CA 1
ATOM 3067 C C . ASP B 1 150 ? 23.126 15.820 -4.663 1.00 34.62 138 ASP B C 1
ATOM 3068 O O . ASP B 1 150 ? 22.858 15.661 -3.467 1.00 28.37 138 ASP B O 1
ATOM 3073 N N . PRO B 1 151 ? 22.558 15.068 -5.610 1.00 36.51 139 PRO B N 1
ATOM 3074 C CA . PRO B 1 151 ? 21.486 14.115 -5.261 1.00 38.58 139 PRO B CA 1
ATOM 3075 C C . PRO B 1 151 ? 21.917 13.000 -4.315 1.00 37.25 139 PRO B C 1
ATOM 3076 O O . PRO B 1 151 ? 21.057 12.410 -3.634 1.00 36.82 139 PRO B O 1
ATOM 3080 N N . ASP B 1 152 ? 23.217 12.701 -4.243 1.00 34.08 140 ASP B N 1
ATOM 3081 C CA . ASP B 1 152 ? 23.695 11.658 -3.341 1.00 37.44 140 ASP B CA 1
ATOM 3082 C C . ASP B 1 152 ? 23.347 11.973 -1.894 1.00 33.97 140 ASP B C 1
ATOM 3083 O O . ASP B 1 152 ? 23.146 11.055 -1.090 1.00 39.61 140 ASP B O 1
ATOM 3088 N N . VAL B 1 153 ? 23.242 13.258 -1.553 1.00 34.70 141 VAL B N 1
ATOM 3089 C CA . VAL B 1 153 ? 22.944 13.645 -0.178 1.00 32.03 141 VAL B CA 1
ATOM 3090 C C . VAL B 1 153 ? 21.521 13.244 0.190 1.00 30.70 141 VAL B C 1
ATOM 3091 O O . VAL B 1 153 ? 21.276 12.656 1.254 1.00 33.09 141 VAL B O 1
ATOM 3095 N N . LYS B 1 154 ? 20.558 13.577 -0.676 1.00 29.94 142 LYS B N 1
ATOM 3096 C CA . LYS B 1 154 ? 19.186 13.144 -0.443 1.00 34.99 142 LYS B CA 1
ATOM 3097 C C . LYS B 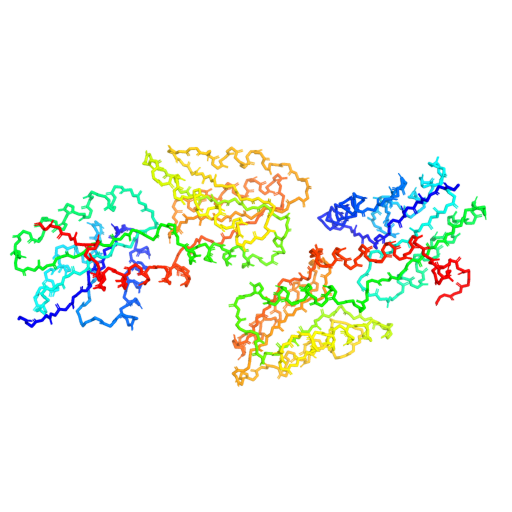1 154 ? 19.099 11.625 -0.400 1.00 34.38 142 LYS B C 1
ATOM 3098 O O . LYS B 1 154 ? 18.409 11.062 0.461 1.00 33.12 142 LYS B O 1
ATOM 3104 N N . ARG B 1 155 ? 19.818 10.943 -1.300 1.00 34.10 143 ARG B N 1
ATOM 3105 C CA . ARG B 1 155 ? 19.781 9.481 -1.294 1.00 39.28 143 ARG B CA 1
ATOM 3106 C C . ARG B 1 155 ? 20.273 8.915 0.035 1.00 40.32 143 ARG B C 1
ATOM 3107 O O . ARG B 1 155 ? 19.640 8.021 0.613 1.00 41.82 143 ARG B O 1
ATOM 3115 N N . ASP B 1 156 ? 21.372 9.459 0.563 1.00 33.86 144 ASP B N 1
ATOM 3116 C CA . ASP B 1 156 ? 21.957 8.908 1.782 1.00 38.77 144 ASP B CA 1
ATOM 3117 C C . ASP B 1 156 ? 21.120 9.242 3.014 1.00 37.92 144 ASP B C 1
ATOM 3118 O O . ASP B 1 156 ? 20.978 8.408 3.918 1.00 34.74 144 ASP B O 1
ATOM 3123 N N . VAL B 1 157 ? 20.572 10.457 3.083 1.00 35.27 145 VAL B N 1
ATOM 3124 C CA . VAL B 1 157 ? 19.712 10.805 4.213 1.00 30.44 145 VAL B CA 1
ATOM 3125 C C . VAL B 1 157 ? 18.449 9.951 4.200 1.00 31.51 145 VAL B C 1
ATOM 3126 O O . VAL B 1 157 ? 17.975 9.496 5.254 1.00 30.65 145 VAL B O 1
ATOM 3130 N N . THR B 1 158 ? 17.890 9.708 3.008 1.00 33.76 146 THR B N 1
ATOM 3131 C CA . THR B 1 158 ? 16.752 8.803 2.906 1.00 33.82 146 THR B CA 1
ATOM 3132 C C . THR B 1 158 ? 17.122 7.396 3.360 1.00 32.44 146 THR B C 1
ATOM 3133 O O . THR B 1 158 ? 16.332 6.724 4.036 1.00 36.38 146 THR B O 1
ATOM 3137 N N . GLY B 1 159 ? 18.320 6.934 2.997 1.00 31.84 147 GLY B N 1
ATOM 3138 C CA . GLY B 1 159 ? 18.760 5.624 3.450 1.00 34.24 147 GLY B CA 1
ATOM 3139 C C . GLY B 1 159 ? 18.872 5.536 4.960 1.00 33.72 147 GLY B C 1
ATOM 3140 O O . GLY B 1 159 ? 18.493 4.529 5.563 1.00 32.34 147 GLY B O 1
ATOM 3141 N N . ILE B 1 160 ? 19.389 6.593 5.589 1.00 30.31 148 ILE B N 1
ATOM 3142 C CA . ILE B 1 160 ? 19.495 6.609 7.046 1.00 27.47 148 ILE B CA 1
ATOM 3143 C C . ILE B 1 160 ? 18.110 6.585 7.684 1.00 32.25 148 ILE B C 1
ATOM 3144 O O . ILE B 1 160 ? 17.883 5.890 8.682 1.00 30.19 148 ILE B O 1
ATOM 3149 N N . ALA B 1 161 ? 17.168 7.356 7.135 1.00 32.13 149 ALA B N 1
ATOM 3150 C CA . ALA B 1 161 ? 15.800 7.330 7.651 1.00 30.83 149 ALA B CA 1
ATOM 3151 C C . ALA B 1 161 ? 15.181 5.939 7.525 1.00 34.86 149 ALA B C 1
ATOM 3152 O O . ALA B 1 161 ? 14.501 5.464 8.445 1.00 35.08 149 ALA B O 1
ATOM 3154 N N . ASN B 1 162 ? 15.409 5.269 6.392 1.00 36.07 150 ASN B N 1
ATOM 3155 C CA . ASN B 1 162 ? 14.866 3.925 6.208 1.00 38.74 150 ASN B CA 1
ATOM 3156 C C . ASN B 1 162 ? 15.484 2.945 7.197 1.00 36.81 150 ASN B C 1
ATOM 3157 O O . ASN B 1 162 ? 14.786 2.093 7.761 1.00 36.64 150 ASN B O 1
ATOM 3162 N N . LEU B 1 163 ? 16.793 3.057 7.425 1.00 36.61 151 LEU B N 1
ATOM 3163 C CA . LEU B 1 163 ? 17.451 2.202 8.405 1.00 40.60 151 LEU B CA 1
ATOM 3164 C C . LEU B 1 163 ? 16.908 2.451 9.807 1.00 42.17 151 LEU B C 1
ATOM 3165 O O . LEU B 1 163 ? 16.714 1.509 10.583 1.00 41.96 151 LEU B O 1
ATOM 3170 N N . LEU B 1 164 ? 16.667 3.715 10.156 1.00 37.83 152 LEU B N 1
ATOM 3171 C CA . LEU B 1 164 ? 16.076 4.022 11.456 1.00 34.58 152 LEU B CA 1
ATOM 3172 C C . LEU B 1 164 ? 14.702 3.385 11.596 1.00 39.07 152 LEU B C 1
ATOM 3173 O O . LEU B 1 164 ? 14.395 2.766 12.619 1.00 37.85 152 LEU B O 1
ATOM 3178 N N . GLN B 1 165 ? 13.862 3.520 10.567 1.00 40.10 153 GLN B N 1
ATOM 3179 C CA . GLN B 1 165 ? 12.546 2.887 10.614 1.00 42.02 153 GLN B CA 1
ATOM 3180 C C . GLN B 1 165 ? 12.665 1.379 10.781 1.00 48.37 153 GLN B C 1
ATOM 3181 O O . GLN B 1 165 ? 11.902 0.768 11.538 1.00 51.68 153 GLN B O 1
ATOM 3187 N N . GLU B 1 166 ? 13.630 0.763 10.096 1.00 48.28 154 GLU B N 1
ATOM 3188 C CA . GLU B 1 166 ? 13.792 -0.682 10.206 1.00 53.01 154 GLU B CA 1
ATOM 3189 C C . GLU B 1 166 ? 14.297 -1.091 11.583 1.00 49.47 154 GLU B C 1
ATOM 3190 O O . GLU B 1 166 ? 13.970 -2.182 12.061 1.00 47.65 154 GLU B O 1
ATOM 3196 N N . MET B 1 167 ? 15.085 -0.238 12.234 1.00 48.26 155 MET B N 1
ATOM 3197 C CA . MET B 1 167 ? 15.734 -0.621 13.480 1.00 56.67 155 MET B CA 1
ATOM 3198 C C . MET B 1 167 ? 14.912 -0.275 14.718 1.00 55.24 155 MET B C 1
ATOM 3199 O O . MET B 1 167 ? 15.074 -0.927 15.756 1.00 51.92 155 MET B O 1
ATOM 3204 N N . VAL B 1 168 ? 14.039 0.727 14.648 1.00 57.31 156 VAL B N 1
ATOM 3205 C CA . VAL B 1 168 ? 13.215 1.088 15.803 1.00 59.04 156 VAL B CA 1
ATOM 3206 C C . VAL B 1 168 ? 11.760 1.194 15.348 1.00 53.77 156 VAL B C 1
ATOM 3207 O O . VAL B 1 168 ? 11.476 1.829 14.320 1.00 54.28 156 VAL B O 1
ATOM 3211 N N . PRO B 1 169 ? 10.804 0.579 16.065 1.00 50.22 157 PRO B N 1
ATOM 3212 C CA . PRO B 1 169 ? 9.389 0.547 15.615 1.00 49.81 157 PRO B CA 1
ATOM 3213 C C . PRO B 1 169 ? 8.617 1.830 15.903 1.00 49.19 157 PRO B C 1
ATOM 3214 O O . PRO B 1 169 ? 7.686 1.880 16.715 1.00 53.34 157 PRO B O 1
ATOM 3218 N N . VAL B 1 170 ? 8.994 2.907 15.217 1.00 44.89 158 VAL B N 1
ATOM 3219 C CA . VAL B 1 170 ? 8.287 4.179 15.334 1.00 42.95 158 VAL B CA 1
ATOM 3220 C C . VAL B 1 170 ? 7.180 4.221 14.288 1.00 44.68 158 VAL B C 1
ATOM 3221 O O . VAL B 1 170 ? 7.144 3.388 13.376 1.00 49.11 158 VAL B O 1
ATOM 3225 N N . LYS B 1 171 ? 6.264 5.184 14.421 1.00 42.07 159 LYS B N 1
ATOM 3226 C CA . LYS B 1 171 ? 5.156 5.303 13.476 1.00 48.53 159 LYS B CA 1
ATOM 3227 C C . LYS B 1 171 ? 5.661 5.504 12.053 1.00 47.76 159 LYS B C 1
ATOM 3228 O O . LYS B 1 171 ? 5.229 4.811 11.124 1.00 52.29 159 LYS B O 1
ATOM 3234 N N . GLU B 1 172 ? 6.584 6.442 11.865 1.00 44.35 160 GLU B N 1
ATOM 3235 C CA . GLU B 1 172 ? 7.146 6.730 10.553 1.00 43.80 160 GLU B CA 1
ATOM 3236 C C . GLU B 1 172 ? 8.374 7.605 10.746 1.00 41.27 160 GLU B C 1
ATOM 3237 O O . GLU B 1 172 ? 8.537 8.254 11.786 1.00 42.13 160 GLU B O 1
ATOM 3243 N N . VAL B 1 173 ? 9.237 7.608 9.731 1.00 36.35 161 VAL B N 1
ATOM 3244 C CA . VAL B 1 173 ? 10.397 8.489 9.679 1.00 36.65 161 VAL B CA 1
ATOM 3245 C C . VAL B 1 173 ? 10.317 9.286 8.386 1.00 39.31 161 VAL B C 1
ATOM 3246 O O . VAL B 1 173 ? 10.236 8.708 7.295 1.00 39.41 161 VAL B O 1
ATOM 3250 N N . ILE B 1 174 ? 10.343 10.608 8.514 1.00 37.72 162 ILE B N 1
ATOM 3251 C CA . ILE B 1 174 ? 10.222 11.535 7.394 1.00 40.98 162 ILE B CA 1
ATOM 3252 C C . ILE B 1 174 ? 11.548 12.257 7.194 1.00 37.80 162 ILE B C 1
ATOM 3253 O O . ILE B 1 174 ? 11.893 13.141 7.992 1.00 34.96 162 ILE B O 1
ATOM 3258 N N . PRO B 1 175 ? 12.336 11.903 6.184 1.00 36.00 163 PRO B N 1
ATOM 3259 C CA . PRO B 1 175 ? 13.507 12.719 5.857 1.00 35.50 163 PRO B CA 1
ATOM 3260 C C . PRO B 1 175 ? 13.081 13.994 5.148 1.00 38.67 163 PRO B C 1
ATOM 3261 O O . PRO B 1 175 ? 12.214 13.982 4.271 1.00 37.33 163 PRO B O 1
ATOM 3265 N N . CYS B 1 176 ? 13.694 15.106 5.541 1.00 36.03 164 CYS B N 1
ATOM 3266 C CA . CYS B 1 176 ? 13.431 16.380 4.887 1.00 31.54 164 CYS B CA 1
ATOM 3267 C C . CYS B 1 176 ? 14.648 17.275 5.066 1.00 32.96 164 CYS B C 1
ATOM 3268 O O . CYS B 1 176 ? 15.616 16.916 5.746 1.00 35.16 164 CYS B O 1
ATOM 3271 N N . PHE B 1 177 ? 14.598 18.450 4.439 1.00 36.50 165 PHE B N 1
ATOM 3272 C CA . PHE B 1 177 ? 15.804 19.229 4.219 1.00 35.56 165 PHE B CA 1
ATOM 3273 C C . PHE B 1 177 ? 15.527 20.717 4.361 1.00 37.88 165 PHE B C 1
ATOM 3274 O O . PHE B 1 177 ? 14.406 21.189 4.148 1.00 38.16 165 PHE B O 1
ATOM 3282 N N . LEU B 1 178 ? 16.583 21.451 4.717 1.00 36.38 166 LEU B N 1
ATOM 3283 C CA . LEU B 1 178 ? 16.495 22.903 4.816 1.00 35.68 166 LEU B CA 1
ATOM 3284 C C . LEU B 1 178 ? 16.456 23.561 3.446 1.00 32.40 166 LEU B C 1
ATOM 3285 O O . LEU B 1 178 ? 15.802 24.597 3.276 1.00 33.67 166 LEU B O 1
ATOM 3290 N N . THR B 1 179 ? 17.135 22.976 2.464 1.00 28.73 167 THR B N 1
ATOM 3291 C CA . THR B 1 179 ? 17.350 23.656 1.197 1.00 30.34 167 THR B CA 1
ATOM 3292 C C . THR B 1 179 ? 17.768 22.647 0.139 1.00 34.15 167 THR B C 1
ATOM 3293 O O . THR B 1 179 ? 18.083 21.492 0.438 1.00 35.45 167 THR B O 1
ATOM 3297 N N . ALA B 1 180 ? 17.727 23.106 -1.114 1.00 36.15 168 ALA B N 1
ATOM 3298 C CA . ALA B 1 180 ? 18.401 22.487 -2.253 1.00 38.04 168 ALA B CA 1
ATOM 3299 C C . ALA B 1 180 ? 17.709 21.230 -2.773 1.00 37.16 168 ALA B C 1
ATOM 3300 O O . ALA B 1 180 ? 17.700 20.993 -3.984 1.00 40.31 168 ALA B O 1
ATOM 3302 N N . CYS B 1 181 ? 17.134 20.416 -1.890 1.00 36.08 169 CYS B N 1
ATOM 3303 C CA . CYS B 1 181 ? 16.386 19.245 -2.325 1.00 35.04 169 CYS B CA 1
ATOM 3304 C C . CYS B 1 181 ? 15.152 19.070 -1.449 1.00 36.50 169 CYS B C 1
ATOM 3305 O O . CYS B 1 181 ? 15.097 19.541 -0.311 1.00 38.95 169 CYS B O 1
ATOM 3308 N N . GLY B 1 182 ? 14.159 18.376 -1.999 1.00 35.62 170 GLY B N 1
ATOM 3309 C CA . GLY B 1 182 ? 12.888 18.211 -1.336 1.00 38.06 170 GLY B CA 1
ATOM 3310 C C . GLY B 1 182 ? 12.744 16.856 -0.673 1.00 39.92 170 GLY B C 1
ATOM 3311 O O . GLY B 1 182 ? 13.522 15.930 -0.925 1.00 42.78 170 GLY B O 1
ATOM 3312 N N . PRO B 1 183 ? 11.730 16.710 0.196 1.00 38.02 171 PRO B N 1
ATOM 3313 C CA . PRO B 1 183 ? 10.812 17.787 0.582 1.00 36.23 171 PRO B CA 1
ATOM 3314 C C . PRO B 1 183 ? 11.439 18.760 1.579 1.00 35.15 171 PRO B C 1
ATOM 3315 O O . PRO B 1 183 ? 12.231 18.340 2.423 1.00 33.32 171 PRO B O 1
ATOM 3319 N N . ASN B 1 184 ? 11.095 20.041 1.478 1.00 34.42 172 ASN B N 1
ATOM 3320 C CA . ASN B 1 184 ? 11.590 21.013 2.440 1.00 35.44 172 ASN B CA 1
ATOM 3321 C C . ASN B 1 184 ? 10.916 20.792 3.788 1.00 37.61 172 ASN B C 1
ATOM 3322 O O . ASN B 1 184 ? 9.728 20.462 3.860 1.00 38.74 172 ASN B O 1
ATOM 3327 N N . TYR B 1 185 ? 11.689 20.966 4.863 1.00 33.04 173 TYR B N 1
ATOM 3328 C CA . TYR B 1 185 ? 11.173 20.690 6.201 1.00 32.05 173 TYR B CA 1
ATOM 3329 C C . TYR B 1 185 ? 10.014 21.608 6.566 1.00 36.20 173 TYR B C 1
ATOM 3330 O O . TYR B 1 185 ? 9.188 21.253 7.413 1.00 37.04 173 TYR B O 1
ATOM 3339 N N . LYS B 1 186 ? 9.939 22.793 5.956 1.00 33.93 174 LYS B N 1
ATOM 3340 C CA . LYS B 1 186 ? 8.823 23.682 6.256 1.00 38.38 174 LYS B CA 1
ATOM 3341 C C . LYS B 1 186 ? 7.508 23.121 5.728 1.00 40.53 174 LYS B C 1
ATOM 3342 O O . LYS B 1 186 ? 6.453 23.363 6.321 1.00 44.77 174 LYS B O 1
ATOM 3348 N N . GLU B 1 187 ? 7.552 22.336 4.649 1.00 36.48 175 GLU B N 1
ATOM 3349 C CA . GLU B 1 187 ? 6.344 21.672 4.166 1.00 40.37 175 GLU B CA 1
ATOM 3350 C C . GLU B 1 187 ? 5.848 20.633 5.171 1.00 42.42 175 GLU B C 1
ATOM 3351 O O . GLU B 1 187 ? 4.653 20.584 5.493 1.00 45.07 175 GLU B O 1
ATOM 3357 N N . VAL B 1 188 ? 6.764 19.820 5.705 1.00 34.43 176 VAL B N 1
ATOM 3358 C CA . VAL B 1 188 ? 6.409 18.855 6.743 1.00 34.39 176 VAL B CA 1
ATOM 3359 C C . VAL B 1 188 ? 5.853 19.576 7.965 1.00 34.07 176 VAL B C 1
ATOM 3360 O O . VAL B 1 188 ? 4.818 19.191 8.526 1.00 38.20 176 VAL B O 1
ATOM 3364 N N . PHE B 1 189 ? 6.540 20.636 8.397 1.00 34.55 177 PHE B N 1
ATOM 3365 C CA . PHE B 1 189 ? 6.088 21.411 9.549 1.00 38.83 177 PHE B CA 1
ATOM 3366 C C . PHE B 1 189 ? 4.676 21.941 9.332 1.00 45.76 177 PHE B C 1
ATOM 3367 O O . PHE B 1 189 ? 3.824 21.854 10.224 1.00 44.51 177 PHE B O 1
ATOM 3375 N N . SER B 1 190 ? 4.415 22.504 8.147 1.00 45.56 178 SER B N 1
ATOM 3376 C CA . SER B 1 190 ? 3.072 22.967 7.820 1.00 49.24 178 SER B CA 1
ATOM 3377 C C . SER B 1 190 ? 2.066 21.828 7.906 1.00 45.36 178 SER B C 1
ATOM 3378 O O . SER B 1 190 ? 0.920 22.030 8.325 1.00 47.79 178 SER B O 1
ATOM 3381 N N . GLU B 1 191 ? 2.476 20.620 7.520 1.00 42.60 179 GLU B N 1
ATOM 3382 C CA . GLU B 1 191 ? 1.574 19.483 7.663 1.00 46.15 179 GLU B CA 1
ATOM 3383 C C . GLU B 1 191 ? 1.460 18.990 9.101 1.00 44.79 179 GLU B C 1
ATOM 3384 O O . GLU B 1 191 ? 0.614 18.132 9.374 1.00 43.22 179 GLU B O 1
ATOM 3390 N N . LEU B 1 192 ? 2.277 19.504 10.024 1.00 44.97 180 LEU B N 1
ATOM 3391 C CA . LEU B 1 192 ? 2.233 19.082 11.422 1.00 46.56 180 LEU B CA 1
ATOM 3392 C C . LEU B 1 192 ? 1.622 20.120 12.364 1.00 46.14 180 LEU B C 1
ATOM 3393 O O . LEU B 1 192 ? 1.797 20.013 13.582 1.00 39.24 180 LEU B O 1
ATOM 3398 N N . GLU B 1 193 ? 0.904 21.117 11.844 1.00 42.01 181 GLU B N 1
ATOM 3399 C CA . GLU B 1 193 ? 0.377 22.156 12.725 1.00 46.53 181 GLU B CA 1
ATOM 3400 C C . GLU B 1 193 ? -0.837 21.712 13.535 1.00 50.97 181 GLU B C 1
ATOM 3401 O O . GLU B 1 193 ? -1.193 22.388 14.506 1.00 54.40 181 GLU B O 1
ATOM 3407 N N . LYS B 1 194 ? -1.480 20.610 13.166 1.00 49.85 182 LYS B N 1
ATOM 3408 C CA . LYS B 1 194 ? -2.674 20.160 13.868 1.00 50.75 182 LYS B CA 1
ATOM 3409 C C . LYS B 1 194 ? -2.315 19.344 15.107 1.00 47.04 182 LYS B C 1
ATOM 3410 O O . LYS B 1 194 ? -1.425 18.487 15.072 1.00 43.33 182 LYS B O 1
ATOM 3416 N N . ASP B 1 195 ? -3.007 19.623 16.213 1.00 48.26 183 ASP B N 1
ATOM 3417 C CA . ASP B 1 195 ? -2.757 18.929 17.476 1.00 52.90 183 ASP B CA 1
ATOM 3418 C C . ASP B 1 195 ? -3.680 17.717 17.472 1.00 53.69 183 ASP B C 1
ATOM 3419 O O . ASP B 1 195 ? -4.828 17.781 17.918 1.00 49.49 183 ASP B O 1
ATOM 3424 N N . ASP B 1 196 ? -3.178 16.596 16.959 1.00 49.46 184 ASP B N 1
ATOM 3425 C CA . ASP B 1 196 ? -3.954 15.365 16.913 1.00 51.91 184 ASP B CA 1
ATOM 3426 C C . ASP B 1 196 ? -3.557 14.373 17.999 1.00 51.26 184 ASP B C 1
ATOM 3427 O O . ASP B 1 196 ? -3.978 13.213 17.949 1.00 54.79 184 ASP B O 1
ATOM 3432 N N . GLY B 1 197 ? -2.772 14.802 18.989 1.00 47.64 185 GLY B N 1
ATOM 3433 C CA . GLY B 1 197 ? -2.334 13.922 20.054 1.00 52.41 185 GLY B CA 1
ATOM 3434 C C . GLY B 1 197 ? -1.122 13.073 19.748 1.00 54.29 185 GLY B C 1
ATOM 3435 O O . GLY B 1 197 ? -0.628 12.386 20.651 1.00 51.33 185 GLY B O 1
ATOM 3436 N N . ILE B 1 198 ? -0.632 13.079 18.513 1.00 52.01 186 ILE B N 1
ATOM 3437 C CA . ILE B 1 198 ? 0.529 12.282 18.130 1.00 47.93 186 ILE B CA 1
ATOM 3438 C C . ILE B 1 198 ? 1.798 13.072 18.418 1.00 45.00 186 ILE B C 1
ATOM 3439 O O . ILE B 1 198 ? 1.889 14.267 18.109 1.00 40.62 186 ILE B O 1
ATOM 3444 N N . THR B 1 199 ? 2.781 12.406 19.024 1.00 41.19 187 THR B N 1
ATOM 3445 C CA . THR B 1 199 ? 4.066 13.019 19.337 1.00 41.89 187 THR B CA 1
ATOM 3446 C C . THR B 1 199 ? 5.014 12.925 18.145 1.00 41.27 187 THR B C 1
ATOM 3447 O O . THR B 1 199 ? 5.105 11.883 17.488 1.00 37.01 187 THR B O 1
ATOM 3451 N N . THR B 1 200 ? 5.718 14.022 17.872 1.00 35.54 188 THR B N 1
ATOM 3452 C CA . THR B 1 200 ? 6.712 14.089 16.808 1.00 37.64 188 THR B CA 1
ATOM 3453 C C . THR B 1 200 ? 8.060 14.493 17.389 1.00 36.90 188 THR B C 1
ATOM 3454 O O . THR B 1 200 ? 8.162 15.512 18.081 1.00 40.48 188 THR B O 1
ATOM 3458 N N . PHE B 1 201 ? 9.084 13.692 17.109 1.00 34.04 189 PHE B N 1
ATOM 3459 C CA . PHE B 1 201 ? 10.468 14.020 17.423 1.00 33.46 189 PHE B CA 1
ATOM 3460 C C . PHE B 1 201 ? 11.126 14.625 16.193 1.00 37.00 189 PHE B C 1
ATOM 3461 O O . PHE B 1 201 ? 10.907 14.158 15.074 1.00 37.19 189 PHE B O 1
ATOM 3469 N N . ILE B 1 202 ? 11.896 15.687 16.401 1.00 37.24 190 ILE B N 1
ATOM 3470 C CA . ILE B 1 202 ? 12.663 16.344 15.350 1.00 31.60 190 ILE B CA 1
ATOM 3471 C C . ILE B 1 202 ? 14.141 16.106 15.630 1.00 31.82 190 ILE B C 1
ATOM 3472 O O . ILE B 1 202 ? 14.652 16.517 16.680 1.00 32.69 190 ILE B O 1
ATOM 3477 N N . VAL B 1 203 ? 14.828 15.449 14.702 1.00 30.83 191 VAL B N 1
ATOM 3478 C CA . VAL B 1 203 ? 16.245 15.144 14.857 1.00 24.98 191 VAL B CA 1
ATOM 3479 C C . VAL B 1 203 ? 17.012 15.914 13.783 1.00 31.60 191 VAL B C 1
ATOM 3480 O O . VAL B 1 203 ? 16.854 15.633 12.583 1.00 29.39 191 VAL B O 1
ATOM 3484 N N . PRO B 1 204 ? 17.846 16.887 14.158 1.00 29.30 192 PRO B N 1
ATOM 3485 C CA . PRO B 1 204 ? 18.697 17.581 13.182 1.00 31.00 192 PRO B CA 1
ATOM 3486 C C . PRO B 1 204 ? 19.898 16.716 12.830 1.00 32.52 192 PRO B C 1
ATOM 3487 O O . PRO B 1 204 ? 20.723 16.397 13.691 1.00 27.16 192 PRO B O 1
ATOM 3491 N N . TYR B 1 205 ? 19.993 16.328 11.560 1.00 29.20 193 TYR B N 1
ATOM 3492 C CA . TYR B 1 205 ? 21.095 15.484 11.102 1.00 25.86 193 TYR B CA 1
ATOM 3493 C C . TYR B 1 205 ? 22.263 16.377 10.685 1.00 27.46 193 TYR B C 1
ATOM 3494 O O . TYR B 1 205 ? 22.559 16.573 9.505 1.00 25.45 193 TYR B O 1
ATOM 3503 N N . LEU B 1 206 ? 22.929 16.925 11.701 1.00 25.62 194 LEU B N 1
ATOM 3504 C CA . LEU B 1 206 ? 23.965 17.929 11.515 1.00 27.17 194 LEU B CA 1
ATOM 3505 C C . LEU B 1 206 ? 25.131 17.638 12.442 1.00 29.21 194 LEU B C 1
ATOM 3506 O O . LEU B 1 206 ? 24.949 17.131 13.551 1.00 34.51 194 LEU B O 1
ATOM 3511 N N . LEU B 1 207 ? 26.338 17.955 11.964 1.00 29.28 195 LEU B N 1
ATOM 3512 C CA . LEU B 1 207 ? 27.535 17.751 12.772 1.00 35.95 195 LEU B CA 1
ATOM 3513 C C . LEU B 1 207 ? 27.788 18.906 13.732 1.00 35.73 195 LEU B C 1
ATOM 3514 O O . LEU B 1 207 ? 28.362 18.697 14.807 1.00 32.53 195 LEU B O 1
ATOM 3519 N N . PHE B 1 208 ? 27.355 20.113 13.378 1.00 30.60 196 PHE B N 1
ATOM 3520 C CA . PHE B 1 208 ? 27.655 21.305 14.154 1.00 32.04 196 PHE B CA 1
ATOM 3521 C C . PHE B 1 208 ? 26.391 22.128 14.339 1.00 33.76 196 PHE B C 1
ATOM 3522 O O . PHE B 1 208 ? 25.485 22.100 13.503 1.00 34.71 196 PHE B O 1
ATOM 3530 N N . THR B 1 209 ? 26.344 22.874 15.440 1.00 35.89 197 THR B N 1
ATOM 3531 C CA . THR B 1 209 ? 25.345 23.918 15.568 1.00 35.89 197 THR B CA 1
ATOM 3532 C C . THR B 1 209 ? 25.775 25.124 14.737 1.00 39.68 197 THR B C 1
ATOM 3533 O O . THR B 1 209 ? 26.842 25.137 14.113 1.00 42.28 197 THR B O 1
ATOM 3537 N N . GLY B 1 210 ? 24.955 26.159 14.741 1.00 40.00 198 GLY B N 1
ATOM 3538 C CA . GLY B 1 210 ? 25.187 27.298 13.888 1.00 38.94 198 GLY B CA 1
ATOM 3539 C C . GLY B 1 210 ? 23.882 27.781 13.307 1.00 35.91 198 GLY B C 1
ATOM 3540 O O . GLY B 1 210 ? 22.814 27.543 13.868 1.00 36.78 198 GLY B O 1
ATOM 3541 N N . MET B 1 211 ? 23.987 28.472 12.170 1.00 35.05 199 MET B N 1
ATOM 3542 C CA . MET B 1 211 ? 22.819 29.117 11.581 1.00 34.06 199 MET B CA 1
ATOM 3543 C C . MET B 1 211 ? 21.721 28.102 11.264 1.00 30.75 199 MET B C 1
ATOM 3544 O O . MET B 1 211 ? 20.535 28.376 11.483 1.00 38.65 199 MET B O 1
ATOM 3549 N N . LEU B 1 212 ? 22.093 26.917 10.770 1.00 32.35 200 LEU B N 1
ATOM 3550 C CA . LEU B 1 212 ? 21.081 25.938 10.384 1.00 34.00 200 LEU B CA 1
ATOM 3551 C C . LEU B 1 212 ? 20.354 25.379 11.605 1.00 35.30 200 LEU B C 1
ATOM 3552 O O . LEU B 1 212 ? 19.118 25.252 11.605 1.00 38.58 200 LEU B O 1
ATOM 3557 N N . MET B 1 213 ? 21.102 25.068 12.667 1.00 34.60 201 MET B N 1
ATOM 3558 C CA . MET B 1 213 ? 20.481 24.594 13.900 1.00 33.62 201 MET B CA 1
ATOM 3559 C C . MET B 1 213 ? 19.604 25.669 14.526 1.00 34.12 201 MET B C 1
ATOM 3560 O O . MET B 1 213 ? 18.518 25.374 15.038 1.00 39.77 201 MET B O 1
ATOM 3565 N N . ASN B 1 214 ? 20.074 26.920 14.521 1.00 31.72 202 ASN B N 1
ATOM 3566 C CA . ASN B 1 214 ? 19.266 28.019 15.043 1.00 34.97 202 ASN B CA 1
ATOM 3567 C C . ASN B 1 214 ? 17.964 28.167 14.264 1.00 36.47 202 ASN B C 1
ATOM 3568 O O . ASN B 1 214 ? 16.901 28.413 14.849 1.00 36.06 202 ASN B O 1
ATOM 3573 N N . GLU B 1 215 ? 18.030 28.023 12.939 1.00 30.53 203 GLU B N 1
ATOM 3574 C CA . GLU B 1 215 ? 16.821 28.078 12.123 1.00 33.28 203 GLU B CA 1
ATOM 3575 C C . GLU B 1 215 ? 15.850 26.974 12.519 1.00 33.84 203 GLU B C 1
ATOM 3576 O O . GLU B 1 215 ? 14.643 27.211 12.665 1.00 35.71 203 GLU B O 1
ATOM 3582 N N . ILE B 1 216 ? 16.362 25.752 12.688 1.00 28.96 204 ILE B N 1
ATOM 3583 C CA . ILE B 1 216 ? 15.497 24.651 13.111 1.00 28.34 204 ILE B CA 1
ATOM 3584 C C . ILE B 1 216 ? 14.857 24.960 14.460 1.00 32.12 204 ILE B C 1
ATOM 3585 O O . ILE B 1 216 ? 13.665 24.707 14.668 1.00 32.44 204 ILE B O 1
ATOM 3590 N N . GLU B 1 217 ? 15.639 25.504 15.398 1.00 36.69 205 GLU B N 1
ATOM 3591 C CA . GLU B 1 217 ? 15.109 25.824 16.724 1.00 39.57 205 GLU B CA 1
ATOM 3592 C C . GLU B 1 217 ? 13.962 26.831 16.640 1.00 37.27 205 GLU B C 1
ATOM 3593 O O . GLU B 1 217 ? 12.896 26.641 17.250 1.00 34.11 205 GLU B O 1
ATOM 3599 N N . ARG B 1 218 ? 14.168 27.917 15.888 1.00 39.69 206 ARG B N 1
ATOM 3600 C CA . ARG B 1 218 ? 13.124 28.932 15.762 1.00 42.07 206 ARG B CA 1
ATOM 3601 C C . ARG B 1 218 ? 11.865 28.355 15.122 1.00 40.31 206 ARG B C 1
ATOM 3602 O O . ARG B 1 218 ? 10.742 28.604 15.591 1.00 44.08 206 ARG B O 1
ATOM 3610 N N . GLU B 1 219 ? 12.032 27.559 14.062 1.00 35.49 207 GLU B N 1
ATOM 3611 C CA . GLU B 1 219 ? 10.862 26.993 13.397 1.00 36.45 207 GLU B CA 1
ATOM 3612 C C . GLU B 1 219 ? 10.148 25.982 14.286 1.00 39.63 207 GLU B C 1
ATOM 3613 O O . GLU B 1 219 ? 8.922 25.848 14.206 1.00 45.27 207 GLU B O 1
ATOM 3619 N N . VAL B 1 220 ? 10.889 25.265 15.134 1.00 34.19 208 VAL B N 1
ATOM 3620 C CA . VAL B 1 220 ? 10.254 24.317 16.043 1.00 33.45 208 VAL B CA 1
ATOM 3621 C C . VAL B 1 220 ? 9.444 25.052 17.103 1.00 35.57 208 VAL B C 1
ATOM 3622 O O . VAL B 1 220 ? 8.359 24.603 17.487 1.00 35.31 208 VAL B O 1
ATOM 3626 N N . GLN B 1 221 ? 9.946 26.191 17.590 1.00 38.32 209 GLN B N 1
ATOM 3627 C CA . GLN B 1 221 ? 9.132 27.013 18.488 1.00 40.59 209 GLN B CA 1
ATOM 3628 C C . GLN B 1 221 ? 7.845 27.466 17.800 1.00 34.81 209 GLN B C 1
ATOM 3629 O O . GLN B 1 221 ? 6.739 27.375 18.370 1.00 39.12 209 GLN B O 1
ATOM 3635 N N . LYS B 1 222 ? 7.973 27.941 16.555 1.00 34.65 210 LYS B N 1
ATOM 3636 C CA . LYS B 1 222 ? 6.793 28.364 15.805 1.00 42.85 210 LYS B CA 1
ATOM 3637 C C . LYS B 1 222 ? 5.792 27.221 15.667 1.00 39.59 210 LYS B C 1
ATOM 3638 O O . LYS B 1 222 ? 4.583 27.416 15.841 1.00 42.10 210 LYS B O 1
ATOM 3644 N N . LEU B 1 223 ? 6.281 26.022 15.342 1.00 39.07 211 LEU B N 1
ATOM 3645 C CA . LEU B 1 223 ? 5.400 24.865 15.206 1.00 42.44 211 LEU B CA 1
ATOM 3646 C C . LEU B 1 223 ? 4.739 24.509 16.533 1.00 43.08 211 LEU B C 1
ATOM 3647 O O . LEU B 1 223 ? 3.543 24.194 16.576 1.00 41.22 211 LEU B O 1
ATOM 3652 N N . LYS B 1 224 ? 5.507 24.545 17.627 1.00 43.43 212 LYS B N 1
ATOM 3653 C CA . LYS B 1 224 ? 4.964 24.201 18.935 1.00 46.68 212 LYS B CA 1
ATOM 3654 C C . LYS B 1 224 ? 3.844 25.146 19.332 1.00 48.75 212 LYS B C 1
ATOM 3655 O O . LYS B 1 224 ? 2.964 24.770 20.117 1.00 47.17 212 LYS B O 1
ATOM 3661 N N . ALA B 1 225 ? 3.869 26.379 18.820 1.00 47.65 213 ALA B N 1
ATOM 3662 C CA . ALA B 1 225 ? 2.729 27.264 19.051 1.00 50.53 213 ALA B CA 1
ATOM 3663 C C . ALA B 1 225 ? 1.422 26.659 18.536 1.00 50.85 213 ALA B C 1
ATOM 3664 O O . ALA B 1 225 ? 0.354 26.926 19.098 1.00 50.42 213 ALA B O 1
ATOM 3666 N N . HIS B 1 226 ? 1.482 25.839 17.483 1.00 50.23 214 HIS B N 1
ATOM 3667 C CA . HIS B 1 226 ? 0.305 25.159 16.945 1.00 49.67 214 HIS B CA 1
ATOM 3668 C C . HIS B 1 226 ? 0.135 23.756 17.523 1.00 47.64 214 HIS B C 1
ATOM 3669 O O . HIS B 1 226 ? -0.966 23.375 17.930 1.00 50.64 214 HIS B O 1
ATOM 3676 N N . ASN B 1 227 ? 1.217 22.984 17.562 1.00 49.36 215 ASN B N 1
ATOM 3677 C CA . ASN B 1 227 ? 1.185 21.579 17.964 1.00 47.13 215 ASN B CA 1
ATOM 3678 C C . ASN B 1 227 ? 2.174 21.414 19.106 1.00 42.61 215 ASN B C 1
ATOM 3679 O O . ASN B 1 227 ? 3.395 21.351 18.873 1.00 42.62 215 ASN B O 1
ATOM 3684 N N . PRO B 1 228 ? 1.703 21.332 20.353 1.00 44.05 216 PRO B N 1
ATOM 3685 C CA . PRO B 1 228 ? 2.633 21.265 21.491 1.00 49.05 216 PRO B CA 1
ATOM 3686 C C . PRO B 1 228 ? 3.326 19.926 21.634 1.00 51.87 216 PRO B C 1
ATOM 3687 O O . PRO B 1 228 ? 4.271 19.821 22.427 1.00 52.07 216 PRO B O 1
ATOM 3691 N N . ASN B 1 229 ? 2.899 18.907 20.894 1.00 43.24 217 ASN B N 1
ATOM 3692 C CA . ASN B 1 229 ? 3.469 17.567 20.993 1.00 44.72 217 ASN B CA 1
ATOM 3693 C C . ASN B 1 229 ? 4.620 17.353 20.023 1.00 48.76 217 ASN B C 1
ATOM 3694 O O . ASN B 1 229 ? 4.710 16.320 19.354 1.00 50.62 217 ASN B O 1
ATOM 3699 N N . VAL B 1 230 ? 5.511 18.336 19.931 1.00 39.22 218 VAL B N 1
ATOM 3700 C CA . VAL B 1 230 ? 6.690 18.289 19.076 1.00 37.15 218 VAL B CA 1
ATOM 3701 C C . VAL B 1 230 ? 7.898 18.528 19.968 1.00 42.70 218 VAL B C 1
ATOM 3702 O O . VAL B 1 230 ? 7.888 19.444 20.798 1.00 42.84 218 VAL B O 1
ATOM 3706 N N . TYR B 1 231 ? 8.931 17.707 19.801 1.00 37.64 219 TYR B N 1
ATOM 3707 C CA . TYR B 1 231 ? 10.106 17.758 20.660 1.00 37.89 219 TYR B CA 1
ATOM 3708 C C . TYR B 1 231 ? 11.359 17.697 19.809 1.00 40.17 219 TYR B C 1
ATOM 3709 O O . TYR B 1 231 ? 11.523 16.778 19.005 1.00 38.15 219 TYR B O 1
ATOM 3718 N N . LEU B 1 232 ? 12.245 18.664 20.009 1.00 33.39 220 LEU B N 1
ATOM 3719 C CA . LEU B 1 232 ? 13.491 18.748 19.265 1.00 31.87 220 LEU B CA 1
ATOM 3720 C C . LEU B 1 232 ? 14.599 18.057 20.047 1.00 33.94 220 LEU B C 1
ATOM 3721 O O . LEU B 1 232 ? 14.832 18.371 21.219 1.00 37.49 220 LEU B O 1
ATOM 3726 N N . SER B 1 233 ? 15.267 17.108 19.402 1.00 33.37 221 SER B N 1
ATOM 3727 C CA . SER B 1 233 ? 16.435 16.479 19.992 1.00 33.42 221 SER B CA 1
ATOM 3728 C C . SER B 1 233 ? 17.661 17.360 19.782 1.00 33.82 221 SER B C 1
ATOM 3729 O O . SER B 1 233 ? 17.646 18.321 19.007 1.00 29.50 221 SER B O 1
ATOM 3732 N N . SER B 1 234 ? 18.734 17.037 20.495 1.00 33.78 222 SER B N 1
ATOM 3733 C CA . SER B 1 234 ? 20.008 17.656 20.179 1.00 35.29 222 SER B CA 1
ATOM 3734 C C . SER B 1 234 ? 20.444 17.220 18.788 1.00 33.86 222 SER B C 1
ATOM 3735 O O . SER B 1 234 ? 20.073 16.144 18.308 1.00 34.30 222 SER B O 1
ATOM 3738 N N . TYR B 1 235 ? 21.232 18.066 18.131 1.00 32.85 223 TYR B N 1
ATOM 3739 C CA . TYR B 1 235 ? 21.755 17.673 16.835 1.00 32.65 223 TYR B CA 1
ATOM 3740 C C . TYR B 1 235 ? 22.694 16.484 17.003 1.00 32.38 223 TYR B C 1
ATOM 3741 O O . TYR B 1 235 ? 23.211 16.219 18.092 1.00 33.17 223 TYR B O 1
ATOM 3750 N N . ILE B 1 236 ? 22.892 15.748 15.908 1.00 32.72 224 ILE B N 1
ATOM 3751 C CA . ILE B 1 236 ? 23.664 14.510 15.978 1.00 31.57 224 ILE B CA 1
ATOM 3752 C C . ILE B 1 236 ? 25.061 14.785 16.522 1.00 29.89 224 ILE B C 1
ATOM 3753 O O . ILE B 1 236 ? 25.496 14.165 17.500 1.00 33.16 224 ILE B O 1
ATOM 3758 N N . GLY B 1 237 ? 25.777 15.725 15.909 1.00 27.96 225 GLY B N 1
ATOM 3759 C CA . GLY B 1 237 ? 27.083 16.080 16.420 1.00 29.49 225 GLY B CA 1
ATOM 3760 C C . GLY B 1 237 ? 28.048 14.906 16.443 1.00 33.54 225 GLY B C 1
ATOM 3761 O O . GLY B 1 237 ? 27.920 13.927 15.702 1.00 34.55 225 GLY B O 1
ATOM 3762 N N . PHE B 1 238 ? 29.038 15.022 17.323 1.00 35.16 226 PHE B N 1
ATOM 3763 C CA . PHE B 1 238 ? 30.021 13.960 17.521 1.00 32.69 226 PHE B CA 1
ATOM 3764 C C . PHE B 1 238 ? 29.575 12.992 18.611 1.00 29.27 226 PHE B C 1
ATOM 3765 O O . PHE B 1 238 ? 30.288 12.731 19.581 1.00 29.66 226 PHE B O 1
ATOM 3773 N N . HIS B 1 239 ? 28.362 12.466 18.445 1.00 30.62 227 HIS B N 1
ATOM 3774 C CA . HIS B 1 239 ? 27.836 11.450 19.345 1.00 26.79 227 HIS B CA 1
ATOM 3775 C C . HIS B 1 239 ? 28.782 10.250 19.366 1.00 32.49 227 HIS B C 1
ATOM 3776 O O . HIS B 1 239 ? 29.493 9.998 18.387 1.00 26.08 227 HIS B O 1
ATOM 3783 N N . PRO B 1 240 ? 28.842 9.517 20.483 1.00 27.07 228 PRO B N 1
ATOM 3784 C CA . PRO B 1 240 ? 29.709 8.325 20.529 1.00 32.10 228 PRO B CA 1
ATOM 3785 C C . PRO B 1 240 ? 29.506 7.358 19.371 1.00 26.80 228 PRO B C 1
ATOM 3786 O O . PRO B 1 240 ? 30.483 6.778 18.877 1.00 27.51 228 PRO B O 1
ATOM 3790 N N . HIS B 1 241 ? 28.270 7.178 18.903 1.00 26.25 229 HIS B N 1
ATOM 3791 C CA . HIS B 1 241 ? 28.053 6.271 17.783 1.00 27.90 229 HIS B CA 1
ATOM 3792 C C . HIS B 1 241 ? 28.544 6.877 16.472 1.00 28.19 229 HIS B C 1
ATOM 3793 O O . HIS B 1 241 ? 29.005 6.146 15.584 1.00 29.23 229 HIS B O 1
ATOM 3800 N N . VAL B 1 242 ? 28.487 8.205 16.343 1.00 24.73 230 VAL B N 1
ATOM 3801 C CA . VAL B 1 242 ? 29.144 8.868 15.219 1.00 25.55 230 VAL B CA 1
ATOM 3802 C C . VAL B 1 242 ? 30.642 8.591 15.242 1.00 24.16 230 VAL B C 1
ATOM 3803 O O . VAL B 1 242 ? 31.260 8.337 14.197 1.00 24.97 230 VAL B O 1
ATOM 3807 N N . LYS B 1 243 ? 31.252 8.644 16.429 1.00 23.25 231 LYS B N 1
ATOM 3808 C CA . LYS B 1 243 ? 32.667 8.306 16.546 1.00 23.16 231 LYS B CA 1
ATOM 3809 C C . LYS B 1 243 ? 32.922 6.860 16.142 1.00 24.00 231 LYS B C 1
ATOM 3810 O O . LYS B 1 243 ? 33.932 6.559 15.502 1.00 26.03 231 LYS B O 1
ATOM 3816 N N . ASN B 1 244 ? 32.041 5.944 16.549 1.00 23.72 232 ASN B N 1
ATOM 3817 C CA . ASN B 1 244 ? 32.175 4.550 16.134 1.00 26.08 232 ASN B CA 1
ATOM 3818 C C . ASN B 1 244 ? 32.182 4.430 14.615 1.00 28.96 232 ASN B C 1
ATOM 3819 O O . ASN B 1 244 ? 33.027 3.736 14.036 1.00 21.59 232 ASN B O 1
ATOM 3824 N N . ALA B 1 245 ? 31.243 5.105 13.950 1.00 26.68 233 ALA B N 1
ATOM 3825 C CA . ALA B 1 245 ? 31.179 5.035 12.489 1.00 28.96 233 ALA B CA 1
ATOM 3826 C C . ALA B 1 245 ? 32.439 5.609 11.847 1.00 27.35 233 ALA B C 1
ATOM 3827 O O . ALA B 1 245 ? 32.997 5.028 10.900 1.00 27.88 233 ALA B O 1
ATOM 3829 N N . PHE B 1 246 ? 32.919 6.742 12.364 1.00 24.41 234 PHE B N 1
ATOM 3830 C CA . PHE B 1 246 ? 34.115 7.345 11.783 1.00 21.16 234 PHE B CA 1
ATOM 3831 C C . PHE B 1 246 ? 35.341 6.465 11.997 1.00 23.92 234 PHE B C 1
ATOM 3832 O O . PHE B 1 246 ? 36.201 6.362 11.112 1.00 27.96 234 PHE B O 1
ATOM 3840 N N . LEU B 1 247 ? 35.460 5.851 13.178 1.00 21.55 235 LEU B N 1
ATOM 3841 C CA . LEU B 1 247 ? 36.575 4.944 13.429 1.00 23.68 235 LEU B CA 1
ATOM 3842 C C . LEU B 1 247 ? 36.499 3.727 12.518 1.00 25.70 235 LEU B C 1
ATOM 3843 O O . LEU B 1 247 ? 37.530 3.190 12.099 1.00 29.36 235 LEU B O 1
ATOM 3848 N N . ASN B 1 248 ? 35.283 3.262 12.219 1.00 23.64 236 ASN B N 1
ATOM 3849 C CA . ASN B 1 248 ? 35.121 2.234 11.195 1.00 29.13 236 ASN B CA 1
ATOM 3850 C C . ASN B 1 248 ? 35.735 2.690 9.880 1.00 24.49 236 ASN B C 1
ATOM 3851 O O . ASN B 1 248 ? 36.484 1.942 9.234 1.00 23.84 236 ASN B O 1
ATOM 3856 N N . ARG B 1 249 ? 35.427 3.925 9.472 1.00 20.26 237 ARG B N 1
ATOM 3857 C CA . ARG B 1 249 ? 36.004 4.460 8.239 1.00 21.97 237 ARG B CA 1
ATOM 3858 C C . ARG B 1 249 ? 37.531 4.456 8.296 1.00 27.78 237 ARG B C 1
ATOM 3859 O O . ARG B 1 249 ? 38.204 4.020 7.350 1.00 25.76 237 ARG B O 1
ATOM 3867 N N . VAL B 1 250 ? 38.091 4.924 9.414 1.00 23.96 238 VAL B N 1
ATOM 3868 C CA . VAL B 1 250 ? 39.546 5.008 9.553 1.00 23.48 238 VAL B CA 1
ATOM 3869 C C . VAL B 1 250 ? 40.174 3.625 9.432 1.00 25.62 238 VAL B C 1
ATOM 3870 O O . VAL B 1 250 ? 41.144 3.420 8.687 1.00 21.73 238 VAL B O 1
ATOM 3874 N N . ARG B 1 251 ? 39.642 2.660 10.184 1.00 23.83 239 ARG B N 1
ATOM 3875 C CA . ARG B 1 251 ? 40.228 1.323 10.203 1.00 25.39 239 ARG B CA 1
ATOM 3876 C C . ARG B 1 251 ? 40.124 0.651 8.840 1.00 27.71 239 ARG B C 1
ATOM 3877 O O . ARG B 1 251 ? 41.065 -0.017 8.399 1.00 22.47 239 ARG B O 1
ATOM 3885 N N . GLU B 1 252 ? 38.987 0.799 8.158 1.00 24.14 240 GLU B N 1
ATOM 3886 C CA . GLU B 1 252 ? 38.863 0.165 6.848 1.00 24.63 240 GLU B CA 1
ATOM 3887 C C . GLU B 1 252 ? 39.797 0.813 5.832 1.00 29.00 240 GLU B C 1
ATOM 3888 O O . GLU B 1 252 ? 40.346 0.126 4.964 1.00 27.38 240 GLU B O 1
ATOM 3894 N N . THR B 1 253 ? 39.996 2.133 5.920 1.00 25.23 241 THR B N 1
ATOM 3895 C CA . THR B 1 253 ? 40.907 2.792 4.989 1.00 25.44 241 THR B CA 1
ATOM 3896 C C . THR B 1 253 ? 42.350 2.376 5.244 1.00 25.80 241 THR B C 1
ATOM 3897 O O . THR B 1 253 ? 43.125 2.198 4.297 1.00 25.31 241 THR B O 1
ATOM 3901 N N . ALA B 1 254 ? 42.733 2.231 6.516 1.00 22.92 242 ALA B N 1
ATOM 3902 C CA . ALA B 1 254 ? 44.104 1.837 6.829 1.00 23.85 242 ALA B CA 1
ATOM 3903 C C . ALA B 1 254 ? 44.365 0.374 6.488 1.00 23.82 242 ALA B C 1
ATOM 3904 O O . ALA B 1 254 ? 45.426 0.038 5.950 1.00 25.44 242 ALA B O 1
ATOM 3906 N N . ALA B 1 255 ? 43.413 -0.514 6.785 1.00 22.87 243 ALA B N 1
ATOM 3907 C CA . ALA B 1 255 ? 43.603 -1.932 6.480 1.00 24.09 243 ALA B CA 1
ATOM 3908 C C . ALA B 1 255 ? 43.634 -2.167 4.976 1.00 23.93 243 ALA B C 1
ATOM 3909 O O . ALA B 1 255 ? 44.553 -2.813 4.459 1.00 25.61 243 ALA B O 1
ATOM 3911 N N . ASN B 1 256 ? 42.640 -1.637 4.261 1.00 23.28 244 ASN B N 1
ATOM 3912 C CA . ASN B 1 256 ? 42.605 -1.615 2.797 1.00 25.12 244 ASN B CA 1
ATOM 3913 C C . ASN B 1 256 ? 42.998 -2.960 2.182 1.00 25.58 244 ASN B C 1
ATOM 3914 O O . ASN B 1 256 ? 43.795 -3.035 1.245 1.00 30.63 244 ASN B O 1
ATOM 3919 N N . SER B 1 257 ? 42.426 -4.041 2.719 1.00 30.09 245 SER B N 1
ATOM 3920 C CA . SER B 1 257 ? 42.942 -5.370 2.405 1.00 28.64 245 SER B CA 1
ATOM 3921 C C . SER B 1 257 ? 42.675 -5.770 0.961 1.00 27.14 245 SER B C 1
ATOM 3922 O O . SER B 1 257 ? 43.372 -6.644 0.436 1.00 28.24 245 SER B O 1
ATOM 3925 N N . GLU B 1 258 ? 41.688 -5.157 0.309 1.00 27.10 246 GLU B N 1
ATOM 3926 C CA . GLU B 1 258 ? 41.380 -5.453 -1.082 1.00 28.45 246 GLU B CA 1
ATOM 3927 C C . GLU B 1 258 ? 41.862 -4.374 -2.035 1.00 28.41 246 GLU B C 1
ATOM 3928 O O . GLU B 1 258 ? 41.665 -4.507 -3.246 1.00 29.74 246 GLU B O 1
ATOM 3934 N N . GLY B 1 259 ? 42.495 -3.320 -1.526 1.00 27.32 247 GLY B N 1
ATOM 3935 C CA . GLY B 1 259 ? 42.870 -2.216 -2.380 1.00 33.43 247 GLY B CA 1
ATOM 3936 C C . GLY B 1 259 ? 41.726 -1.339 -2.830 1.00 34.25 247 GLY B C 1
ATOM 3937 O O . GLY B 1 259 ? 41.919 -0.506 -3.723 1.00 28.07 247 GLY B O 1
ATOM 3938 N N . GLN B 1 260 ? 40.537 -1.498 -2.244 1.00 28.32 248 GLN B N 1
ATOM 3939 C CA . GLN B 1 260 ? 39.375 -0.748 -2.707 1.00 32.91 248 GLN B CA 1
ATOM 3940 C C . GLN B 1 260 ? 39.485 0.735 -2.391 1.00 28.86 248 GLN B C 1
ATOM 3941 O O . GLN B 1 260 ? 38.768 1.539 -2.993 1.00 26.49 248 GLN B O 1
ATOM 3947 N N . PHE B 1 261 ? 40.362 1.117 -1.469 1.00 26.89 249 PHE B N 1
ATOM 3948 C CA . PHE B 1 261 ? 40.592 2.517 -1.155 1.00 26.39 249 PHE B CA 1
ATOM 3949 C C . PHE B 1 261 ? 41.890 3.042 -1.747 1.00 29.58 249 PHE B C 1
ATOM 3950 O O . PHE B 1 261 ? 42.312 4.147 -1.392 1.00 27.48 249 PHE B O 1
ATOM 3958 N N . ASP B 1 262 ? 42.538 2.273 -2.626 1.00 26.09 250 ASP B N 1
ATOM 3959 C CA . ASP B 1 262 ? 43.736 2.752 -3.306 1.00 27.13 250 ASP B CA 1
ATOM 3960 C C . ASP B 1 262 ? 43.461 4.075 -4.011 1.00 32.53 250 ASP B C 1
ATOM 3961 O O . ASP B 1 262 ? 42.504 4.202 -4.781 1.00 34.35 250 ASP B O 1
ATOM 3966 N N . PHE B 1 263 ? 44.303 5.061 -3.729 1.00 30.03 251 PHE B N 1
ATOM 3967 C CA . PHE B 1 263 ? 44.219 6.400 -4.298 1.00 31.80 251 PHE B CA 1
ATOM 3968 C C . PHE B 1 263 ? 45.406 6.638 -5.223 1.00 40.39 251 PHE B C 1
ATOM 3969 O O . PHE B 1 263 ? 46.558 6.526 -4.788 1.00 47.32 251 PHE B O 1
ATOM 3977 N N . ASP B 1 264 ? 45.144 6.949 -6.493 1.00 38.87 252 ASP B N 1
ATOM 3978 C CA . ASP B 1 264 ? 46.252 7.264 -7.385 1.00 51.89 252 ASP B CA 1
ATOM 3979 C C . ASP B 1 264 ? 46.606 8.732 -7.184 1.00 59.23 252 ASP B C 1
ATOM 3980 O O . ASP B 1 264 ? 45.780 9.619 -7.423 1.00 64.26 252 ASP B O 1
ATOM 3985 N N . GLY B 1 265 ? 47.847 8.980 -6.774 1.00 60.11 253 GLY B N 1
ATOM 3986 C CA . GLY B 1 265 ? 48.321 10.312 -6.451 1.00 62.47 253 GLY B CA 1
ATOM 3987 C C . GLY B 1 265 ? 48.528 11.241 -7.626 1.00 66.10 253 GLY B C 1
ATOM 3988 O O . GLY B 1 265 ? 49.604 11.828 -7.759 1.00 67.06 253 GLY B O 1
#

InterPro domains:
  IPR002762 Sirohydrochlorin cobaltochelatase CbiX-like [PF01903] (10-114)
  IPR002762 Sirohydrochlorin cobaltochelatase CbiX-like [PF01903] (134-234)
  IPR050963 Sirohydrochlorin Cobaltochelatase/CbiX [PTHR33542] (2-243)